Protein AF-A0A1Y2FWG3-F1 (afdb_monomer)

pLDDT: mean 71.72, std 23.58, range [21.89, 97.62]

InterPro domains:
  IPR009836 GRDP1/2 domain [PF07173] (369-444)
  IPR009836 GRDP1/2 domain [PTHR34365] (362-491)

Secondary structure (DSSP, 8-state):
-----PPPPPPP--------PPPPP----------------------HHHHHHHHHHHHHHHHHHHHHHHHHHT---SSSGGGGS-HHHHHHHHHHHHHHHHHHHHHHHTTSSS--GGG--HHHHHHHHHHHHH-HHHHHHHHHHH-GGGEEE-SSS-SHHHHEEEGGGGHHHHHHHTSS-SSHHHHHHHHHHHHH-S-SSHHHHHHH--EEEEE-TTT--EEEEESS-TTS-STTSS--EE-TTT--EE-HHHHHHHHHHHHHHSPPP---S--SSSPPPHHHHTTBPTTSS--TT-TTHHHHHTT-BHHHHHHHHT-TT--HHHHHHHTTTSHHHHHHHHHHHHHHTT--HHHHHHHHHTTSSSSSSSS-HHHHHHHHHHHHHHHHHTTTTSTTTTTS--HHHHHHHHHHHHHHHHHHT-S-TTS--PPPHHHHHHHHHHHTSHHHHHHHHHHHHSS---------HHHHHHHHHHHHHHHHHHHSS---GGG-PPPPTTTTS---------TT---HHHHHHHHHHH--SHHHHHHHHHHHHHHHHHTT-S-------PPPPPPPP-------

Radius of gyration: 28.75 Å; Cα contacts (8 Å, |Δi|>4): 655; chains: 1; bounding box: 85×88×75 Å

Solvent-accessible surface area (backbone atoms only — not comparable to full-atom values): 33950 Å² total; per-residue (Å²): 135,86,84,89,86,81,86,85,81,88,78,83,86,77,87,80,82,86,80,84,73,80,78,81,75,89,69,80,79,74,72,85,78,74,79,84,76,88,65,82,80,86,56,81,77,84,54,61,83,65,45,45,63,48,35,54,54,42,38,53,51,47,32,53,50,50,52,51,50,50,51,48,41,66,48,70,72,63,91,56,81,62,62,76,46,53,42,67,53,40,44,47,36,51,40,49,51,22,51,54,48,37,53,50,48,46,73,75,44,31,75,39,94,69,70,68,61,53,42,57,38,74,50,31,52,50,47,51,52,38,46,34,48,38,23,52,41,48,39,53,41,43,35,40,42,77,34,52,54,43,43,40,88,34,90,62,92,68,57,74,68,47,35,45,26,64,67,59,69,52,54,64,56,50,57,61,53,75,74,58,87,74,61,66,56,51,56,16,36,53,49,33,30,67,76,70,71,46,62,51,54,64,71,61,36,58,70,73,56,60,57,46,83,44,63,40,62,68,77,62,48,80,39,82,38,42,33,70,52,98,81,50,29,12,62,49,54,59,31,58,42,63,38,95,87,73,64,51,65,39,28,48,43,34,39,4,36,32,53,48,35,47,59,45,36,54,82,78,72,79,73,76,92,72,90,60,97,66,80,78,49,51,88,54,40,53,51,44,41,59,62,27,75,58,63,54,79,34,98,64,46,55,61,40,32,63,46,55,26,24,60,51,51,16,63,73,68,63,32,69,93,41,50,49,41,62,55,32,64,73,29,66,56,36,63,70,33,44,48,66,64,45,50,62,50,45,47,73,54,69,35,57,72,65,49,55,52,43,30,53,56,23,26,50,36,58,61,92,53,48,55,58,55,52,65,50,44,54,54,49,50,56,52,44,52,53,38,45,78,42,44,67,39,47,88,68,65,57,76,87,50,50,64,66,51,53,44,25,44,34,40,34,56,46,48,43,47,60,56,43,71,49,89,61,83,82,67,72,65,43,72,55,72,54,31,42,54,43,50,45,39,36,32,58,31,54,66,58,35,38,54,51,31,26,66,58,51,68,27,43,78,60,50,78,77,89,60,60,70,69,61,44,53,54,19,34,53,52,32,36,52,52,44,20,74,73,71,76,50,69,76,63,76,80,60,62,61,62,82,70,93,68,83,86,76,78,87,80,87,83,84,82,82,77,94,83,68,79,60,67,66,57,54,52,49,49,49,64,74,65,52,86,49,72,73,53,39,52,52,50,35,49,51,50,48,52,48,41,61,67,66,62,81,62,86,76,76,85,78,79,83,78,79,84,77,80,88,82,84,88,80,88,81,91,91,134

Mean predicted aligned error: 14.05 Å

Foldseek 3Di:
DDDDDDDDDDDDDDDDDDDDDDDDDPDDPPDPDDDPPPDAQPFPDPQLVVLLVLLVLLLQLLLVVLVVLVCQQPPPPDDDDSNVDHSVLSLLLLLVVLLVVLVLLCVQQLQDPQGLLLLAASSVLLLVLLLLLQWVQLSVLLCLQPRVSQWDAAPDDDDPCRGIPGSLQVSSVSSVVVPDDDDSNVVSQVVNCVRRVAHSPSSVRSVVDQWDWDQQLQPRDIDTFGQDDPVQQGPSGQPFDADPPPRPTDGFQLLLLSVQLCLLQVADPDQPPDPDPDDDHSVNSNQAFRLQQGDFDDDCSNNLSVLRTSVLLCVVLVSHVPGSNRVCVCQVSGLVSVCVSCVVSSVVSVHDSVSSVQRSCLRSGNRSGRHPSSVSSVLSNVLSVVCVVLVSSPPPLPVVPVLLLSLLSLVLLLLLQLLQPDPDNPQDADDDSSNSSSLSSQSSNSVRQQSNSCSSRVGRDIHNSDDDPVSNVVRPVVNQVSSCVVLVAGPDPLLSHRDDPDPVPDDDDDDDDPPDDDDLVVVLVVLSVPPPGNVSSSVSNVSSRVVSVVVPPDDDDDPDDDDDDDDDDDDDDDDD

Sequence (576 aa):
MSNKDAPPPYTQASSASPLTHPRPNRSSFSQPTCPPSSSPLRHPSLNLQSYVPSLKRYLLLLSHFRDLQAKVETWEGGKGRLGALSPAERWKLFLHLAVERLQLWISVFGGRDQLPWNTMPPDVVLVLSVWMTSSPGLFAEDLWRMHETLLEEGKGEGDWLTRRRPKFRDVWKLLDSFGEEGVLQVEGQQEWEKETRTSFDPLVAMEEVDALEQNCPRCEGRVTLELLNSRNTGFAQDLALPCPSCDLTLTHEVLGFGRLLRNLTSPSRTMPGRFGPAPLTASEAQYYLAGTLFVPQGTSEQQECGRVSAWHLKEHFGLDGSSVREVGDRWGWSLTGARKGLAKAVASAGAKKETLDRILSAYTTGAPFSVDLVAAAQRQSQLIEKLDKLGWLSGGNFEKDETLLYLAAARYVGFLRLLSYRKERSELISPSLDIEVVWLSRMLNLRSHHVETFAAVGYALDRTDDVDPVRLSETSTATTSAWEARFGFPLTDSSLHPPPKGLFGRLKSSKKPPSALQPVDERLRAALAEATSIERWTEIAVLGSSLAGATGAYKVGSTRWHHPSRPSSPGGEESD

Structure (mmCIF, N/CA/C/O backbone):
data_AF-A0A1Y2FWG3-F1
#
_entry.id   AF-A0A1Y2FWG3-F1
#
loop_
_atom_site.group_PDB
_atom_site.id
_atom_site.type_symbol
_atom_site.label_atom_id
_atom_site.label_alt_id
_atom_site.label_comp_id
_atom_site.label_asym_id
_atom_site.label_entity_id
_atom_site.label_seq_id
_atom_site.pdbx_PDB_ins_code
_atom_site.Cartn_x
_atom_site.Cartn_y
_atom_site.Cartn_z
_atom_site.occupancy
_atom_site.B_iso_or_equiv
_atom_site.auth_seq_id
_atom_site.auth_comp_id
_atom_site.auth_asym_id
_atom_site.auth_atom_id
_atom_site.pdbx_PDB_model_num
ATOM 1 N N . MET A 1 1 ? -10.227 -61.870 25.987 1.00 33.94 1 MET A N 1
ATOM 2 C CA . MET A 1 1 ? -9.987 -63.194 25.371 1.00 33.94 1 MET A CA 1
ATOM 3 C C . MET A 1 1 ? -9.883 -62.997 23.869 1.00 33.94 1 MET A C 1
ATOM 5 O O . MET A 1 1 ? -10.727 -62.308 23.322 1.00 33.94 1 MET A O 1
ATOM 9 N N . SER A 1 2 ? -8.863 -63.608 23.267 1.00 29.86 2 SER A N 1
ATOM 10 C CA . SER A 1 2 ? -8.536 -63.673 21.834 1.00 29.86 2 SER A CA 1
ATOM 11 C C . SER A 1 2 ? -8.075 -62.404 21.106 1.00 29.86 2 SER A C 1
ATOM 13 O O . SER A 1 2 ? -8.741 -61.380 21.049 1.00 29.86 2 SER A O 1
ATOM 15 N N . ASN A 1 3 ? -6.882 -62.580 20.543 1.00 26.58 3 ASN A N 1
ATOM 16 C CA . ASN A 1 3 ? -6.098 -61.761 19.629 1.00 26.58 3 ASN A CA 1
ATOM 17 C C . ASN A 1 3 ? -6.630 -61.880 18.178 1.00 26.58 3 ASN A C 1
ATOM 19 O O . ASN A 1 3 ? -7.361 -62.839 17.914 1.00 26.58 3 ASN A O 1
ATOM 23 N N . LYS A 1 4 ? -6.117 -61.017 17.272 1.00 27.42 4 LYS A N 1
ATOM 24 C CA . LYS A 1 4 ? -6.329 -60.876 15.799 1.00 27.42 4 LYS A CA 1
ATOM 25 C C . LYS A 1 4 ? -7.274 -59.705 15.435 1.00 27.42 4 LYS A C 1
ATOM 27 O O . LYS A 1 4 ? -8.302 -59.554 16.073 1.00 27.42 4 LYS A O 1
ATOM 32 N N . ASP A 1 5 ? -6.975 -58.770 14.525 1.00 31.38 5 ASP A N 1
ATOM 33 C CA . ASP A 1 5 ? -6.298 -58.867 13.225 1.00 31.38 5 ASP A CA 1
ATOM 34 C C . ASP A 1 5 ? -5.556 -57.573 12.812 1.00 31.38 5 ASP A C 1
ATOM 36 O O . ASP A 1 5 ? -5.973 -56.453 13.109 1.00 31.38 5 ASP A O 1
ATOM 40 N N . ALA A 1 6 ? -4.455 -57.765 12.081 1.00 32.78 6 ALA A N 1
ATOM 41 C CA . ALA A 1 6 ? -3.629 -56.753 11.423 1.00 32.78 6 ALA A CA 1
ATOM 42 C C . ALA A 1 6 ? -4.239 -56.279 10.079 1.00 32.78 6 ALA A C 1
ATOM 44 O O . ALA A 1 6 ? -5.027 -57.011 9.476 1.00 32.78 6 ALA A O 1
ATOM 45 N N . PRO A 1 7 ? -3.865 -55.088 9.564 1.00 31.47 7 PRO A N 1
ATOM 46 C CA . PRO A 1 7 ? -4.331 -54.598 8.265 1.00 31.47 7 PRO A CA 1
ATOM 47 C C . PRO A 1 7 ? -3.724 -55.385 7.080 1.00 31.47 7 PRO A C 1
ATOM 49 O O . PRO A 1 7 ? -2.622 -55.927 7.197 1.00 31.47 7 PRO A O 1
ATOM 52 N N . PRO A 1 8 ? -4.427 -55.459 5.931 1.00 30.52 8 PRO A N 1
ATOM 53 C CA . PRO A 1 8 ? -4.113 -56.394 4.852 1.00 30.52 8 PRO A CA 1
ATOM 54 C C . PRO A 1 8 ? -2.874 -55.994 4.023 1.00 30.52 8 PRO A C 1
ATOM 56 O O . PRO A 1 8 ? -2.543 -54.809 3.926 1.00 30.52 8 PRO A O 1
ATOM 59 N N . PRO A 1 9 ? -2.203 -56.970 3.377 1.00 27.12 9 PRO A N 1
ATOM 60 C CA . PRO A 1 9 ? -1.008 -56.742 2.572 1.00 27.12 9 PRO A CA 1
ATOM 61 C C . PRO A 1 9 ? -1.343 -56.224 1.166 1.00 27.12 9 PRO A C 1
ATOM 63 O O . PRO A 1 9 ? -2.259 -56.707 0.498 1.00 27.12 9 PRO A O 1
ATOM 66 N N . TYR A 1 10 ? -0.530 -55.279 0.687 1.00 24.41 10 TYR A N 1
ATOM 67 C CA . TYR A 1 10 ? -0.511 -54.837 -0.708 1.00 24.41 10 TYR A CA 1
ATOM 68 C C . TYR A 1 10 ? -0.186 -56.018 -1.632 1.00 24.41 10 TYR A C 1
ATOM 70 O O . TYR A 1 10 ? 0.901 -56.594 -1.569 1.00 24.41 10 TYR A O 1
ATOM 78 N N . THR A 1 11 ? -1.126 -56.373 -2.505 1.00 26.67 11 THR A N 1
ATOM 79 C CA . THR A 1 11 ? -0.922 -57.388 -3.539 1.00 26.67 11 THR A CA 1
ATOM 80 C C . THR A 1 11 ? -0.246 -56.750 -4.750 1.00 26.67 11 THR A C 1
ATOM 82 O O . THR A 1 11 ? -0.745 -55.781 -5.321 1.00 26.67 11 THR A O 1
ATOM 85 N N . GLN A 1 12 ? 0.905 -57.298 -5.138 1.00 27.27 12 GLN A N 1
ATOM 86 C CA . GLN A 1 12 ? 1.572 -57.009 -6.405 1.00 27.27 12 GLN A CA 1
ATOM 87 C C . GLN A 1 12 ? 0.673 -57.453 -7.567 1.00 27.27 12 GLN A C 1
ATOM 89 O O . GLN A 1 12 ? 0.356 -58.635 -7.690 1.00 27.27 12 GLN A O 1
ATOM 94 N N . ALA A 1 13 ? 0.288 -56.521 -8.440 1.00 25.31 13 ALA A N 1
ATOM 95 C CA . ALA A 1 13 ? -0.313 -56.864 -9.722 1.00 25.31 13 ALA A CA 1
ATOM 96 C C . ALA A 1 13 ? 0.799 -57.265 -10.702 1.00 25.31 13 ALA A C 1
ATOM 98 O O . ALA A 1 13 ? 1.590 -56.437 -11.155 1.00 25.31 13 ALA A O 1
ATOM 99 N N . SER A 1 14 ? 0.860 -58.563 -10.991 1.00 24.14 14 SER A N 1
ATOM 100 C CA . SER A 1 14 ? 1.679 -59.153 -12.043 1.00 24.14 14 SER A CA 1
ATOM 101 C C . SER A 1 14 ? 0.994 -59.007 -13.406 1.00 24.14 14 SER A C 1
ATOM 103 O O . SER A 1 14 ? -0.193 -59.279 -13.543 1.00 24.14 14 SER A O 1
ATOM 105 N N . SER A 1 15 ? 1.800 -58.582 -14.380 1.00 26.69 15 SER A N 1
ATOM 106 C CA . SER A 1 15 ? 1.771 -58.869 -15.823 1.00 26.69 15 SER A CA 1
ATOM 107 C C . SER A 1 15 ? 0.426 -59.081 -16.547 1.00 26.69 15 SER A C 1
ATOM 109 O O . SER A 1 15 ? -0.174 -60.151 -16.521 1.00 26.69 15 SER A O 1
ATOM 111 N N . ALA A 1 16 ? 0.074 -58.102 -17.387 1.00 26.34 16 ALA A N 1
ATOM 112 C CA . ALA A 1 16 ? -0.651 -58.339 -18.634 1.00 26.34 16 ALA A CA 1
ATOM 113 C C . ALA A 1 16 ? 0.061 -57.610 -19.791 1.00 26.34 16 ALA A C 1
ATOM 115 O O . ALA A 1 16 ? 0.470 -56.456 -19.665 1.00 26.34 16 ALA A O 1
ATOM 116 N N . SER A 1 17 ? 0.255 -58.345 -20.884 1.00 28.16 17 SER A N 1
ATOM 117 C CA . SER A 1 17 ? 1.001 -58.017 -22.106 1.00 28.16 17 SER A CA 1
ATOM 118 C C . SER A 1 17 ? 0.507 -56.765 -22.862 1.00 28.16 17 SER A C 1
ATOM 120 O O . SER A 1 17 ? -0.622 -56.319 -22.659 1.00 28.16 17 SER A O 1
ATOM 122 N N . PRO A 1 18 ? 1.335 -56.193 -23.764 1.00 24.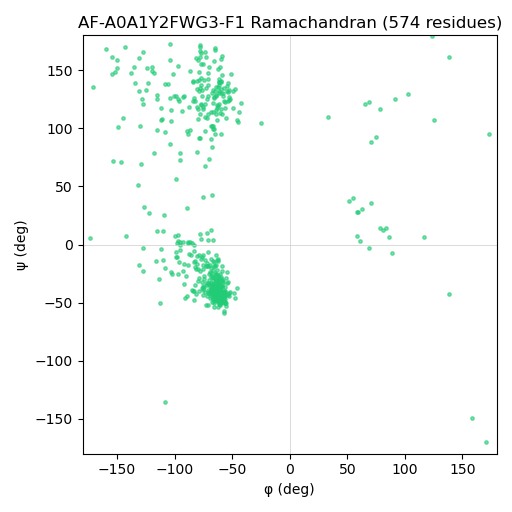75 18 PRO A N 1
ATOM 123 C CA . PRO A 1 18 ? 1.144 -54.850 -24.293 1.00 24.75 18 PRO A CA 1
ATOM 124 C C . PRO A 1 18 ? 0.040 -54.798 -25.350 1.00 24.75 18 PRO A C 1
ATOM 126 O O . PRO A 1 18 ? 0.150 -55.404 -26.418 1.00 24.75 18 PRO A O 1
ATOM 129 N N . LEU A 1 19 ? -0.996 -54.003 -25.078 1.00 25.52 19 LEU A N 1
ATOM 130 C CA . LEU A 1 19 ? -1.940 -53.563 -26.097 1.00 25.52 19 LEU A CA 1
ATOM 131 C C . LEU A 1 19 ? -1.237 -52.558 -27.014 1.00 25.52 19 LEU A C 1
ATOM 133 O O . LEU A 1 19 ? -0.841 -51.459 -26.626 1.00 25.52 19 LEU A O 1
ATOM 137 N N . THR A 1 20 ? -1.048 -52.994 -28.251 1.00 26.28 20 THR A N 1
ATOM 138 C CA . THR A 1 20 ? -0.541 -52.226 -29.380 1.00 26.28 20 THR A CA 1
ATOM 139 C C . THR A 1 20 ? -1.554 -51.142 -29.737 1.00 26.28 20 THR A C 1
ATOM 141 O O . THR A 1 20 ? -2.542 -51.393 -30.421 1.00 26.28 20 THR A O 1
ATOM 144 N N . HIS A 1 21 ? -1.310 -49.913 -29.284 1.00 28.36 21 HIS A N 1
ATOM 145 C CA . HIS A 1 21 ? -1.995 -48.746 -29.829 1.00 28.36 21 HIS A CA 1
ATOM 146 C C . HIS A 1 21 ? -1.370 -48.362 -31.182 1.00 28.36 21 HIS A C 1
ATOM 148 O O . HIS A 1 21 ? -0.141 -48.337 -31.309 1.00 28.36 21 HIS A O 1
ATOM 154 N N . PRO A 1 22 ? -2.185 -48.079 -32.213 1.00 24.94 22 PRO A N 1
ATOM 155 C CA . PRO A 1 22 ? -1.688 -47.740 -33.538 1.00 24.94 22 PRO A CA 1
ATOM 156 C C . PRO A 1 22 ? -0.909 -46.422 -33.497 1.00 24.94 22 PRO A C 1
ATOM 158 O O . PRO A 1 22 ? -1.371 -45.420 -32.951 1.00 24.94 22 PRO A O 1
ATOM 161 N N . ARG A 1 23 ? 0.286 -46.430 -34.102 1.00 24.72 23 ARG A N 1
ATOM 162 C CA . ARG A 1 23 ? 1.084 -45.225 -34.370 1.00 24.72 23 ARG A CA 1
ATOM 163 C C . ARG A 1 23 ? 0.208 -44.191 -35.092 1.00 24.72 23 ARG A C 1
ATOM 165 O O . ARG A 1 23 ? -0.297 -44.516 -36.170 1.00 24.72 23 ARG A O 1
ATOM 172 N N . PRO A 1 24 ? 0.074 -42.952 -34.585 1.00 26.69 24 PRO A N 1
ATOM 173 C CA . PRO A 1 24 ? -0.478 -41.883 -35.389 1.00 26.69 24 PRO A CA 1
ATOM 174 C C . PRO A 1 24 ? 0.466 -41.631 -36.562 1.00 26.69 24 PRO A C 1
ATOM 176 O O . PRO A 1 24 ? 1.686 -41.511 -36.413 1.00 26.69 24 PRO A O 1
ATOM 179 N N . ASN A 1 25 ? -0.137 -41.637 -37.741 1.00 24.97 25 ASN A N 1
ATOM 180 C CA . ASN A 1 25 ? 0.510 -41.467 -39.022 1.00 24.97 25 ASN A CA 1
ATOM 181 C C . ASN A 1 25 ? 1.320 -40.164 -39.028 1.00 24.97 25 ASN A C 1
ATOM 183 O O . ASN A 1 25 ? 0.856 -39.124 -38.561 1.00 24.97 25 ASN A O 1
ATOM 187 N N . ARG A 1 26 ? 2.539 -40.229 -39.565 1.00 29.69 26 ARG A N 1
ATOM 188 C CA . ARG A 1 26 ? 3.462 -39.103 -39.719 1.00 29.69 26 ARG A CA 1
ATOM 189 C C . ARG A 1 26 ? 2.948 -38.211 -40.857 1.00 29.69 26 ARG A C 1
ATOM 191 O O . ARG A 1 26 ? 3.544 -38.167 -41.926 1.00 29.69 26 ARG A O 1
ATOM 198 N N . SER A 1 27 ? 1.808 -37.549 -40.660 1.00 27.39 27 SER A N 1
ATOM 199 C CA . SER A 1 27 ? 1.349 -36.494 -41.557 1.00 27.39 27 SER A CA 1
ATOM 200 C C . SER A 1 27 ? 2.181 -35.252 -41.272 1.00 27.39 27 SER A C 1
ATOM 202 O O . SER A 1 27 ? 2.169 -34.728 -40.160 1.00 27.39 27 SER A O 1
ATOM 204 N N . SER A 1 28 ? 2.941 -34.838 -42.278 1.00 27.59 28 SER A N 1
ATOM 205 C CA . SER A 1 28 ? 3.606 -33.545 -42.412 1.00 27.59 28 SER A CA 1
ATOM 206 C C . SER A 1 28 ? 2.922 -32.428 -41.613 1.00 27.59 28 SER A C 1
ATOM 208 O O . SER A 1 28 ? 1.894 -31.901 -42.035 1.00 27.59 28 SER A O 1
ATOM 210 N N . PHE A 1 29 ? 3.517 -32.045 -40.480 1.00 23.92 29 PHE A N 1
ATOM 211 C CA . PHE A 1 29 ? 3.262 -30.749 -39.863 1.00 23.92 29 PHE A CA 1
ATOM 212 C C . PHE A 1 29 ? 3.780 -29.686 -40.832 1.00 23.92 29 PHE A C 1
ATOM 214 O O . PHE A 1 29 ? 4.968 -29.368 -40.858 1.00 23.92 29 PHE A O 1
ATOM 221 N N . SER A 1 30 ? 2.893 -29.160 -41.669 1.00 25.72 30 SER A N 1
ATOM 222 C CA . SER A 1 30 ? 3.092 -27.848 -42.262 1.00 25.72 30 SER A CA 1
ATOM 223 C C . SER A 1 30 ? 3.205 -26.855 -41.109 1.00 25.72 30 SER A C 1
ATOM 225 O O . SER A 1 30 ? 2.248 -26.655 -40.358 1.00 25.72 30 SER A O 1
ATOM 227 N N . GLN A 1 31 ? 4.402 -26.289 -40.941 1.00 27.50 31 GLN A N 1
ATOM 228 C CA . GLN A 1 31 ? 4.633 -25.143 -40.073 1.00 27.50 31 GLN A CA 1
ATOM 229 C C . GLN A 1 31 ? 3.557 -24.086 -40.364 1.00 27.50 31 GLN A C 1
ATOM 231 O O . GLN A 1 31 ? 3.321 -23.793 -41.540 1.00 27.50 31 GLN A O 1
ATOM 236 N N . PRO A 1 32 ? 2.910 -23.489 -39.350 1.00 25.08 32 PRO A N 1
ATOM 237 C CA . PRO A 1 32 ? 2.146 -22.281 -39.582 1.00 25.08 32 PRO A CA 1
ATOM 238 C C . PRO A 1 32 ? 3.140 -21.187 -39.976 1.00 25.08 32 PRO A C 1
ATOM 240 O O . PRO A 1 32 ? 3.830 -20.611 -39.137 1.00 25.08 32 PRO A O 1
ATOM 243 N N . THR A 1 33 ? 3.255 -20.930 -41.276 1.00 24.75 33 THR A N 1
ATOM 244 C CA . THR A 1 33 ? 3.918 -19.741 -41.799 1.00 24.75 33 THR A CA 1
ATOM 245 C C . THR A 1 33 ? 3.132 -18.528 -41.322 1.00 24.75 33 THR A C 1
ATOM 247 O O . THR A 1 33 ? 2.020 -18.275 -41.789 1.00 24.75 33 THR A O 1
ATOM 250 N N . CYS A 1 34 ? 3.702 -17.799 -40.364 1.00 27.89 34 CYS A N 1
ATOM 251 C CA . CYS A 1 34 ? 3.248 -16.466 -39.990 1.00 27.89 34 CYS A CA 1
ATOM 252 C C . CYS A 1 34 ? 3.201 -15.580 -41.246 1.00 27.89 34 CYS A C 1
ATOM 254 O O . CYS A 1 34 ? 4.199 -15.529 -41.972 1.00 27.89 34 CYS A O 1
ATOM 256 N N . PRO A 1 35 ? 2.111 -14.840 -41.509 1.00 24.69 35 PRO A N 1
ATOM 257 C CA . PRO A 1 35 ? 2.190 -13.741 -42.453 1.00 24.69 35 PRO A CA 1
ATOM 258 C C . PRO A 1 35 ? 3.150 -12.684 -41.877 1.00 24.69 35 PRO A C 1
ATOM 260 O O . PRO A 1 35 ? 3.068 -12.376 -40.683 1.00 24.69 35 PRO A O 1
ATOM 263 N N . PRO A 1 36 ? 4.066 -12.114 -42.677 1.00 29.83 36 PRO A N 1
ATOM 264 C CA . PRO A 1 36 ? 4.880 -10.996 -42.231 1.00 29.83 36 PRO A CA 1
ATOM 265 C C . PRO A 1 36 ? 3.955 -9.785 -42.064 1.00 29.83 36 PRO A C 1
ATOM 267 O O . PRO A 1 36 ? 3.543 -9.172 -43.046 1.00 29.83 36 PRO A O 1
ATOM 270 N N . SER A 1 37 ? 3.568 -9.448 -40.830 1.00 33.72 37 SER A N 1
ATOM 271 C CA . SER A 1 37 ? 2.798 -8.228 -40.586 1.00 33.72 37 SER A CA 1
ATOM 272 C C . SER A 1 37 ? 3.726 -7.021 -40.724 1.00 33.72 37 SER A C 1
ATOM 274 O O . SER A 1 37 ? 4.455 -6.657 -39.804 1.00 33.72 37 SER A O 1
ATOM 276 N N . SER A 1 38 ? 3.694 -6.402 -41.898 1.00 29.36 38 SER A N 1
ATOM 277 C CA . SER A 1 38 ? 4.437 -5.208 -42.303 1.00 29.36 38 SER A CA 1
ATOM 278 C C . SER A 1 38 ? 3.885 -3.908 -41.701 1.00 29.36 38 SER A C 1
ATOM 280 O O . SER A 1 38 ? 3.797 -2.887 -42.382 1.00 29.36 38 SER A O 1
ATOM 282 N N . SER A 1 39 ? 3.490 -3.910 -40.429 1.00 29.72 39 SER A N 1
ATOM 283 C CA . SER A 1 39 ? 3.140 -2.676 -39.724 1.00 29.72 39 SER A CA 1
ATOM 284 C C . SER A 1 39 ? 4.139 -2.453 -38.595 1.00 29.72 39 SER A C 1
ATOM 286 O O . SER A 1 39 ? 3.986 -3.057 -37.535 1.00 29.72 39 SER A O 1
ATOM 288 N N . PRO A 1 40 ? 5.168 -1.604 -38.795 1.00 34.84 40 PRO A N 1
ATOM 289 C CA . PRO A 1 40 ? 5.973 -1.143 -37.683 1.00 34.84 40 PRO A CA 1
ATOM 290 C C . PRO A 1 40 ? 5.032 -0.344 -36.792 1.00 34.84 40 PRO A C 1
ATOM 292 O O . PRO A 1 40 ? 4.504 0.697 -37.195 1.00 34.84 40 PRO A O 1
ATOM 295 N N . LEU A 1 41 ? 4.765 -0.861 -35.600 1.00 36.12 41 LEU A N 1
ATOM 296 C CA . LEU A 1 41 ? 4.093 -0.090 -34.577 1.00 36.12 41 LEU A CA 1
ATOM 297 C C . LEU A 1 41 ? 4.922 1.187 -34.373 1.00 36.12 41 LEU A C 1
ATOM 299 O O . LEU A 1 41 ? 6.044 1.137 -33.867 1.00 36.12 41 LEU A O 1
ATOM 303 N N . ARG A 1 42 ? 4.398 2.337 -34.818 1.00 35.44 42 ARG A N 1
ATOM 304 C CA . ARG A 1 42 ? 4.946 3.659 -34.484 1.00 35.44 42 ARG A CA 1
ATOM 305 C C . ARG A 1 42 ? 4.665 3.905 -33.006 1.00 35.44 42 ARG A C 1
ATOM 307 O O . ARG A 1 42 ? 3.750 4.640 -32.653 1.00 35.44 42 ARG A O 1
ATOM 314 N N . HIS A 1 43 ? 5.404 3.230 -32.139 1.00 47.06 43 HIS A N 1
ATOM 315 C CA . HIS A 1 43 ? 5.340 3.483 -30.713 1.00 47.06 43 HIS A CA 1
ATOM 316 C C . HIS A 1 43 ? 6.131 4.761 -30.412 1.00 47.06 43 HIS A C 1
ATOM 318 O O . HIS A 1 43 ? 7.228 4.927 -30.954 1.00 47.06 43 HIS A O 1
ATOM 324 N N . PRO A 1 44 ? 5.622 5.662 -29.553 1.00 43.06 44 PRO A N 1
ATOM 325 C CA . PRO A 1 44 ? 6.458 6.694 -28.962 1.00 43.06 44 PRO A CA 1
ATOM 326 C C . PRO A 1 44 ? 7.663 5.984 -28.343 1.00 43.06 44 PRO A C 1
ATOM 328 O O . PRO A 1 44 ? 7.503 5.023 -27.593 1.00 43.06 44 PRO A O 1
ATOM 331 N N . SER A 1 45 ? 8.856 6.393 -28.753 1.00 50.16 45 SER A N 1
ATOM 332 C CA . SER A 1 45 ? 10.138 5.780 -28.419 1.00 50.16 45 SER A CA 1
ATOM 333 C C . SER A 1 45 ? 10.237 5.441 -26.927 1.00 50.16 45 SER A C 1
ATOM 335 O O . SER A 1 45 ? 10.439 6.342 -26.112 1.00 50.16 45 SER A O 1
ATOM 337 N N . LEU A 1 46 ? 10.121 4.154 -26.576 1.00 62.25 46 LEU A N 1
ATOM 338 C CA . LEU A 1 46 ? 10.548 3.633 -25.275 1.00 62.25 46 LEU A CA 1
ATOM 339 C C . LEU A 1 46 ? 12.051 3.919 -25.171 1.00 62.25 46 LEU A C 1
ATOM 341 O O . LEU A 1 46 ? 12.874 3.206 -25.744 1.00 62.25 46 LEU A O 1
ATOM 345 N N . ASN A 1 47 ? 12.395 5.038 -24.540 1.00 67.06 47 ASN A N 1
ATOM 346 C CA . ASN A 1 47 ? 13.761 5.524 -24.468 1.00 67.06 47 ASN A CA 1
ATOM 347 C C . ASN A 1 47 ? 14.431 4.914 -23.237 1.00 67.06 47 ASN A C 1
ATOM 349 O O . ASN A 1 47 ? 14.275 5.424 -22.128 1.00 67.06 47 ASN A O 1
ATOM 353 N N . LEU A 1 48 ? 15.191 3.837 -23.427 1.00 67.50 48 LEU A N 1
ATOM 354 C CA . LEU A 1 48 ? 15.911 3.167 -22.338 1.00 67.50 48 LEU A CA 1
ATOM 355 C C . LEU A 1 48 ? 16.890 4.090 -21.608 1.00 67.50 48 LEU A C 1
ATOM 357 O O . LEU A 1 48 ? 17.064 3.950 -20.398 1.00 67.50 48 LEU A O 1
ATOM 361 N N . GLN A 1 49 ? 17.448 5.088 -22.301 1.00 70.44 49 GLN A N 1
ATOM 362 C CA . GLN A 1 49 ? 18.292 6.112 -21.684 1.00 70.44 49 GLN A CA 1
ATOM 363 C C . GLN A 1 49 ? 17.546 6.900 -20.598 1.00 70.44 49 GLN A C 1
ATOM 365 O O . GLN A 1 49 ? 18.161 7.375 -19.650 1.00 70.44 49 GLN A O 1
ATOM 370 N N . SER A 1 50 ? 16.219 7.022 -20.709 1.00 78.31 50 SER A N 1
ATOM 371 C CA . SER A 1 50 ? 15.395 7.689 -19.696 1.00 78.31 50 SER A CA 1
ATOM 372 C C . SER A 1 50 ? 15.080 6.808 -18.482 1.00 78.31 50 SER A C 1
ATOM 374 O O . SER A 1 50 ? 14.689 7.334 -17.443 1.00 78.31 50 SER A O 1
ATOM 376 N N . TYR A 1 51 ? 15.262 5.484 -18.576 1.00 84.88 51 TYR A N 1
ATOM 377 C CA . TYR A 1 51 ? 14.868 4.553 -17.511 1.00 84.88 51 TYR A CA 1
ATOM 378 C C . TYR A 1 51 ? 15.955 4.433 -16.451 1.00 84.88 51 TYR A C 1
ATOM 380 O O . TYR A 1 51 ? 15.646 4.387 -15.263 1.00 84.88 51 TYR A O 1
ATOM 388 N N . VAL A 1 52 ? 17.223 4.423 -16.868 1.00 86.69 52 VAL A N 1
ATOM 389 C CA . VAL A 1 52 ? 18.367 4.251 -15.962 1.00 86.69 52 VAL A CA 1
ATOM 390 C C . VAL A 1 52 ? 18.431 5.337 -14.878 1.00 86.69 52 VAL A C 1
ATOM 392 O O . VAL A 1 52 ? 18.572 4.968 -13.712 1.00 86.69 52 VAL A O 1
ATOM 395 N N . PRO A 1 53 ? 18.239 6.641 -15.170 1.00 85.69 53 PRO A N 1
ATOM 396 C CA . PRO A 1 53 ? 18.207 7.666 -14.127 1.00 85.69 53 PRO A CA 1
ATOM 397 C C . PRO A 1 53 ? 17.094 7.451 -13.091 1.00 85.69 53 PRO A C 1
ATOM 399 O O . PRO A 1 53 ? 17.345 7.548 -11.890 1.00 85.69 53 PRO A O 1
ATOM 402 N N . SER A 1 54 ? 15.872 7.123 -13.530 1.00 84.75 54 SER A N 1
ATOM 403 C CA . SER A 1 54 ? 14.758 6.823 -12.617 1.00 84.75 54 SER A CA 1
ATOM 404 C C . SER A 1 54 ? 15.017 5.561 -11.796 1.00 84.75 54 SER A C 1
ATOM 406 O O . SER A 1 54 ? 14.752 5.548 -10.596 1.00 84.75 54 SER A O 1
ATOM 408 N N . LEU A 1 55 ? 15.585 4.522 -12.413 1.00 89.12 55 LEU A N 1
ATOM 409 C CA . LEU A 1 55 ? 15.938 3.283 -11.730 1.00 89.12 55 LEU A CA 1
ATOM 410 C C . LEU A 1 55 ? 17.014 3.515 -10.665 1.00 89.12 55 LEU A C 1
ATOM 412 O O . LEU A 1 55 ? 16.855 3.046 -9.546 1.00 89.12 55 LEU A O 1
ATOM 416 N N . LYS A 1 56 ? 18.066 4.288 -10.963 1.00 88.12 56 LYS A N 1
ATOM 417 C CA . LYS A 1 56 ? 19.096 4.657 -9.978 1.00 88.12 56 LYS A CA 1
ATOM 418 C C . LYS A 1 56 ? 18.501 5.364 -8.763 1.00 88.12 56 LYS A C 1
ATOM 420 O O . LYS A 1 56 ? 18.787 4.979 -7.633 1.00 88.12 56 LYS A O 1
ATOM 425 N N . ARG A 1 57 ? 17.636 6.358 -8.993 1.00 85.50 57 ARG A N 1
ATOM 426 C CA . ARG A 1 57 ? 16.932 7.075 -7.916 1.00 85.50 57 ARG A CA 1
ATOM 427 C C . ARG A 1 57 ? 16.053 6.138 -7.094 1.00 85.50 57 ARG A C 1
ATOM 429 O O . ARG A 1 57 ? 16.007 6.255 -5.876 1.00 85.50 57 ARG A O 1
ATOM 436 N N . TYR A 1 58 ? 15.377 5.196 -7.748 1.00 89.19 58 TYR A N 1
ATOM 437 C CA . TYR A 1 58 ? 14.553 4.218 -7.050 1.00 89.19 58 TYR A CA 1
ATOM 438 C C . TYR A 1 58 ? 15.393 3.253 -6.209 1.00 89.19 58 TYR A C 1
ATOM 440 O O . TYR A 1 58 ? 15.050 3.002 -5.063 1.00 89.19 58 TYR A O 1
ATOM 448 N N . LEU A 1 59 ? 16.522 2.762 -6.723 1.00 90.56 59 LEU A N 1
ATOM 449 C CA . LEU A 1 59 ? 17.435 1.911 -5.954 1.00 90.56 59 LEU A CA 1
ATOM 450 C C . LEU A 1 59 ? 18.011 2.640 -4.733 1.00 90.56 59 LEU A C 1
ATOM 452 O O . LEU A 1 59 ? 18.112 2.033 -3.671 1.00 90.56 59 LEU A O 1
ATOM 456 N N . LEU A 1 60 ? 18.310 3.939 -4.855 1.00 87.31 60 LEU A N 1
ATOM 457 C CA . LEU A 1 60 ? 18.704 4.780 -3.721 1.00 87.31 60 LEU A CA 1
ATOM 458 C C . LEU A 1 60 ? 17.576 4.902 -2.681 1.00 87.31 60 LEU A C 1
ATOM 460 O O . LEU A 1 60 ? 17.809 4.770 -1.482 1.00 87.31 60 LEU A O 1
ATOM 464 N N . LEU A 1 61 ? 16.330 5.090 -3.123 1.00 87.75 61 LEU A N 1
ATOM 465 C CA . LEU A 1 61 ? 15.179 5.063 -2.218 1.00 87.75 61 LEU A CA 1
ATOM 466 C C . LEU A 1 61 ? 15.081 3.722 -1.476 1.00 87.75 61 LEU A C 1
ATOM 468 O O . LEU A 1 61 ? 14.921 3.691 -0.257 1.00 87.75 61 LEU A O 1
ATOM 472 N N . LEU A 1 62 ? 15.208 2.609 -2.201 1.00 91.81 62 LEU A N 1
ATOM 473 C CA . LEU A 1 62 ? 15.151 1.275 -1.611 1.00 91.81 62 LEU A CA 1
ATOM 474 C C . LEU A 1 62 ? 16.299 1.027 -0.623 1.00 91.81 62 LEU A C 1
ATOM 476 O O . LEU A 1 62 ? 16.069 0.361 0.386 1.00 91.81 62 LEU A O 1
ATOM 480 N N . SER A 1 63 ? 17.499 1.577 -0.853 1.00 90.25 63 SER A N 1
ATOM 481 C CA . SER A 1 63 ? 18.584 1.496 0.133 1.00 90.25 63 SER A CA 1
ATOM 482 C C . SER A 1 63 ? 18.248 2.265 1.411 1.00 90.25 63 SER A C 1
ATOM 484 O O . SER A 1 63 ? 18.435 1.728 2.498 1.00 90.25 63 SER A O 1
ATOM 486 N N . HIS A 1 64 ? 17.649 3.457 1.308 1.00 88.75 64 HIS A N 1
ATOM 487 C CA . HIS A 1 64 ? 17.187 4.190 2.493 1.00 88.75 64 HIS A CA 1
ATOM 488 C C . HIS A 1 64 ? 16.103 3.428 3.265 1.00 88.75 64 HIS A C 1
ATOM 490 O O . HIS A 1 64 ? 16.119 3.412 4.495 1.00 88.75 64 HIS A O 1
ATOM 496 N N . PHE A 1 65 ? 15.181 2.755 2.570 1.00 92.81 65 PHE A N 1
ATOM 497 C CA . PHE A 1 65 ? 14.191 1.896 3.224 1.00 92.81 65 PHE A CA 1
ATOM 498 C C . PHE A 1 65 ? 14.819 0.671 3.881 1.00 92.81 65 PHE A C 1
ATOM 500 O O . PHE A 1 65 ? 14.377 0.284 4.961 1.00 92.81 65 PHE A O 1
ATOM 507 N N . ARG A 1 66 ? 15.863 0.084 3.280 1.00 94.56 66 ARG A N 1
ATOM 508 C CA . ARG A 1 66 ? 16.606 -1.012 3.909 1.00 94.56 66 ARG A CA 1
ATOM 509 C C . ARG A 1 66 ? 17.283 -0.555 5.198 1.00 94.56 66 ARG A C 1
ATOM 511 O O . ARG A 1 66 ? 17.174 -1.248 6.207 1.00 94.56 66 ARG A O 1
ATOM 518 N N . ASP A 1 67 ? 17.920 0.612 5.178 1.00 91.81 67 ASP A N 1
ATOM 519 C CA . ASP A 1 67 ? 18.553 1.198 6.361 1.00 91.81 67 ASP A CA 1
ATOM 520 C C . ASP A 1 67 ? 17.522 1.516 7.450 1.00 91.81 67 ASP A C 1
ATOM 522 O O . ASP A 1 67 ? 17.758 1.246 8.628 1.00 91.81 67 ASP A O 1
ATOM 526 N N . LEU A 1 68 ? 16.362 2.060 7.069 1.00 93.31 68 LEU A N 1
ATOM 527 C CA . LEU A 1 68 ? 15.258 2.332 7.988 1.00 93.31 68 LEU A CA 1
ATOM 528 C C . LEU A 1 68 ? 14.721 1.043 8.620 1.00 93.31 68 LEU A C 1
ATOM 530 O O . LEU A 1 68 ? 14.589 0.980 9.840 1.00 93.31 68 LEU A O 1
ATOM 534 N N . GLN A 1 69 ? 14.472 0.005 7.815 1.00 95.69 69 GLN A N 1
ATOM 535 C CA . GLN A 1 69 ? 14.039 -1.304 8.307 1.00 95.69 69 GLN A CA 1
ATOM 536 C C . GLN A 1 69 ? 15.060 -1.877 9.295 1.00 95.69 69 GLN A C 1
ATOM 538 O O . GLN A 1 69 ? 14.680 -2.278 10.391 1.00 95.69 69 GLN A O 1
ATOM 543 N N . ALA A 1 70 ? 16.353 -1.848 8.954 1.00 94.38 70 ALA A N 1
ATOM 544 C CA . ALA A 1 70 ? 17.410 -2.320 9.842 1.00 94.38 70 ALA A CA 1
ATOM 545 C C . ALA A 1 70 ? 17.423 -1.548 11.172 1.00 94.38 70 ALA A C 1
ATOM 547 O O . ALA A 1 70 ? 17.471 -2.170 12.229 1.00 94.38 70 ALA A O 1
ATOM 548 N N . LYS A 1 71 ? 17.304 -0.212 11.136 1.00 93.06 71 LYS A N 1
ATOM 549 C CA . LYS A 1 71 ? 17.227 0.624 12.346 1.00 93.06 71 LYS A CA 1
ATOM 550 C C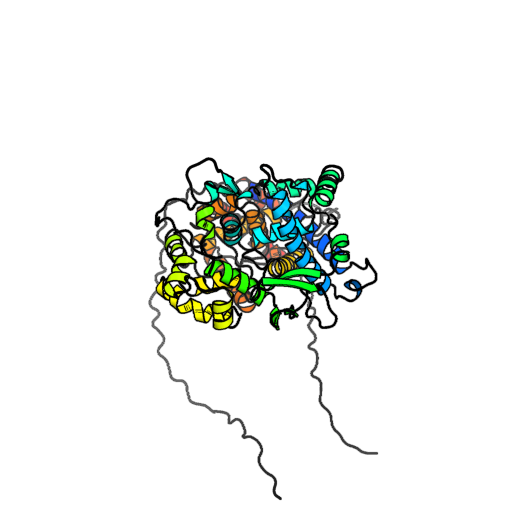 . LYS A 1 71 ? 16.047 0.245 13.239 1.00 93.06 71 LYS A C 1
ATOM 552 O O . LYS A 1 71 ? 16.237 0.155 14.446 1.00 93.06 71 LYS A O 1
ATOM 557 N N . VAL A 1 72 ? 14.865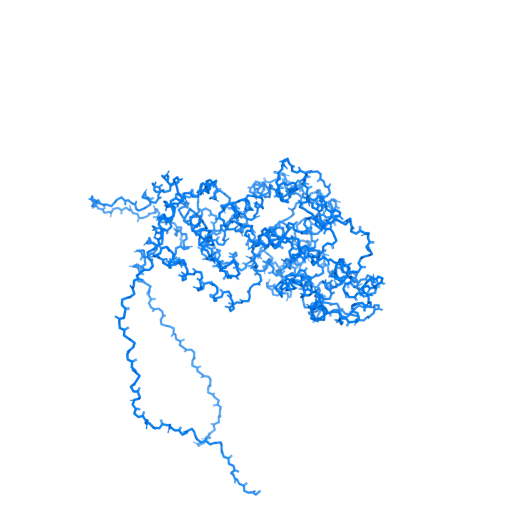 0.007 12.664 1.00 94.00 72 VAL A N 1
ATOM 558 C CA . VAL A 1 72 ? 13.661 -0.417 13.403 1.00 94.00 72 VAL A CA 1
ATOM 559 C C . VAL A 1 72 ? 13.842 -1.816 13.998 1.00 94.00 72 VAL A C 1
ATOM 561 O O . VAL A 1 72 ? 13.570 -2.039 15.176 1.00 94.00 72 VAL A O 1
ATOM 564 N N . GLU A 1 73 ? 14.337 -2.763 13.200 1.00 93.81 73 GLU A N 1
ATOM 565 C CA . GLU A 1 73 ? 14.567 -4.158 13.598 1.00 93.81 73 GLU A CA 1
ATOM 566 C C . GLU A 1 73 ? 15.600 -4.291 14.721 1.00 93.81 73 GLU A C 1
ATOM 568 O O . GLU A 1 73 ? 15.503 -5.198 15.550 1.00 93.81 73 GLU A O 1
ATOM 573 N N . THR A 1 74 ? 16.581 -3.390 14.769 1.00 91.44 74 THR A N 1
ATOM 574 C CA . THR A 1 74 ? 17.593 -3.327 15.828 1.00 91.44 74 THR A CA 1
ATOM 575 C C . THR A 1 74 ? 17.290 -2.260 16.875 1.00 91.44 74 THR A C 1
ATOM 577 O O . THR A 1 74 ? 18.144 -1.992 17.713 1.00 91.44 74 THR A O 1
ATOM 580 N N . TRP A 1 75 ? 16.118 -1.617 16.839 1.00 88.25 75 TRP A N 1
ATOM 581 C CA . TRP A 1 75 ? 15.806 -0.516 17.747 1.00 88.25 75 TRP A CA 1
ATOM 582 C C . TRP A 1 75 ? 15.687 -1.007 19.190 1.00 88.25 75 TRP A C 1
ATOM 584 O O . TRP A 1 75 ? 14.683 -1.604 19.576 1.00 88.25 75 TRP A O 1
ATOM 594 N N . GLU A 1 76 ? 16.730 -0.768 19.978 1.00 71.25 76 GLU A N 1
ATOM 595 C CA . GLU A 1 76 ? 16.771 -1.032 21.422 1.00 71.25 76 GLU A CA 1
ATOM 596 C C . GLU A 1 76 ? 16.427 0.221 22.255 1.00 71.25 76 GLU A C 1
ATOM 598 O O . GLU A 1 76 ? 16.481 0.182 23.487 1.00 71.25 76 GLU A O 1
ATOM 603 N N . GLY A 1 77 ? 16.094 1.338 21.593 1.00 62.75 77 GLY A N 1
ATOM 604 C CA . GLY A 1 77 ? 15.667 2.580 22.237 1.00 62.75 77 GLY A CA 1
ATOM 605 C C . GLY A 1 77 ? 14.379 2.387 23.041 1.00 62.75 77 GLY A C 1
ATOM 606 O O . GLY A 1 77 ? 13.496 1.627 22.647 1.00 62.75 77 GLY A O 1
ATOM 607 N N . GLY A 1 78 ? 14.334 3.020 24.218 1.00 56.28 78 GLY A N 1
ATOM 608 C CA . GLY A 1 78 ? 13.209 2.954 25.149 1.00 56.28 78 GLY A CA 1
ATOM 609 C C . GLY A 1 78 ? 13.053 1.588 25.831 1.00 56.28 78 GLY A C 1
ATOM 610 O O . GLY A 1 78 ? 12.285 0.736 25.387 1.00 56.28 78 GLY A O 1
ATOM 611 N N . LYS A 1 79 ? 13.726 1.369 26.974 1.00 57.84 79 LYS A N 1
ATOM 612 C CA . LYS A 1 79 ? 13.416 0.229 27.864 1.00 57.84 79 LYS A CA 1
ATOM 613 C C . LYS A 1 79 ? 11.898 0.183 28.111 1.00 57.84 79 LYS A C 1
ATOM 615 O O . LYS A 1 79 ? 11.354 1.124 28.680 1.00 57.84 79 LYS A O 1
ATOM 620 N N . GLY A 1 80 ? 11.223 -0.894 27.702 1.00 68.56 80 GLY A N 1
ATOM 621 C CA . GLY A 1 80 ? 9.762 -0.995 27.783 1.00 68.56 80 GLY A CA 1
ATOM 622 C C . GLY A 1 80 ? 9.161 -2.024 26.820 1.00 68.56 80 GLY A C 1
ATOM 623 O O . GLY A 1 80 ? 9.795 -3.029 26.500 1.00 68.56 80 GLY A O 1
ATOM 624 N N . ARG A 1 81 ? 7.931 -1.764 26.353 1.00 76.19 81 ARG A N 1
ATOM 625 C CA . ARG A 1 81 ? 7.121 -2.670 25.509 1.00 76.19 81 ARG A CA 1
ATOM 626 C C . ARG A 1 81 ? 7.770 -3.063 24.175 1.00 76.19 81 ARG A C 1
ATOM 628 O O . ARG A 1 81 ? 7.544 -4.171 23.704 1.00 76.19 81 ARG A O 1
ATOM 635 N N . LEU A 1 82 ? 8.578 -2.183 23.579 1.00 81.19 82 LEU A N 1
ATOM 636 C CA . LEU A 1 82 ? 9.187 -2.406 22.261 1.00 81.19 82 LEU A CA 1
ATOM 637 C C . LEU A 1 82 ? 10.359 -3.391 22.307 1.00 81.19 82 LEU A C 1
ATOM 639 O O . LEU A 1 82 ? 10.545 -4.163 21.372 1.00 81.19 82 LEU A O 1
ATOM 643 N N . GLY A 1 83 ? 11.112 -3.415 23.411 1.00 79.19 83 GLY A N 1
ATOM 644 C CA . GLY A 1 83 ? 12.247 -4.328 23.584 1.00 79.19 83 GLY A CA 1
ATOM 645 C C . GLY A 1 83 ? 11.847 -5.801 23.733 1.00 79.19 83 GLY A C 1
ATOM 646 O O . GLY A 1 83 ? 12.685 -6.678 23.557 1.00 79.19 83 GLY A O 1
ATOM 647 N N . ALA A 1 84 ? 10.577 -6.084 24.045 1.00 83.62 84 ALA A N 1
ATOM 648 C CA . ALA A 1 84 ? 10.048 -7.446 24.133 1.00 83.62 84 ALA A CA 1
ATOM 649 C C . ALA A 1 84 ? 9.662 -8.039 22.766 1.00 83.62 84 ALA A C 1
ATOM 651 O O . ALA A 1 84 ? 9.440 -9.244 22.665 1.00 83.62 84 ALA A O 1
ATOM 652 N N . LEU A 1 85 ? 9.565 -7.206 21.728 1.00 89.12 85 LEU A N 1
ATOM 653 C CA . LEU A 1 85 ? 9.148 -7.619 20.395 1.00 89.12 85 LEU A CA 1
ATOM 654 C C . LEU A 1 85 ? 10.323 -8.185 19.591 1.00 89.12 85 LEU A C 1
ATOM 656 O O . LEU A 1 85 ? 11.430 -7.634 19.571 1.00 89.12 85 LEU A O 1
ATOM 660 N N . SER A 1 86 ? 10.058 -9.243 18.829 1.00 91.69 86 SER A N 1
ATOM 661 C CA . SER A 1 86 ? 10.979 -9.702 17.792 1.00 91.69 86 SER A CA 1
ATOM 662 C C . SER A 1 86 ? 11.217 -8.605 16.736 1.00 91.69 86 SER A C 1
ATOM 664 O O . SER A 1 86 ? 10.404 -7.686 16.589 1.00 91.69 86 SER A O 1
ATOM 666 N N . PRO A 1 87 ? 12.316 -8.670 15.960 1.00 93.50 87 PRO A N 1
ATOM 667 C CA . PRO A 1 87 ? 12.567 -7.715 14.876 1.00 93.50 87 PRO A CA 1
ATOM 668 C C . PRO A 1 87 ? 11.392 -7.582 13.891 1.00 93.50 87 PRO A C 1
ATOM 670 O O . PRO A 1 87 ? 11.005 -6.473 13.531 1.00 93.50 87 PRO A O 1
ATOM 673 N N . ALA A 1 88 ? 10.764 -8.705 13.522 1.00 93.12 88 ALA A N 1
ATOM 674 C CA . ALA A 1 88 ? 9.625 -8.721 12.606 1.00 93.12 88 ALA A CA 1
ATOM 675 C C . ALA A 1 88 ? 8.370 -8.063 13.207 1.00 93.12 88 ALA A C 1
ATOM 677 O O . ALA A 1 88 ? 7.647 -7.356 12.505 1.00 93.12 88 ALA A O 1
ATOM 678 N N . GLU A 1 89 ? 8.116 -8.258 14.504 1.00 92.62 89 GLU A N 1
ATOM 679 C CA . GLU A 1 89 ? 7.002 -7.605 15.202 1.00 92.62 89 GLU A CA 1
ATOM 680 C C . GLU A 1 89 ? 7.223 -6.095 15.337 1.00 92.62 89 GLU A C 1
ATOM 682 O O . GLU A 1 89 ? 6.283 -5.330 15.119 1.00 92.62 89 GLU A O 1
ATOM 687 N N . ARG A 1 90 ? 8.458 -5.649 15.618 1.00 93.56 90 ARG A N 1
ATOM 688 C CA . ARG A 1 90 ? 8.811 -4.216 15.604 1.00 93.56 90 ARG A CA 1
ATOM 689 C C . ARG A 1 90 ? 8.575 -3.601 14.233 1.00 93.56 90 ARG A C 1
ATOM 691 O O . ARG A 1 90 ? 7.967 -2.539 14.140 1.00 93.56 90 ARG A O 1
ATOM 698 N N . TRP A 1 91 ? 8.988 -4.291 13.171 1.00 95.62 91 TRP A N 1
ATOM 699 C CA . TRP A 1 91 ? 8.745 -3.830 11.808 1.00 95.62 91 TRP A CA 1
ATOM 700 C C . TRP A 1 91 ? 7.250 -3.757 11.472 1.00 95.62 91 TRP A C 1
ATOM 702 O O . TRP A 1 91 ? 6.788 -2.754 10.935 1.00 95.62 91 TRP A O 1
ATOM 712 N N . LYS A 1 92 ? 6.457 -4.772 11.844 1.00 95.25 92 LYS A N 1
ATOM 713 C CA . LYS A 1 92 ? 4.997 -4.755 11.644 1.00 95.25 92 LYS A CA 1
ATOM 714 C C . LYS A 1 92 ? 4.336 -3.589 12.391 1.00 95.25 92 LYS A C 1
ATOM 716 O O . LYS A 1 92 ? 3.536 -2.871 11.795 1.00 95.25 92 LYS A O 1
ATOM 721 N N . LEU A 1 93 ? 4.690 -3.371 13.660 1.00 94.56 93 LEU A N 1
ATOM 722 C CA . LEU A 1 93 ? 4.218 -2.229 14.454 1.00 94.56 93 LEU A CA 1
ATOM 723 C C . LEU A 1 93 ? 4.542 -0.899 13.772 1.00 94.56 93 LEU A C 1
ATOM 725 O O . LEU A 1 93 ? 3.657 -0.060 13.606 1.00 94.56 93 LEU A O 1
ATOM 729 N N . PHE A 1 94 ? 5.795 -0.730 13.357 1.00 96.06 94 PHE A N 1
ATOM 730 C CA . PHE A 1 94 ? 6.258 0.462 12.662 1.00 96.06 94 PHE A CA 1
ATOM 731 C C . PHE A 1 94 ? 5.438 0.740 11.398 1.00 96.06 94 PHE A C 1
ATOM 733 O O . PHE A 1 94 ? 5.003 1.868 11.182 1.00 96.06 94 PHE A O 1
ATOM 740 N N . LEU A 1 95 ? 5.156 -0.288 10.592 1.00 97.31 95 LEU A N 1
ATOM 741 C CA . LEU A 1 95 ? 4.354 -0.145 9.376 1.00 97.31 95 LEU A CA 1
ATOM 742 C C . LEU A 1 95 ? 2.904 0.265 9.659 1.00 97.31 95 LEU A C 1
ATOM 744 O O . LEU A 1 95 ? 2.370 1.098 8.931 1.00 97.31 95 LEU A O 1
ATOM 748 N N . HIS A 1 96 ? 2.273 -0.262 10.715 1.00 96.12 96 HIS A N 1
ATOM 749 C CA . HIS A 1 96 ? 0.940 0.202 11.120 1.00 96.12 96 HIS A CA 1
ATOM 750 C C . HIS A 1 96 ? 0.947 1.704 11.433 1.00 96.12 96 HIS A C 1
ATOM 752 O O . HIS A 1 96 ? 0.085 2.433 10.947 1.00 96.12 96 HIS A O 1
ATOM 758 N N . LEU A 1 97 ? 1.945 2.182 12.181 1.00 95.88 97 LEU A N 1
ATOM 759 C CA . LEU A 1 97 ? 2.075 3.604 12.505 1.00 95.88 97 LEU A CA 1
ATOM 760 C C . LEU A 1 97 ? 2.399 4.466 11.283 1.00 95.88 97 LEU A C 1
ATOM 762 O O . LEU A 1 97 ? 1.850 5.556 11.151 1.00 95.88 97 LEU A O 1
ATOM 766 N N . ALA A 1 98 ? 3.231 3.975 10.364 1.00 97.50 98 ALA A N 1
ATOM 767 C CA . ALA A 1 98 ? 3.549 4.673 9.123 1.00 97.50 98 ALA A CA 1
ATOM 768 C C . ALA A 1 98 ? 2.292 4.922 8.267 1.00 97.50 98 ALA A C 1
ATOM 770 O O . ALA A 1 98 ? 2.124 6.003 7.702 1.00 97.50 98 ALA A O 1
ATOM 771 N N . VAL A 1 99 ? 1.370 3.951 8.210 1.00 97.25 99 VAL A N 1
ATOM 772 C CA . VAL A 1 99 ? 0.079 4.091 7.510 1.00 97.25 99 VAL A CA 1
ATOM 773 C C . VAL A 1 99 ? -0.804 5.157 8.168 1.00 97.25 99 VAL A C 1
ATOM 775 O O . VAL A 1 99 ? -1.347 6.012 7.464 1.00 97.25 99 VAL A O 1
ATOM 778 N N . GLU A 1 100 ? -0.900 5.168 9.500 1.00 95.62 100 GLU A N 1
ATOM 779 C CA . GLU A 1 100 ? -1.630 6.213 10.238 1.00 95.62 100 GLU A CA 1
ATOM 780 C C . GLU A 1 100 ? -1.005 7.601 10.013 1.00 95.62 100 GLU A C 1
ATOM 782 O O . GLU A 1 100 ? -1.709 8.587 9.782 1.00 95.62 100 GLU A O 1
ATOM 787 N N . ARG A 1 101 ? 0.330 7.687 9.994 1.00 96.19 101 ARG A N 1
ATOM 788 C CA . ARG A 1 101 ? 1.068 8.931 9.732 1.00 96.19 101 ARG A CA 1
ATOM 789 C C . ARG A 1 101 ? 0.902 9.424 8.295 1.00 96.19 101 ARG A C 1
ATOM 791 O O . ARG A 1 101 ? 0.811 10.633 8.085 1.00 96.19 101 ARG A O 1
ATOM 798 N N . LEU A 1 102 ? 0.787 8.530 7.309 1.00 96.12 102 LEU A N 1
ATOM 799 C CA . LEU A 1 102 ? 0.423 8.905 5.938 1.00 96.12 102 LEU A CA 1
ATOM 800 C C . LEU A 1 102 ? -0.991 9.489 5.881 1.00 96.12 102 LEU A C 1
ATOM 802 O O . LEU A 1 102 ? -1.201 10.527 5.252 1.00 96.12 102 LEU A O 1
ATOM 806 N N . GLN A 1 103 ? -1.954 8.859 6.554 1.00 95.00 103 GLN A N 1
ATOM 807 C CA . GLN A 1 103 ? -3.315 9.386 6.634 1.00 95.00 103 GLN A CA 1
ATOM 808 C C . GLN A 1 103 ? -3.343 10.769 7.305 1.00 95.00 103 GLN A C 1
ATOM 810 O O . GLN A 1 103 ? -4.011 11.681 6.805 1.00 95.00 103 GLN A O 1
ATOM 815 N N . LEU A 1 104 ? -2.575 10.953 8.382 1.00 95.06 104 LEU A N 1
ATOM 816 C CA . LEU A 1 104 ? -2.412 12.241 9.051 1.00 95.06 104 LEU A CA 1
ATOM 817 C C . LEU A 1 104 ? -1.824 13.291 8.101 1.00 95.06 104 LEU A C 1
ATOM 819 O O . LEU A 1 104 ? -2.407 14.368 7.959 1.00 95.06 104 LEU A O 1
ATOM 823 N N . TRP A 1 105 ? -0.745 12.960 7.383 1.00 95.06 105 TRP A N 1
ATOM 824 C CA . TRP A 1 105 ? -0.129 13.859 6.405 1.00 95.06 105 TRP A CA 1
ATOM 825 C C . TRP A 1 105 ? -1.137 14.311 5.343 1.00 95.06 105 TRP A C 1
ATOM 827 O O . TRP A 1 105 ? -1.268 15.505 5.078 1.00 95.06 105 TRP A O 1
ATOM 837 N N . ILE A 1 106 ? -1.905 13.375 4.776 1.00 93.81 106 ILE A N 1
ATOM 838 C CA . ILE A 1 106 ? -2.931 13.689 3.773 1.00 93.81 106 ILE A CA 1
ATOM 839 C C . ILE A 1 106 ? -3.997 14.621 4.360 1.00 93.81 106 ILE A C 1
ATOM 841 O O . ILE A 1 106 ? -4.393 15.582 3.700 1.00 93.81 106 ILE A O 1
ATOM 845 N N . SER A 1 107 ? -4.442 14.372 5.594 1.00 93.25 107 SER A N 1
ATOM 846 C CA . SER A 1 107 ? -5.480 15.181 6.242 1.00 93.25 107 SER A CA 1
ATOM 847 C C . SER A 1 107 ? -5.043 16.623 6.531 1.00 93.25 107 SER A C 1
ATOM 849 O O . SER A 1 107 ? -5.856 17.538 6.418 1.00 93.25 107 SER A O 1
ATOM 851 N N . VAL A 1 108 ? -3.764 16.834 6.855 1.00 94.88 108 VAL A N 1
ATOM 852 C CA . VAL A 1 108 ? -3.210 18.144 7.232 1.00 94.88 108 VAL A CA 1
ATOM 853 C C . VAL A 1 108 ? -2.711 18.918 6.010 1.00 94.88 108 VAL A C 1
ATOM 855 O O . VAL A 1 108 ? -2.974 20.112 5.865 1.00 94.88 108 VAL A O 1
ATOM 858 N N . PHE A 1 109 ? -1.996 18.248 5.107 1.00 92.44 109 PHE A N 1
ATOM 859 C CA . PHE A 1 109 ? -1.268 18.894 4.012 1.00 92.44 109 PHE A CA 1
ATOM 860 C C . PHE A 1 109 ? -1.896 18.671 2.636 1.00 92.44 109 PHE A C 1
ATOM 862 O O . PHE A 1 109 ? -1.657 19.461 1.721 1.00 92.44 109 PHE A O 1
ATOM 869 N N . GLY A 1 110 ? -2.728 17.639 2.472 1.00 89.44 110 GLY A N 1
ATOM 870 C CA . GLY A 1 110 ? -3.276 17.252 1.172 1.00 89.44 110 GLY A CA 1
ATOM 871 C C . GLY A 1 110 ? -4.200 18.294 0.538 1.00 89.44 110 GLY A C 1
ATOM 872 O O . GLY A 1 110 ? -4.423 18.245 -0.666 1.00 89.44 110 GLY A O 1
ATOM 873 N N . GLY A 1 111 ? -4.721 19.243 1.323 1.00 87.12 111 GLY A N 1
ATOM 874 C CA . GLY A 1 111 ? -5.538 20.368 0.854 1.00 87.12 111 GLY A CA 1
ATOM 875 C C . GLY A 1 111 ? -4.764 21.501 0.171 1.00 87.12 111 GLY A C 1
ATOM 876 O O . GLY A 1 111 ? -5.386 22.388 -0.406 1.00 87.12 111 GLY A O 1
ATOM 877 N N . ARG A 1 112 ? -3.428 21.510 0.243 1.00 88.31 112 ARG A N 1
ATOM 878 C CA . ARG A 1 112 ? -2.605 22.623 -0.250 1.00 88.31 112 ARG A CA 1
ATOM 879 C C . ARG A 1 112 ? -2.433 22.579 -1.771 1.00 88.31 112 ARG A C 1
ATOM 881 O O . ARG A 1 112 ? -2.382 21.506 -2.378 1.00 88.31 112 ARG A O 1
ATOM 888 N N . ASP A 1 113 ? -2.306 23.751 -2.392 1.00 84.00 113 ASP A N 1
ATOM 889 C CA . ASP A 1 113 ? -2.075 23.870 -3.840 1.00 84.00 113 ASP A CA 1
ATOM 890 C C . ASP A 1 113 ? -0.764 23.195 -4.249 1.00 84.00 113 ASP A C 1
ATOM 892 O O . ASP A 1 113 ? -0.749 22.338 -5.133 1.00 84.00 113 ASP A O 1
ATOM 896 N N . GLN A 1 114 ? 0.315 23.523 -3.537 1.00 85.31 114 GLN A N 1
ATOM 897 C CA . GLN A 1 114 ? 1.598 22.844 -3.634 1.00 85.31 114 GLN A CA 1
ATOM 898 C C . GLN A 1 114 ? 1.786 21.933 -2.423 1.00 85.31 114 GLN A C 1
ATOM 900 O O . GLN A 1 114 ? 1.689 22.375 -1.277 1.00 85.31 114 GLN A O 1
ATOM 905 N N . LEU A 1 115 ? 2.067 20.656 -2.685 1.00 85.81 115 LEU A N 1
ATOM 906 C CA . LEU A 1 115 ? 2.325 19.692 -1.624 1.00 85.81 115 LEU A CA 1
ATOM 907 C C . LEU A 1 115 ? 3.687 19.982 -0.966 1.00 85.81 115 LEU A C 1
ATOM 909 O O . LEU A 1 115 ? 4.689 20.093 -1.681 1.00 85.81 115 LEU A O 1
ATOM 913 N N . PRO A 1 116 ? 3.742 20.106 0.372 1.00 87.25 116 PRO A N 1
ATOM 914 C CA . PRO A 1 116 ? 4.977 20.373 1.098 1.00 87.25 116 PRO A CA 1
ATOM 915 C C . PRO A 1 116 ? 5.764 19.069 1.280 1.00 87.25 116 PRO A C 1
ATOM 917 O O . PRO A 1 116 ? 5.697 18.412 2.310 1.00 87.25 116 PRO A O 1
ATOM 920 N N . TRP A 1 117 ? 6.475 18.641 0.236 1.00 83.56 117 TRP A N 1
ATOM 921 C CA . TRP A 1 117 ? 7.184 17.351 0.214 1.00 83.56 117 TRP A CA 1
ATOM 922 C C . TRP A 1 117 ? 8.182 17.180 1.360 1.00 83.56 117 TRP A C 1
ATOM 924 O O . TRP A 1 117 ? 8.311 16.091 1.906 1.00 83.56 117 TRP A O 1
ATOM 934 N N . ASN A 1 118 ? 8.854 18.260 1.754 1.00 83.75 118 ASN A N 1
ATOM 935 C CA . ASN A 1 118 ? 9.838 18.261 2.831 1.00 83.75 118 ASN A CA 1
ATOM 936 C C . ASN A 1 118 ? 9.238 17.973 4.218 1.00 83.75 118 ASN A C 1
ATOM 938 O O . ASN A 1 118 ? 9.992 17.649 5.128 1.00 83.75 118 ASN A O 1
ATOM 942 N N . THR A 1 119 ? 7.913 18.058 4.390 1.00 89.25 119 THR A N 1
ATOM 943 C CA . THR A 1 119 ? 7.254 17.701 5.657 1.00 89.25 119 THR A CA 1
ATOM 944 C C . THR A 1 119 ? 6.987 16.208 5.787 1.00 89.25 119 THR A C 1
ATOM 946 O O . THR A 1 119 ? 6.517 15.787 6.838 1.00 89.25 119 THR A O 1
ATOM 949 N N . MET A 1 120 ? 7.250 15.397 4.753 1.00 89.56 120 MET A N 1
ATOM 950 C CA . MET A 1 120 ? 7.082 13.947 4.829 1.00 89.56 120 MET A CA 1
ATOM 951 C C . MET A 1 120 ? 8.278 13.290 5.532 1.00 89.56 120 MET A C 1
ATOM 953 O O . MET A 1 120 ? 9.392 13.319 5.002 1.00 89.56 120 MET A O 1
ATOM 957 N N . PRO A 1 121 ? 8.058 12.626 6.673 1.00 91.19 121 PRO A N 1
ATOM 958 C CA . PRO A 1 121 ? 9.077 11.814 7.315 1.00 91.19 121 PRO A CA 1
ATOM 959 C C . PRO A 1 121 ? 9.326 10.498 6.544 1.00 91.19 121 PRO A C 1
ATOM 961 O O . PRO A 1 121 ? 8.492 10.085 5.730 1.00 91.19 121 PRO A O 1
ATOM 964 N N . PRO A 1 122 ? 10.467 9.815 6.765 1.00 89.75 122 PRO A N 1
ATOM 965 C CA . PRO A 1 122 ? 10.889 8.674 5.941 1.00 89.75 122 PRO A CA 1
ATOM 966 C C . PRO A 1 122 ? 9.894 7.502 5.875 1.00 89.75 122 PRO A C 1
ATOM 968 O O . PRO A 1 122 ? 9.781 6.840 4.844 1.00 89.75 122 PRO A O 1
ATOM 971 N N . ASP A 1 123 ? 9.162 7.248 6.956 1.00 94.12 123 ASP A N 1
ATOM 972 C CA . ASP A 1 123 ? 8.136 6.208 7.056 1.00 94.12 123 ASP A CA 1
ATOM 973 C C . ASP A 1 123 ? 6.906 6.520 6.188 1.00 94.12 123 ASP A C 1
ATOM 975 O O . ASP A 1 123 ? 6.416 5.646 5.474 1.00 94.12 123 ASP A O 1
ATOM 979 N N . VAL A 1 124 ? 6.461 7.781 6.171 1.00 94.38 124 VAL A N 1
ATOM 980 C CA . VAL A 1 124 ? 5.365 8.261 5.315 1.00 94.38 124 VAL A CA 1
ATOM 981 C C . VAL A 1 124 ? 5.737 8.122 3.842 1.00 94.38 124 VAL A C 1
ATOM 983 O O . VAL A 1 124 ? 4.923 7.689 3.026 1.00 94.38 124 VAL A O 1
ATOM 986 N N . VAL A 1 125 ? 6.987 8.431 3.495 1.00 91.56 125 VAL A N 1
ATOM 987 C CA . VAL A 1 125 ? 7.509 8.257 2.133 1.00 91.56 125 VAL A CA 1
ATOM 988 C C . VAL A 1 125 ? 7.538 6.785 1.735 1.00 91.56 125 VAL A C 1
ATOM 990 O O . VAL A 1 125 ? 7.175 6.450 0.604 1.00 91.56 125 VAL A O 1
ATOM 993 N N . LEU A 1 126 ? 7.912 5.899 2.663 1.00 93.06 126 LEU A N 1
ATOM 994 C CA . LEU A 1 126 ? 7.869 4.455 2.459 1.00 93.06 126 LEU A CA 1
ATOM 995 C C . LEU A 1 126 ? 6.468 3.989 2.090 1.00 93.06 126 LEU A C 1
ATOM 997 O O . LEU A 1 126 ? 6.288 3.428 1.007 1.00 93.06 126 LEU A O 1
ATOM 1001 N N . VAL A 1 127 ? 5.468 4.264 2.926 1.00 95.62 127 VAL A N 1
ATOM 1002 C CA . VAL A 1 127 ? 4.107 3.772 2.669 1.00 95.62 127 VAL A CA 1
ATOM 1003 C C . VAL A 1 127 ? 3.439 4.465 1.481 1.00 95.62 127 VAL A C 1
ATOM 1005 O O . VAL A 1 127 ? 2.692 3.813 0.753 1.00 95.62 127 VAL A O 1
ATOM 1008 N N . LEU A 1 128 ? 3.756 5.735 1.201 1.00 93.56 128 LEU A N 1
ATOM 1009 C CA . LEU A 1 128 ? 3.311 6.415 -0.017 1.00 93.56 128 LEU A CA 1
ATOM 1010 C C . LEU A 1 128 ? 3.874 5.728 -1.265 1.00 93.56 128 LEU A C 1
ATOM 1012 O O . LEU A 1 128 ? 3.131 5.452 -2.207 1.00 93.56 128 LEU A O 1
ATOM 1016 N N . SER A 1 129 ? 5.176 5.428 -1.269 1.00 91.56 129 SER A N 1
ATOM 1017 C CA . SER A 1 129 ? 5.809 4.743 -2.397 1.00 91.56 129 SER A CA 1
ATOM 1018 C C . SER A 1 129 ? 5.193 3.360 -2.624 1.00 91.56 129 SER A C 1
ATOM 1020 O O . SER A 1 129 ? 4.903 3.009 -3.763 1.00 91.56 129 SER A O 1
ATOM 1022 N N . VAL A 1 130 ? 4.907 2.622 -1.545 1.00 94.06 130 VAL A N 1
ATOM 1023 C CA . VAL A 1 130 ? 4.229 1.321 -1.584 1.00 94.06 130 VAL A CA 1
ATOM 1024 C C . VAL A 1 130 ? 2.816 1.465 -2.135 1.00 94.06 130 VAL A C 1
ATOM 1026 O O . VAL A 1 130 ? 2.433 0.702 -3.016 1.00 94.06 130 VAL A O 1
ATOM 1029 N N . TRP A 1 131 ? 2.041 2.450 -1.685 1.00 93.38 131 TRP A N 1
ATOM 1030 C CA . TRP A 1 131 ? 0.685 2.676 -2.187 1.00 93.38 131 TRP A CA 1
ATOM 1031 C C . TRP A 1 131 ? 0.675 2.922 -3.702 1.00 93.38 131 TRP A C 1
ATOM 1033 O O . TRP A 1 131 ? -0.108 2.302 -4.419 1.00 93.38 131 TRP A O 1
ATOM 1043 N N . MET A 1 132 ? 1.611 3.736 -4.201 1.00 90.81 132 MET A N 1
ATOM 1044 C CA . MET A 1 132 ? 1.760 4.027 -5.631 1.00 90.81 132 MET A CA 1
ATOM 1045 C C . MET A 1 132 ? 2.176 2.806 -6.464 1.00 90.81 132 MET A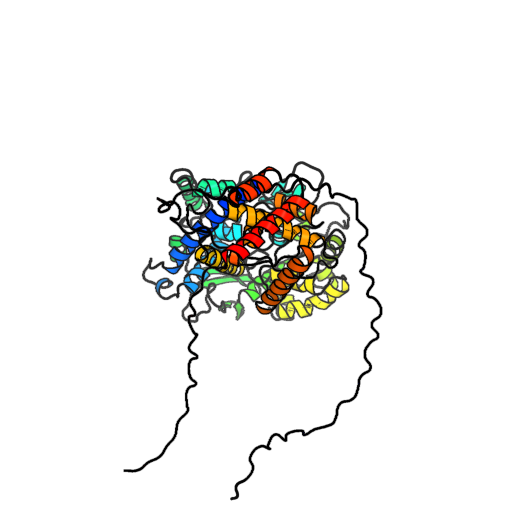 C 1
ATOM 1047 O O . MET A 1 132 ? 1.767 2.685 -7.619 1.00 90.81 132 MET A O 1
ATOM 1051 N N . THR A 1 133 ? 3.015 1.922 -5.916 1.00 90.19 133 THR A N 1
ATOM 1052 C CA . THR A 1 133 ? 3.598 0.793 -6.658 1.00 90.19 133 THR A CA 1
ATOM 1053 C C . THR A 1 133 ? 2.868 -0.536 -6.445 1.00 90.19 133 THR A C 1
ATOM 1055 O O . THR A 1 133 ? 3.131 -1.499 -7.163 1.00 90.19 133 THR A O 1
ATOM 1058 N N . SER A 1 134 ? 1.951 -0.632 -5.480 1.00 89.69 134 SER A N 1
ATOM 1059 C CA . SER A 1 134 ? 1.188 -1.862 -5.212 1.00 89.69 134 SER A CA 1
ATOM 1060 C C . SER A 1 134 ? 0.145 -2.134 -6.281 1.00 89.69 134 SER A C 1
ATOM 1062 O O . SER A 1 134 ? 0.167 -3.206 -6.875 1.00 89.69 134 SER A O 1
ATOM 1064 N N . SER A 1 135 ? -0.692 -1.138 -6.572 1.00 87.75 135 SER A N 1
ATOM 1065 C CA . SER A 1 135 ? -1.614 -1.135 -7.706 1.00 87.75 135 SER A CA 1
ATOM 1066 C C . SER A 1 135 ? -1.808 0.309 -8.178 1.00 87.75 135 SER A C 1
ATOM 1068 O O . SER A 1 135 ? -2.555 1.069 -7.555 1.00 87.75 135 SER A O 1
ATOM 1070 N N . PRO A 1 136 ? -1.133 0.719 -9.268 1.00 84.44 136 PRO A N 1
ATOM 1071 C CA . PRO A 1 136 ? -1.373 1.993 -9.940 1.00 84.44 136 PRO A CA 1
ATOM 1072 C C . PRO A 1 136 ? -2.855 2.312 -10.173 1.00 84.44 136 PRO A C 1
ATOM 1074 O O . PRO A 1 136 ? -3.254 3.471 -10.051 1.00 84.44 136 PRO A O 1
ATOM 1077 N N . GLY A 1 137 ? -3.667 1.298 -10.493 1.00 83.50 137 GLY A N 1
ATOM 1078 C CA . GLY A 1 137 ? -5.109 1.447 -10.692 1.00 83.50 137 GLY A CA 1
ATOM 1079 C C . GLY A 1 137 ? -5.838 1.827 -9.405 1.00 83.50 137 GLY A C 1
ATOM 1080 O O . GLY A 1 137 ? -6.531 2.845 -9.373 1.00 83.50 137 GLY A O 1
ATOM 1081 N N . LEU A 1 138 ? -5.643 1.056 -8.330 1.00 87.19 138 LEU A N 1
ATOM 1082 C CA . LEU A 1 138 ? -6.278 1.314 -7.033 1.00 87.19 138 LEU A CA 1
ATOM 1083 C C . LEU A 1 138 ? -5.786 2.610 -6.386 1.00 87.19 138 LEU A C 1
ATOM 1085 O O . LEU A 1 138 ? -6.593 3.354 -5.838 1.00 87.19 138 LEU A O 1
ATOM 1089 N N . PHE A 1 139 ? -4.493 2.925 -6.504 1.00 89.62 139 PHE A N 1
ATOM 1090 C CA . PHE A 1 139 ? -3.943 4.202 -6.048 1.00 89.62 139 PHE A CA 1
ATOM 1091 C C . PHE A 1 139 ? -4.692 5.374 -6.681 1.00 89.62 139 PHE A C 1
ATOM 1093 O O . PHE A 1 139 ? -5.165 6.278 -5.996 1.00 89.62 139 PHE A O 1
ATOM 1100 N N . ALA A 1 140 ? -4.845 5.350 -8.002 1.00 84.44 140 ALA A N 1
ATOM 1101 C CA . ALA A 1 140 ? -5.525 6.426 -8.695 1.00 84.44 140 ALA A CA 1
ATOM 1102 C C . ALA A 1 140 ? -7.026 6.471 -8.379 1.00 84.44 140 ALA A C 1
ATOM 1104 O O . ALA A 1 140 ? -7.594 7.553 -8.243 1.00 84.44 140 ALA A O 1
ATOM 1105 N N . GLU A 1 141 ? -7.656 5.306 -8.232 1.00 84.75 141 GLU A N 1
ATOM 1106 C CA . GLU A 1 141 ? -9.048 5.177 -7.806 1.00 84.75 141 GLU A CA 1
ATOM 1107 C C . GLU A 1 141 ? -9.270 5.812 -6.429 1.00 84.75 141 GLU A C 1
ATOM 1109 O O . GLU A 1 141 ? -10.202 6.600 -6.262 1.00 84.75 141 GLU A O 1
ATOM 1114 N N . ASP A 1 142 ? -8.386 5.554 -5.469 1.00 89.19 142 ASP A N 1
ATOM 1115 C CA . ASP A 1 142 ? -8.455 6.148 -4.137 1.00 89.19 142 ASP A CA 1
ATOM 1116 C C . ASP A 1 142 ? -8.334 7.674 -4.172 1.00 89.19 142 ASP A C 1
ATOM 1118 O O . ASP A 1 142 ? -9.102 8.368 -3.500 1.00 89.19 142 ASP A O 1
ATOM 1122 N N . LEU A 1 143 ? -7.418 8.218 -4.984 1.00 86.75 143 LEU A N 1
ATOM 1123 C CA . LEU A 1 143 ? -7.290 9.670 -5.142 1.00 86.75 143 LEU A CA 1
ATOM 1124 C C . LEU A 1 143 ? -8.589 10.295 -5.657 1.00 86.75 143 LEU A C 1
ATOM 1126 O O . LEU A 1 143 ? -9.019 11.333 -5.166 1.00 86.75 143 LEU A O 1
ATOM 1130 N N . TRP A 1 144 ? -9.239 9.645 -6.618 1.00 80.88 144 TRP A N 1
ATOM 1131 C CA . TRP A 1 144 ? -10.496 10.120 -7.188 1.00 80.88 144 TRP A CA 1
ATOM 1132 C C . TRP A 1 144 ? -11.678 10.004 -6.230 1.00 80.88 144 TRP A C 1
ATOM 1134 O O . TRP A 1 144 ? -12.530 10.890 -6.203 1.00 80.88 144 TRP A O 1
ATOM 1144 N N . ARG A 1 145 ? -11.741 8.919 -5.456 1.00 82.75 145 ARG A N 1
ATOM 1145 C CA . ARG A 1 145 ? -12.851 8.644 -4.537 1.00 82.75 145 ARG A CA 1
ATOM 1146 C C . ARG A 1 145 ? -12.766 9.433 -3.238 1.00 82.75 145 ARG A C 1
ATOM 1148 O O . ARG A 1 145 ? -13.802 9.813 -2.703 1.00 82.75 145 ARG A O 1
ATOM 1155 N N . MET A 1 146 ? -11.561 9.579 -2.686 1.00 83.06 146 MET A N 1
ATOM 1156 C CA . MET A 1 146 ? -11.364 9.975 -1.285 1.00 83.06 146 MET A CA 1
ATOM 1157 C C . MET A 1 146 ? -10.439 11.174 -1.109 1.00 83.06 146 MET A C 1
ATOM 1159 O O . MET A 1 146 ? -10.527 11.853 -0.088 1.00 83.06 146 MET A O 1
ATOM 1163 N N . HIS A 1 147 ? -9.566 11.458 -2.075 1.00 84.75 147 HIS A N 1
ATOM 1164 C CA . HIS A 1 147 ? -8.529 12.476 -1.921 1.00 84.75 147 HIS A CA 1
ATOM 1165 C C . HIS A 1 147 ? -8.467 13.425 -3.120 1.00 84.75 147 HIS A C 1
ATOM 1167 O O . HIS A 1 147 ? -7.395 13.671 -3.673 1.00 84.75 147 HIS A O 1
ATOM 1173 N N . GLU A 1 148 ? -9.615 13.993 -3.509 1.00 80.50 148 GLU A N 1
ATOM 1174 C CA . GLU A 1 148 ? -9.707 14.935 -4.636 1.00 80.50 148 GLU A CA 1
ATOM 1175 C C . GLU A 1 148 ? -8.723 16.105 -4.502 1.00 80.50 148 GLU A C 1
ATOM 1177 O O . GLU A 1 148 ? -8.192 16.586 -5.498 1.00 80.50 148 GLU A O 1
ATOM 1182 N N . THR A 1 149 ? -8.422 16.536 -3.278 1.00 83.75 149 THR A N 1
ATOM 1183 C CA . THR A 1 149 ? -7.465 17.615 -3.008 1.00 83.75 149 THR A CA 1
ATOM 1184 C C . THR A 1 149 ? -6.032 17.289 -3.445 1.00 83.75 149 THR A C 1
ATOM 1186 O O . THR A 1 149 ? -5.247 18.199 -3.714 1.00 83.75 149 THR A O 1
ATOM 1189 N N . LEU A 1 150 ? -5.696 16.003 -3.580 1.00 88.12 150 LEU A N 1
ATOM 1190 C CA . LEU A 1 150 ? -4.422 15.516 -4.112 1.00 88.12 150 LEU A CA 1
ATOM 1191 C C . LEU A 1 150 ? -4.414 15.432 -5.648 1.00 88.12 150 LEU A C 1
ATOM 1193 O O . LEU A 1 150 ? -3.409 15.016 -6.234 1.00 88.12 150 LEU A O 1
ATOM 1197 N N . LEU A 1 151 ? -5.507 15.824 -6.307 1.00 84.94 151 LEU A N 1
ATOM 1198 C CA . LEU A 1 151 ? -5.610 15.950 -7.754 1.00 84.94 151 LEU A CA 1
ATOM 1199 C C . LEU A 1 151 ? -5.494 17.421 -8.178 1.00 84.94 151 LEU A C 1
ATOM 1201 O O . LEU A 1 151 ? -5.931 18.338 -7.487 1.00 84.94 151 LEU A O 1
ATOM 1205 N N . GLU A 1 152 ? -4.905 17.645 -9.346 1.00 82.44 152 GLU A N 1
ATOM 1206 C CA . GLU A 1 152 ? -4.879 18.934 -10.039 1.00 82.44 152 GLU A CA 1
ATOM 1207 C C . GLU A 1 152 ? -5.558 18.817 -11.411 1.00 82.44 152 GLU A C 1
ATOM 1209 O O . GLU A 1 152 ? -5.528 17.761 -12.054 1.00 82.44 152 GLU A O 1
ATOM 1214 N N . GLU A 1 153 ? -6.164 19.912 -11.876 1.00 78.44 153 GLU A N 1
ATOM 1215 C CA . GLU A 1 153 ? -6.753 19.989 -13.214 1.00 78.44 153 GLU A CA 1
ATOM 1216 C C . GLU A 1 153 ? -5.647 19.914 -14.283 1.00 78.44 153 GLU A C 1
ATOM 1218 O O . GLU A 1 153 ? -4.697 20.701 -14.328 1.00 78.44 153 GLU A O 1
ATOM 1223 N N . GLY A 1 154 ? -5.756 18.926 -15.162 1.00 68.25 154 GLY A N 1
ATOM 1224 C CA . GLY A 1 154 ? -4.834 18.682 -16.255 1.00 68.25 154 GLY A CA 1
ATOM 1225 C C . GLY A 1 154 ? -5.168 19.532 -17.479 1.00 68.25 154 GLY A C 1
ATOM 1226 O O . GLY A 1 154 ? -6.317 19.663 -17.884 1.00 68.25 154 GLY A O 1
ATOM 1227 N N . LYS A 1 155 ? -4.139 20.065 -18.147 1.00 59.62 155 LYS A N 1
ATOM 1228 C CA . LYS A 1 155 ? -4.296 20.707 -19.462 1.00 59.62 155 LYS A CA 1
ATOM 1229 C C . LYS A 1 155 ? -4.411 19.628 -20.552 1.00 59.62 155 LYS A C 1
ATOM 1231 O O . LYS A 1 155 ? -3.418 18.933 -20.801 1.00 59.62 155 LYS A O 1
ATOM 1236 N N . GLY A 1 156 ? -5.583 19.490 -21.179 1.00 53.34 156 GLY A N 1
ATOM 1237 C CA . GLY A 1 156 ? -5.791 18.716 -22.416 1.00 53.34 156 GLY A CA 1
ATOM 1238 C C . GLY A 1 156 ? -7.069 17.865 -22.474 1.00 53.34 156 GLY A C 1
ATOM 1239 O O . GLY A 1 156 ? -7.660 17.531 -21.451 1.00 53.34 156 GLY A O 1
ATOM 1240 N N . GLU A 1 157 ? -7.462 17.484 -23.692 1.00 47.22 157 GLU A N 1
ATOM 1241 C CA . GLU A 1 157 ? -8.420 16.401 -23.947 1.00 47.22 157 GLU A CA 1
ATOM 1242 C C . GLU A 1 157 ? -7.700 15.047 -23.821 1.00 47.22 157 GLU A C 1
ATOM 1244 O O . GLU A 1 157 ? -6.612 14.865 -24.368 1.00 47.22 157 GLU A O 1
ATOM 1249 N N . GLY A 1 158 ? -8.277 14.094 -23.088 1.00 52.53 158 GLY A N 1
ATOM 1250 C CA . GLY A 1 158 ? -7.708 12.751 -22.949 1.00 52.53 158 GLY A CA 1
ATOM 1251 C C . GLY A 1 158 ? -8.408 11.894 -21.892 1.00 52.53 158 GLY A C 1
ATOM 1252 O O . GLY A 1 158 ? -9.482 12.258 -21.404 1.00 52.53 158 GLY A O 1
ATOM 1253 N N . ASP A 1 159 ? -7.807 10.745 -21.575 1.00 61.47 159 ASP A N 1
ATOM 1254 C CA . ASP A 1 159 ? -8.289 9.773 -20.583 1.00 61.47 159 ASP A CA 1
ATOM 1255 C C . ASP A 1 159 ? -8.290 10.332 -19.141 1.00 61.47 159 ASP A C 1
ATOM 1257 O O . ASP A 1 159 ? -7.719 11.398 -18.881 1.00 61.47 159 ASP A O 1
ATOM 1261 N N . TRP A 1 160 ? -8.910 9.617 -18.197 1.00 63.34 160 TRP A N 1
ATOM 1262 C CA . TRP A 1 160 ? -9.117 10.012 -16.799 1.00 63.34 160 TRP A CA 1
ATOM 1263 C C . TRP A 1 160 ? -7.836 10.557 -16.139 1.00 63.34 160 TRP A C 1
ATOM 1265 O O . TRP A 1 160 ? -7.847 11.660 -15.594 1.00 63.34 160 TRP A O 1
ATOM 1275 N N . LEU A 1 161 ? -6.695 9.885 -16.316 1.00 65.38 161 LEU A N 1
ATOM 1276 C CA . LEU A 1 161 ? -5.413 10.291 -15.725 1.00 65.38 161 LEU A CA 1
ATOM 1277 C C . LEU A 1 161 ? -4.807 11.559 -16.357 1.00 65.38 161 LEU A C 1
ATOM 1279 O O . LEU A 1 161 ? -3.922 12.202 -15.792 1.00 65.38 161 LEU A O 1
ATOM 1283 N N . THR A 1 162 ? -5.245 11.937 -17.559 1.00 63.62 162 THR A N 1
ATOM 1284 C CA . THR A 1 162 ? -4.733 13.127 -18.257 1.00 63.62 162 THR A CA 1
ATOM 1285 C C . THR A 1 162 ? -5.519 14.395 -17.938 1.00 63.62 162 THR A C 1
ATOM 1287 O O . THR A 1 162 ? -4.907 15.472 -17.977 1.00 63.62 162 THR A O 1
ATOM 1290 N N . ARG A 1 163 ? -6.809 14.253 -17.580 1.00 66.62 163 ARG A N 1
ATOM 1291 C CA . ARG A 1 163 ? -7.721 15.345 -17.193 1.00 66.62 163 ARG A CA 1
ATOM 1292 C C . ARG A 1 163 ? -7.584 15.750 -15.735 1.00 66.62 163 ARG A C 1
ATOM 1294 O O . ARG A 1 163 ? -7.604 16.937 -15.460 1.00 66.62 163 ARG A O 1
ATOM 1301 N N . ARG A 1 164 ? -7.407 14.797 -14.818 1.00 72.25 164 ARG A N 1
ATOM 1302 C CA . ARG A 1 164 ? -7.072 15.085 -13.418 1.00 72.25 164 ARG A CA 1
ATOM 1303 C C . ARG A 1 164 ? -5.849 14.292 -13.024 1.00 72.25 164 ARG A C 1
ATOM 1305 O O . ARG A 1 164 ? -5.820 13.069 -13.149 1.00 72.25 164 ARG A O 1
ATOM 1312 N N . ARG A 1 165 ? -4.812 15.011 -12.616 1.00 76.00 165 ARG A N 1
ATOM 1313 C CA . ARG A 1 165 ? -3.477 14.450 -12.419 1.00 76.00 165 ARG A CA 1
ATOM 1314 C C . ARG A 1 165 ? -3.178 14.388 -10.931 1.00 76.00 165 ARG A C 1
ATOM 1316 O O . ARG A 1 165 ? -3.468 15.356 -10.237 1.00 76.00 165 ARG A O 1
ATOM 1323 N N . PRO A 1 166 ? -2.578 13.301 -10.431 1.00 82.81 166 PRO A N 1
ATOM 1324 C CA . PRO A 1 166 ? -2.035 13.298 -9.083 1.00 82.81 166 PRO A CA 1
ATOM 1325 C C . PRO A 1 166 ? -0.972 14.388 -8.937 1.00 82.81 166 PRO A C 1
ATOM 1327 O O . PRO A 1 166 ? -0.050 14.468 -9.756 1.00 82.81 166 PRO A O 1
ATOM 1330 N N . LYS A 1 167 ? -1.043 15.161 -7.851 1.00 84.06 167 LYS A N 1
ATOM 1331 C CA . LYS A 1 167 ? 0.001 16.123 -7.464 1.00 84.06 167 LYS A CA 1
ATOM 1332 C C . LYS A 1 167 ? 1.348 15.436 -7.156 1.00 84.06 167 LYS A C 1
ATOM 1334 O O . LYS A 1 167 ? 2.385 16.085 -7.174 1.00 84.06 167 LYS A O 1
ATOM 1339 N N . PHE A 1 168 ? 1.368 14.107 -6.990 1.00 78.31 168 PHE A N 1
ATOM 1340 C CA . PHE A 1 168 ? 2.548 13.247 -6.761 1.00 78.31 168 PHE A CA 1
ATOM 1341 C C . PHE A 1 168 ? 3.525 13.090 -7.939 1.00 78.31 168 PHE A C 1
ATOM 1343 O O . PHE A 1 168 ? 4.407 12.234 -7.906 1.00 78.31 168 PHE A O 1
ATOM 1350 N N . ARG A 1 169 ? 3.419 13.911 -8.989 1.00 66.81 169 ARG A N 1
ATOM 1351 C CA . ARG A 1 169 ? 4.267 13.798 -10.191 1.00 66.81 169 ARG A CA 1
ATOM 1352 C C . ARG A 1 169 ? 5.763 13.957 -9.906 1.00 66.81 169 ARG A C 1
ATOM 1354 O O . ARG A 1 169 ? 6.596 13.444 -10.651 1.00 66.81 169 ARG A O 1
ATOM 1361 N N . ASP A 1 170 ? 6.071 14.664 -8.829 1.00 64.94 170 ASP A N 1
ATOM 1362 C CA . ASP A 1 170 ? 7.413 15.053 -8.434 1.00 64.94 170 ASP A CA 1
ATOM 1363 C C . ASP A 1 170 ? 7.896 14.298 -7.186 1.00 64.94 170 ASP A C 1
ATOM 1365 O O . ASP A 1 170 ? 8.797 14.776 -6.503 1.00 64.94 170 ASP A O 1
ATOM 1369 N N . VAL A 1 171 ? 7.372 13.095 -6.900 1.00 68.06 171 VAL A N 1
ATOM 1370 C CA . VAL A 1 171 ? 7.897 12.248 -5.805 1.00 68.06 171 VAL A CA 1
ATOM 1371 C C . VAL A 1 171 ? 9.408 11.992 -5.955 1.00 68.06 171 VAL A C 1
ATOM 1373 O O . VAL A 1 171 ? 10.123 11.788 -4.987 1.00 68.06 171 VAL A O 1
ATOM 1376 N N . TRP A 1 172 ? 9.939 12.094 -7.176 1.00 65.62 172 TRP A N 1
ATOM 1377 C CA . TRP A 1 172 ? 11.377 12.047 -7.444 1.00 65.62 172 TRP A CA 1
ATOM 1378 C C . TRP A 1 172 ? 12.156 13.259 -6.928 1.00 65.62 172 TRP A C 1
ATOM 1380 O O . TRP A 1 172 ? 13.332 13.111 -6.626 1.00 65.62 172 TRP A O 1
ATOM 1390 N N . LYS A 1 173 ? 11.537 14.441 -6.821 1.00 63.75 173 LYS A N 1
ATOM 1391 C CA . LYS A 1 173 ? 12.179 15.626 -6.225 1.00 63.75 173 LYS A CA 1
ATOM 1392 C C . LYS A 1 173 ? 12.385 15.444 -4.725 1.00 63.75 173 LYS A C 1
ATOM 1394 O O . LYS A 1 173 ? 13.374 15.913 -4.182 1.00 63.75 173 LYS A O 1
ATOM 1399 N N . LEU A 1 174 ? 11.471 14.726 -4.075 1.00 62.69 174 LEU A N 1
ATOM 1400 C CA . LEU A 1 174 ? 11.638 14.303 -2.690 1.00 62.69 174 LEU A CA 1
ATOM 1401 C C . LEU A 1 174 ? 12.857 13.369 -2.564 1.00 62.69 174 LEU A C 1
ATOM 1403 O O . LEU A 1 174 ? 13.665 13.548 -1.660 1.00 62.69 174 LEU A O 1
ATOM 1407 N N . LEU A 1 175 ? 13.067 12.457 -3.520 1.00 60.78 175 LEU A N 1
ATOM 1408 C CA . LEU A 1 175 ? 14.273 11.613 -3.578 1.00 60.78 175 LEU A CA 1
ATOM 1409 C C . LEU A 1 175 ? 15.564 12.399 -3.782 1.00 60.78 175 LEU A C 1
ATOM 1411 O O . LEU A 1 175 ? 16.566 12.069 -3.155 1.00 60.78 175 LEU A O 1
ATOM 1415 N N . ASP A 1 176 ? 15.524 13.463 -4.581 1.00 59.09 176 ASP A N 1
ATOM 1416 C CA . ASP A 1 176 ? 16.664 14.370 -4.726 1.00 59.09 176 ASP A CA 1
ATOM 1417 C C . ASP A 1 176 ? 16.983 15.082 -3.385 1.00 59.09 176 ASP A C 1
ATOM 1419 O O . ASP A 1 176 ? 18.147 15.327 -3.084 1.00 59.09 176 ASP A O 1
ATOM 1423 N N . SER A 1 177 ? 15.979 15.321 -2.525 1.00 55.28 177 SER A N 1
ATOM 1424 C CA . SER A 1 177 ? 16.159 15.934 -1.194 1.00 55.28 177 SER A CA 1
ATOM 1425 C C . SER A 1 177 ? 16.585 14.975 -0.073 1.00 55.28 177 SER A C 1
ATOM 1427 O O . SER A 1 177 ? 17.047 15.434 0.967 1.00 55.28 177 SER A O 1
ATOM 1429 N N . PHE A 1 178 ? 16.478 13.654 -0.263 1.00 55.88 178 PHE A N 1
ATOM 1430 C CA . PHE A 1 178 ? 17.014 12.677 0.700 1.00 55.88 178 PHE A CA 1
ATOM 1431 C C . PHE A 1 178 ? 18.551 12.613 0.686 1.00 55.88 178 PHE A C 1
ATOM 1433 O O . PHE A 1 178 ? 19.140 12.112 1.642 1.00 55.88 178 PHE A O 1
ATOM 1440 N N . GLY A 1 179 ? 19.193 13.114 -0.379 1.00 49.97 179 GLY A N 1
ATOM 1441 C CA . GLY A 1 179 ? 20.649 13.096 -0.552 1.00 49.97 179 GLY A CA 1
ATOM 1442 C C . GLY A 1 179 ? 21.390 14.373 -0.134 1.00 49.97 179 GLY A C 1
ATOM 1443 O O . GLY A 1 179 ? 22.607 14.321 0.023 1.00 49.97 179 GLY A O 1
ATOM 1444 N N . GLU A 1 180 ? 20.700 15.504 0.055 1.00 49.59 180 GLU A N 1
ATOM 1445 C CA . GLU A 1 180 ? 21.313 16.784 0.447 1.00 49.59 180 GLU A CA 1
ATOM 1446 C C . GLU A 1 180 ? 20.960 17.119 1.907 1.00 49.59 180 GLU A C 1
ATOM 1448 O O . GLU A 1 180 ? 19.886 17.633 2.218 1.00 49.59 180 GLU A O 1
ATOM 1453 N N . GLU A 1 181 ? 21.871 16.791 2.826 1.00 46.22 181 GLU A N 1
ATOM 1454 C CA . GLU A 1 181 ? 21.733 17.083 4.256 1.00 46.22 181 GLU A CA 1
ATOM 1455 C C . GLU A 1 181 ? 21.594 18.596 4.528 1.00 46.22 181 GLU A C 1
ATOM 1457 O O . GLU A 1 181 ? 22.433 19.401 4.122 1.00 46.22 181 GLU A O 1
ATOM 1462 N N . GLY A 1 182 ? 20.585 18.977 5.322 1.00 51.19 182 GLY A N 1
ATOM 1463 C CA . GLY A 1 182 ? 20.803 19.988 6.364 1.00 51.19 182 GLY A CA 1
ATOM 1464 C C . GLY A 1 182 ? 19.726 21.052 6.573 1.00 51.19 182 GLY A C 1
ATOM 1465 O O . GLY A 1 182 ? 19.420 21.349 7.722 1.00 51.19 182 GLY A O 1
ATOM 1466 N N . VAL A 1 183 ? 19.138 21.643 5.525 1.00 51.22 183 VAL A N 1
ATOM 1467 C CA . VAL A 1 183 ? 18.272 22.840 5.702 1.00 51.22 183 VAL A CA 1
ATOM 1468 C C . VAL A 1 183 ? 16.801 22.570 5.385 1.00 51.22 183 VAL A C 1
ATOM 1470 O O . VAL A 1 183 ? 15.939 22.827 6.222 1.00 51.22 183 VAL A O 1
ATOM 1473 N N . LEU A 1 184 ? 16.497 21.978 4.225 1.00 53.31 184 LEU A N 1
ATOM 1474 C CA . LEU A 1 184 ? 15.110 21.703 3.815 1.00 53.31 184 LEU A CA 1
ATOM 1475 C C . LEU A 1 184 ? 14.408 20.677 4.720 1.00 53.31 184 LEU A C 1
ATOM 1477 O O . LEU A 1 184 ? 13.192 20.757 4.903 1.00 53.31 184 LEU A O 1
ATOM 1481 N N . GLN A 1 185 ? 15.171 19.753 5.316 1.00 68.00 185 GLN A N 1
ATOM 1482 C CA . GLN A 1 185 ? 14.653 18.794 6.295 1.00 68.00 185 GLN A CA 1
ATOM 1483 C C . GLN A 1 185 ? 14.266 19.457 7.624 1.00 68.00 185 GLN A C 1
ATOM 1485 O O . GLN A 1 185 ? 13.279 19.048 8.222 1.00 68.00 185 GLN A O 1
ATOM 1490 N N . VAL A 1 186 ? 14.981 20.499 8.070 1.00 78.81 186 VAL A N 1
ATOM 1491 C CA . VAL A 1 186 ? 14.708 21.147 9.367 1.00 78.81 186 VAL A CA 1
ATOM 1492 C C . VAL A 1 186 ? 13.414 21.956 9.318 1.00 78.81 186 VAL A C 1
ATOM 1494 O O . VAL A 1 186 ? 12.595 21.855 10.228 1.00 78.81 186 VAL A O 1
ATOM 1497 N N . GLU A 1 187 ? 13.189 22.723 8.249 1.00 84.06 187 GLU A N 1
ATOM 1498 C CA . GLU A 1 187 ? 11.937 23.474 8.073 1.00 84.06 187 GLU A CA 1
ATOM 1499 C C . GLU A 1 187 ? 10.732 22.534 7.950 1.00 84.06 187 GLU A C 1
ATOM 1501 O O . GLU A 1 187 ? 9.706 22.740 8.599 1.00 84.06 187 GLU A O 1
ATOM 1506 N N . GLY A 1 188 ? 10.877 21.466 7.158 1.00 87.31 188 GLY A N 1
ATOM 1507 C CA . GLY A 1 188 ? 9.831 20.463 6.979 1.00 87.31 188 GLY A CA 1
ATOM 1508 C C . GLY A 1 188 ? 9.502 19.710 8.270 1.00 87.31 188 GLY A C 1
ATOM 1509 O O . GLY A 1 188 ? 8.329 19.487 8.568 1.00 87.31 188 GLY A O 1
ATOM 1510 N N . GLN A 1 189 ? 10.521 19.394 9.073 1.00 90.81 189 GLN A N 1
ATOM 1511 C CA . GLN A 1 189 ? 10.364 18.814 10.404 1.00 90.81 189 GLN A CA 1
ATOM 1512 C C . GLN A 1 189 ? 9.599 19.746 11.349 1.00 90.81 189 GLN A C 1
ATOM 1514 O O . GLN A 1 189 ? 8.618 19.325 11.960 1.00 90.81 189 GLN A O 1
ATOM 1519 N N . GLN A 1 190 ? 10.013 21.011 11.454 1.00 92.06 190 GLN A N 1
ATOM 1520 C CA . GLN A 1 190 ? 9.354 21.983 12.331 1.00 92.06 190 GLN A CA 1
ATOM 1521 C C . GLN A 1 190 ? 7.890 22.187 11.942 1.00 92.06 190 GLN A C 1
ATOM 1523 O O . GLN A 1 190 ? 7.017 22.282 12.805 1.00 92.06 190 GLN A O 1
ATOM 1528 N N . GLU A 1 191 ? 7.607 22.246 10.641 1.00 93.62 191 GLU A N 1
ATOM 1529 C CA . GLU A 1 191 ? 6.242 22.362 10.150 1.00 93.62 191 GLU A CA 1
ATOM 1530 C C . GLU A 1 191 ? 5.416 21.103 10.448 1.00 93.62 191 GLU A C 1
ATOM 1532 O O . GLU A 1 191 ? 4.288 21.226 10.927 1.00 93.62 191 GLU A O 1
ATOM 1537 N N . TRP A 1 192 ? 5.963 19.902 10.235 1.00 95.00 192 TRP A N 1
ATOM 1538 C CA . TRP A 1 192 ? 5.300 18.657 10.630 1.00 95.00 192 TRP A CA 1
ATOM 1539 C C . TRP A 1 192 ? 4.947 18.659 12.117 1.00 95.00 192 TRP A C 1
ATOM 1541 O O . TRP A 1 192 ? 3.788 18.445 12.468 1.00 95.00 192 TRP A O 1
ATOM 1551 N N . GLU A 1 193 ? 5.916 18.921 12.992 1.00 95.94 193 GLU A N 1
ATOM 1552 C CA . GLU A 1 193 ? 5.721 18.872 14.445 1.00 95.94 193 GLU A CA 1
ATOM 1553 C C . GLU A 1 193 ? 4.700 19.919 14.901 1.00 95.94 193 GLU A C 1
ATOM 1555 O O . GLU A 1 193 ? 3.832 19.635 15.727 1.00 95.94 193 GLU A O 1
ATOM 1560 N N . LYS A 1 194 ? 4.733 21.115 14.302 1.00 96.56 194 LYS A N 1
ATOM 1561 C CA . LYS A 1 194 ? 3.778 22.190 14.583 1.00 96.56 194 LYS A CA 1
ATOM 1562 C C . LYS A 1 194 ? 2.350 21.837 14.160 1.00 96.56 194 LYS A C 1
ATOM 1564 O O . LYS A 1 194 ? 1.418 22.039 14.940 1.00 96.56 194 LYS A O 1
ATOM 1569 N N . GLU A 1 195 ? 2.164 21.373 12.926 1.00 96.75 195 GLU A N 1
ATOM 1570 C CA . GLU A 1 195 ? 0.832 21.177 12.341 1.00 96.75 195 GLU A CA 1
ATOM 1571 C C . GLU A 1 195 ? 0.206 19.839 12.768 1.00 96.75 195 GLU A C 1
ATOM 1573 O O . GLU A 1 195 ? -1.002 19.765 12.994 1.00 96.75 195 GLU A O 1
ATOM 1578 N N . THR A 1 196 ? 1.015 18.786 12.935 1.00 95.44 196 THR A N 1
ATOM 1579 C CA . THR A 1 196 ? 0.537 17.443 13.319 1.00 95.44 196 THR A CA 1
ATOM 1580 C C . THR A 1 196 ? 0.559 17.194 14.823 1.00 95.44 196 THR A C 1
ATOM 1582 O O . THR A 1 196 ? -0.185 16.339 15.299 1.00 95.44 196 THR A O 1
ATOM 1585 N N . ARG A 1 197 ? 1.386 17.934 15.581 1.00 95.12 197 ARG A N 1
ATOM 1586 C CA . ARG A 1 197 ? 1.655 17.703 17.014 1.00 95.12 197 ARG A CA 1
ATOM 1587 C C . ARG A 1 197 ? 2.211 16.309 17.319 1.00 95.12 197 ARG A C 1
ATOM 1589 O O . ARG A 1 197 ? 1.998 15.791 18.412 1.00 95.12 197 ARG A O 1
ATOM 1596 N N . THR A 1 198 ? 2.903 15.706 16.357 1.00 93.88 198 THR A N 1
ATOM 1597 C CA . THR A 1 198 ? 3.581 14.413 16.507 1.00 93.88 198 THR A CA 1
ATOM 1598 C C . THR A 1 198 ? 5.053 14.550 16.154 1.00 93.88 198 THR A C 1
ATOM 1600 O O . THR A 1 198 ? 5.414 15.396 15.333 1.00 93.88 198 THR A O 1
ATOM 1603 N N . SER A 1 199 ? 5.900 13.707 16.741 1.00 94.56 199 SER A N 1
ATOM 1604 C CA . SER A 1 199 ? 7.333 13.702 16.451 1.00 94.56 199 SER A CA 1
ATOM 1605 C C . SER A 1 199 ? 7.613 13.391 14.979 1.00 94.56 199 SER A C 1
ATOM 1607 O O . SER A 1 199 ? 7.068 12.434 14.415 1.00 94.56 199 SER A O 1
ATOM 1609 N N . PHE A 1 200 ? 8.479 14.189 14.344 1.00 93.62 200 PHE A N 1
ATOM 1610 C CA . PHE A 1 200 ? 8.882 13.946 12.958 1.00 93.62 200 PHE A CA 1
ATOM 1611 C C . PHE A 1 200 ? 9.667 12.642 12.827 1.00 93.62 200 PHE A C 1
ATOM 1613 O O . PHE A 1 200 ? 9.377 11.857 11.928 1.00 93.62 200 PHE A O 1
ATOM 1620 N N . ASP A 1 201 ? 10.587 12.363 13.755 1.00 91.44 201 ASP A N 1
ATOM 1621 C CA . ASP A 1 201 ? 11.317 11.093 13.784 1.00 91.44 201 ASP A CA 1
ATOM 1622 C C . ASP A 1 201 ? 10.339 9.917 13.998 1.00 91.44 201 ASP A C 1
ATOM 1624 O O . ASP A 1 201 ? 9.640 9.865 15.020 1.00 91.44 201 ASP A O 1
ATOM 1628 N N . PRO A 1 202 ? 10.259 8.967 13.048 1.00 92.50 202 PRO A N 1
ATOM 1629 C CA . PRO A 1 202 ? 9.320 7.862 13.149 1.00 92.50 202 PRO A CA 1
ATOM 1630 C C . PRO A 1 202 ? 9.664 6.868 14.267 1.00 92.50 202 PRO A C 1
ATOM 1632 O O . PRO A 1 202 ? 8.762 6.201 14.769 1.00 92.50 202 PRO A O 1
ATOM 1635 N N . LEU A 1 203 ? 10.928 6.782 14.698 1.00 90.75 203 LEU A N 1
ATOM 1636 C CA . LEU A 1 203 ? 11.341 5.928 15.817 1.00 90.75 203 LEU A CA 1
ATOM 1637 C C . LEU A 1 203 ? 10.885 6.520 17.151 1.00 90.75 203 LEU A C 1
ATOM 1639 O O . LEU A 1 203 ? 10.357 5.794 17.988 1.00 90.75 203 LEU A O 1
ATOM 1643 N N . VAL A 1 204 ? 10.999 7.842 17.312 1.00 90.75 204 VAL A N 1
ATOM 1644 C CA . VAL A 1 204 ? 10.486 8.546 18.499 1.00 90.75 204 VAL A CA 1
ATOM 1645 C C . VAL A 1 204 ? 8.965 8.428 18.572 1.00 90.75 204 VAL A C 1
ATOM 1647 O O . VAL A 1 204 ? 8.419 8.028 19.595 1.00 90.75 204 VAL A O 1
ATOM 1650 N N . ALA A 1 205 ? 8.257 8.675 17.469 1.00 90.62 205 ALA A N 1
ATOM 1651 C CA . ALA A 1 205 ? 6.801 8.549 17.474 1.00 90.62 205 ALA A CA 1
ATOM 1652 C C . ALA A 1 205 ? 6.312 7.117 17.741 1.00 90.62 205 ALA A C 1
ATOM 1654 O O . ALA A 1 205 ? 5.250 6.927 18.328 1.00 90.62 205 ALA A O 1
ATOM 1655 N N . MET A 1 206 ? 7.075 6.100 17.327 1.00 90.00 206 MET A N 1
ATOM 1656 C CA . MET A 1 206 ? 6.767 4.705 17.648 1.00 90.00 206 MET A CA 1
ATOM 1657 C C . MET A 1 206 ? 6.778 4.435 19.162 1.00 90.00 206 MET A C 1
ATOM 1659 O O . MET A 1 206 ? 6.006 3.595 19.636 1.00 90.00 206 MET A O 1
ATOM 1663 N N . GLU A 1 207 ? 7.607 5.155 19.921 1.00 88.69 207 GLU A N 1
ATOM 1664 C CA . GLU A 1 207 ? 7.644 5.098 21.386 1.00 88.69 207 GLU A CA 1
ATOM 1665 C C . GLU A 1 207 ? 6.482 5.865 22.031 1.00 88.69 207 GLU A C 1
ATOM 1667 O O . GLU A 1 207 ? 5.916 5.393 23.015 1.00 88.69 207 GLU A O 1
ATOM 1672 N N . GLU A 1 208 ? 6.094 7.007 21.461 1.00 89.69 208 GLU A N 1
ATOM 1673 C CA . GLU A 1 208 ? 5.073 7.905 22.023 1.00 89.69 208 GLU A CA 1
ATOM 1674 C C . GLU A 1 208 ? 3.634 7.394 21.866 1.00 89.69 208 GLU A C 1
ATOM 1676 O O . GLU A 1 208 ? 2.766 7.722 22.678 1.00 89.69 208 GLU A O 1
ATOM 1681 N N . VAL A 1 209 ? 3.350 6.617 20.817 1.00 89.62 209 VAL A N 1
ATOM 1682 C CA . VAL A 1 209 ? 1.992 6.132 20.539 1.00 89.62 209 VAL A CA 1
ATOM 1683 C C . VAL A 1 209 ? 1.794 4.753 21.160 1.00 89.62 209 VAL A C 1
ATOM 1685 O O . VAL A 1 209 ? 2.408 3.785 20.719 1.00 89.62 209 VAL A O 1
ATOM 1688 N N . ASP A 1 210 ? 0.896 4.652 22.143 1.00 90.25 210 ASP A N 1
ATOM 1689 C CA . ASP A 1 210 ? 0.539 3.388 22.813 1.00 90.25 210 ASP A CA 1
ATOM 1690 C C . ASP A 1 210 ? -0.811 2.811 22.352 1.00 90.25 210 ASP A C 1
ATOM 1692 O O . ASP A 1 210 ? -1.048 1.603 22.446 1.00 90.25 210 ASP A O 1
ATOM 1696 N N . ALA A 1 211 ? -1.703 3.658 21.836 1.00 93.12 211 ALA A N 1
ATOM 1697 C CA . ALA A 1 211 ? -3.040 3.279 21.394 1.00 93.12 211 ALA A CA 1
ATOM 1698 C C . ALA A 1 211 ? -3.530 4.174 20.249 1.00 93.12 211 ALA A C 1
ATOM 1700 O O . ALA A 1 211 ? -3.055 5.296 20.072 1.00 93.12 211 ALA A O 1
ATOM 1701 N N . LEU A 1 212 ? -4.507 3.674 19.493 1.00 92.12 212 LEU A N 1
ATOM 1702 C CA . LEU A 1 212 ? -5.194 4.403 18.430 1.00 92.12 212 LEU A CA 1
ATOM 1703 C C . LEU A 1 212 ? -6.678 4.547 18.749 1.00 92.12 212 LEU A C 1
ATOM 1705 O O . LEU A 1 212 ? -7.298 3.653 19.318 1.00 92.12 212 LEU A O 1
ATOM 1709 N N . GLU A 1 213 ? -7.264 5.656 18.319 1.00 92.69 213 GLU A N 1
ATOM 1710 C CA . GLU A 1 213 ? -8.697 5.902 18.449 1.00 92.69 213 GLU A CA 1
ATOM 1711 C C . GLU A 1 213 ? -9.412 5.521 17.155 1.00 92.69 213 GLU A C 1
ATOM 1713 O O . GLU A 1 213 ? -9.098 6.035 16.083 1.00 92.69 213 GLU A O 1
ATOM 1718 N N . GLN A 1 214 ? -10.397 4.631 17.252 1.00 92.56 214 GLN A N 1
ATOM 1719 C CA . GLN A 1 214 ? -11.205 4.191 16.117 1.00 92.56 214 GLN A CA 1
ATOM 1720 C C . GLN A 1 214 ? -12.687 4.166 16.489 1.00 92.56 214 GLN A C 1
ATOM 1722 O O . GLN A 1 214 ? -13.057 3.970 17.643 1.00 92.56 214 GLN A O 1
ATOM 1727 N N . ASN A 1 215 ? -13.567 4.330 15.504 1.00 94.38 215 ASN A N 1
ATOM 1728 C CA . ASN A 1 215 ? -15.006 4.192 15.731 1.00 94.38 215 ASN A CA 1
ATOM 1729 C C . ASN A 1 215 ? -15.446 2.753 15.453 1.00 94.38 215 ASN A C 1
ATOM 1731 O O . ASN A 1 215 ? -15.221 2.232 14.355 1.00 94.38 215 ASN A O 1
ATOM 1735 N N . CYS A 1 216 ? -16.138 2.130 16.411 1.00 96.75 216 CYS A N 1
ATOM 1736 C CA . CYS A 1 216 ? -16.749 0.821 16.206 1.00 96.75 216 CYS A CA 1
ATOM 1737 C C . CYS A 1 216 ? -17.736 0.889 15.029 1.00 96.75 216 CYS A C 1
ATOM 1739 O O . CYS A 1 216 ? -18.637 1.730 15.036 1.00 96.75 216 CYS A O 1
ATOM 1741 N N . PRO A 1 217 ? -17.641 0.003 14.025 1.00 95.81 217 PRO A N 1
ATOM 1742 C CA . PRO A 1 217 ? -18.508 0.091 12.857 1.00 95.81 217 PRO A CA 1
ATOM 1743 C C . PRO A 1 217 ? -19.968 -0.298 13.148 1.00 95.81 217 PRO A C 1
ATOM 1745 O O . PRO A 1 217 ? -20.840 0.032 12.351 1.00 95.81 217 PRO A O 1
ATOM 1748 N N . ARG A 1 218 ? -20.251 -0.961 14.281 1.00 96.25 218 ARG A N 1
ATOM 1749 C CA . ARG A 1 218 ? -21.601 -1.410 14.669 1.00 96.25 218 ARG A CA 1
ATOM 1750 C C . ARG A 1 218 ? -22.387 -0.404 15.499 1.00 96.25 218 ARG A C 1
ATOM 1752 O O . ARG A 1 218 ? -23.577 -0.232 15.253 1.00 96.25 218 ARG A O 1
ATOM 1759 N N . CYS A 1 219 ? -21.757 0.194 16.509 1.00 95.50 219 CYS A N 1
ATOM 1760 C CA . CYS A 1 219 ? -22.419 1.129 17.425 1.00 95.50 219 CYS A CA 1
ATOM 1761 C C . CYS A 1 219 ? -21.940 2.576 17.289 1.00 95.50 219 CYS A C 1
ATOM 1763 O O . CYS A 1 219 ? -22.450 3.428 18.005 1.00 95.50 219 CYS A O 1
ATOM 1765 N N . GLU A 1 220 ? -20.940 2.836 16.439 1.00 94.44 220 GLU A N 1
ATOM 1766 C CA . GLU A 1 220 ? -20.294 4.146 16.246 1.00 94.44 220 GLU A CA 1
ATOM 1767 C C . GLU A 1 220 ? -19.616 4.726 17.498 1.00 94.44 220 GLU A C 1
ATOM 1769 O O . GLU A 1 220 ? -19.034 5.808 17.449 1.00 94.44 220 GLU A O 1
ATOM 1774 N N . GLY A 1 221 ? -19.616 3.979 18.605 1.00 94.81 221 GLY A N 1
ATOM 1775 C CA . GLY A 1 221 ? -18.880 4.319 19.812 1.00 94.81 221 GLY A CA 1
ATOM 1776 C C . GLY A 1 221 ? -17.382 4.386 19.533 1.00 94.81 221 GLY A C 1
ATOM 1777 O O . GLY A 1 221 ? -16.830 3.529 18.835 1.00 94.81 221 GLY A O 1
ATOM 1778 N N . ARG A 1 222 ? -16.732 5.408 20.091 1.00 96.06 222 ARG A N 1
ATOM 1779 C CA . ARG A 1 222 ? -15.277 5.549 20.066 1.00 96.06 222 ARG A CA 1
ATOM 1780 C C . ARG A 1 222 ? -14.644 4.432 20.898 1.00 96.06 222 ARG A C 1
ATOM 1782 O O . ARG A 1 222 ? -15.091 4.160 22.011 1.00 96.06 222 ARG A O 1
ATOM 1789 N N . VAL A 1 223 ? -13.628 3.786 20.342 1.00 95.44 223 VAL A N 1
ATOM 1790 C CA . VAL A 1 223 ? -12.884 2.693 20.961 1.00 95.44 223 VAL A CA 1
ATOM 1791 C C . VAL A 1 223 ? -11.399 3.011 20.893 1.00 95.44 223 VAL A C 1
ATOM 1793 O O . VAL A 1 223 ? -10.848 3.213 19.810 1.00 95.44 223 VAL A O 1
ATOM 1796 N N . THR A 1 224 ? -10.762 2.993 22.056 1.00 96.12 224 THR A N 1
ATOM 1797 C CA . THR A 1 224 ? -9.309 3.027 22.190 1.00 96.12 224 THR A CA 1
ATOM 1798 C C . THR A 1 224 ? -8.762 1.623 21.942 1.00 96.12 224 THR A C 1
ATOM 1800 O O . THR A 1 224 ? -9.084 0.681 22.668 1.00 96.12 224 THR A O 1
ATOM 1803 N N . LEU A 1 225 ? -7.959 1.468 20.894 1.00 94.44 225 LEU A N 1
ATOM 1804 C CA . LEU A 1 225 ? -7.303 0.222 20.519 1.00 94.44 225 LEU A CA 1
ATOM 1805 C C . LEU A 1 225 ? -5.840 0.293 20.943 1.00 94.44 225 LEU A C 1
ATOM 1807 O O . LEU A 1 225 ? -5.042 0.984 20.312 1.00 94.44 225 LEU A O 1
ATOM 1811 N N . GLU A 1 226 ? -5.484 -0.431 22.002 1.00 94.38 226 GLU A N 1
ATOM 1812 C CA . GLU A 1 226 ? -4.084 -0.618 22.391 1.00 94.38 226 GLU A CA 1
ATOM 1813 C C . GLU A 1 226 ? -3.292 -1.165 21.199 1.00 94.38 226 GLU A C 1
ATOM 1815 O O . GLU A 1 226 ? -3.720 -2.122 20.544 1.00 94.38 226 GLU A O 1
ATOM 1820 N N . LEU A 1 227 ? -2.130 -0.579 20.905 1.00 92.06 227 LEU A N 1
ATOM 1821 C CA . LEU A 1 227 ? -1.288 -1.067 19.814 1.00 92.06 227 LEU A CA 1
ATOM 1822 C C . LEU A 1 227 ? -0.757 -2.467 20.105 1.00 92.06 227 LEU A C 1
ATOM 1824 O O . LEU A 1 227 ? -0.749 -3.321 19.219 1.00 92.06 227 LEU A O 1
ATOM 1828 N N . LEU A 1 228 ? -0.325 -2.680 21.349 1.00 92.25 228 LEU A N 1
ATOM 1829 C CA . LEU A 1 228 ? 0.261 -3.912 21.855 1.00 92.25 228 LEU A CA 1
ATOM 1830 C C . LEU A 1 228 ? -0.368 -4.242 23.204 1.00 92.25 228 LEU A C 1
ATOM 1832 O O . LEU A 1 228 ? -0.515 -3.358 24.046 1.00 92.25 228 LEU A O 1
ATOM 1836 N N . ASN A 1 229 ? -0.663 -5.515 23.441 1.00 91.38 229 ASN A N 1
ATOM 1837 C CA . ASN A 1 229 ? -1.093 -5.986 24.751 1.00 91.38 229 ASN A CA 1
ATOM 1838 C C . ASN A 1 229 ? -0.523 -7.374 25.069 1.00 91.38 229 ASN A C 1
ATOM 1840 O O . ASN A 1 229 ? 0.038 -8.059 24.215 1.00 91.38 229 ASN A O 1
ATOM 1844 N N . SER A 1 230 ? -0.690 -7.809 26.319 1.00 89.88 230 SER A N 1
ATOM 1845 C CA . SER A 1 230 ? -0.171 -9.096 26.805 1.00 89.88 230 SER A CA 1
ATOM 1846 C C . SER A 1 230 ? -0.861 -10.326 26.205 1.00 89.88 230 SER A C 1
ATOM 1848 O O . SER A 1 230 ? -0.368 -11.439 26.372 1.00 89.88 230 SER A O 1
ATOM 1850 N N . ARG A 1 231 ? -2.000 -10.148 25.525 1.00 91.19 231 ARG A N 1
ATOM 1851 C CA . ARG A 1 231 ? -2.759 -11.228 24.877 1.00 91.19 231 ARG A CA 1
ATOM 1852 C C . ARG A 1 231 ? -2.427 -11.378 23.394 1.00 91.19 231 ARG A C 1
ATOM 1854 O O . ARG A 1 231 ? -2.995 -12.254 22.753 1.00 91.19 231 ARG A O 1
ATOM 1861 N N . ASN A 1 232 ? -1.536 -10.544 22.860 1.00 91.44 232 ASN A N 1
ATOM 1862 C CA . ASN A 1 232 ? -1.223 -10.452 21.437 1.00 91.44 232 ASN A CA 1
ATOM 1863 C C . ASN A 1 232 ? -2.416 -10.088 20.537 1.00 91.44 232 ASN A C 1
ATOM 1865 O O . ASN A 1 232 ? -2.431 -10.426 19.356 1.00 91.44 232 ASN A O 1
ATOM 1869 N N . THR A 1 233 ? -3.402 -9.367 21.079 1.00 94.75 233 THR A N 1
ATOM 1870 C CA . THR A 1 233 ? -4.611 -8.953 20.346 1.00 94.75 233 THR A CA 1
ATOM 1871 C C . THR A 1 233 ? -4.681 -7.452 20.067 1.00 94.75 233 THR A C 1
ATOM 1873 O O . THR A 1 233 ? -5.744 -6.953 19.695 1.00 94.75 233 THR A O 1
ATOM 1876 N N . GLY A 1 234 ? -3.585 -6.718 20.276 1.00 94.31 234 GLY A N 1
ATOM 1877 C CA . GLY A 1 234 ? -3.503 -5.286 19.988 1.00 94.31 234 GLY A CA 1
ATOM 1878 C C . GLY A 1 234 ? -3.626 -4.961 18.495 1.00 94.31 234 GLY A C 1
ATOM 1879 O O . GLY A 1 234 ? -3.531 -5.839 17.635 1.00 94.31 234 GLY A O 1
ATOM 1880 N N . PHE A 1 235 ? -3.818 -3.682 18.170 1.00 94.00 235 PHE A N 1
ATOM 1881 C CA . PHE A 1 235 ? -4.016 -3.208 16.795 1.00 94.00 235 PHE A CA 1
ATOM 1882 C C . PHE A 1 235 ? -2.880 -3.601 15.846 1.00 94.00 235 PHE A C 1
ATOM 1884 O O . PHE A 1 235 ? -3.138 -4.008 14.716 1.00 94.00 235 PHE A O 1
ATOM 1891 N N . ALA A 1 236 ? -1.633 -3.528 16.309 1.00 91.94 236 ALA A N 1
ATOM 1892 C CA . ALA A 1 236 ? -0.464 -3.899 15.516 1.00 91.94 236 ALA A CA 1
ATOM 1893 C C . ALA A 1 236 ? -0.113 -5.400 15.588 1.00 91.94 236 ALA A C 1
ATOM 1895 O O . ALA A 1 236 ? 0.882 -5.839 15.007 1.00 91.94 236 ALA A O 1
ATOM 1896 N N . GLN A 1 237 ? -0.915 -6.192 16.304 1.00 92.00 237 GLN A N 1
ATOM 1897 C CA . GLN A 1 237 ? -0.743 -7.632 16.491 1.00 92.00 237 GLN A CA 1
ATOM 1898 C C . GLN A 1 237 ? -1.825 -8.379 15.692 1.00 92.00 237 GLN A C 1
ATOM 1900 O O . GLN A 1 237 ? -2.076 -8.035 14.531 1.00 92.00 237 GLN A O 1
ATOM 1905 N N . ASP A 1 238 ? -2.453 -9.395 16.282 1.00 92.38 238 ASP A N 1
ATOM 1906 C CA . ASP A 1 238 ? -3.606 -10.086 15.709 1.00 92.38 238 ASP A CA 1
ATOM 1907 C C . ASP A 1 238 ? -4.880 -9.474 16.292 1.00 92.38 238 ASP A C 1
ATOM 1909 O O . ASP A 1 238 ? -5.520 -10.045 17.177 1.00 92.38 238 ASP A O 1
ATOM 1913 N N . LEU A 1 239 ? -5.192 -8.253 15.834 1.00 95.75 239 LEU A N 1
ATOM 1914 C CA . LEU A 1 239 ? -6.268 -7.418 16.372 1.00 95.75 239 LEU A CA 1
ATOM 1915 C C . LEU A 1 239 ? -7.550 -8.228 16.610 1.00 95.75 239 LEU A C 1
ATOM 1917 O O . LEU A 1 239 ? -8.189 -8.696 15.666 1.00 95.75 239 LEU A O 1
ATOM 1921 N N . ALA A 1 240 ? -7.919 -8.350 17.883 1.00 96.62 240 ALA A N 1
ATOM 1922 C CA . ALA A 1 240 ? -9.105 -9.061 18.345 1.00 96.62 240 ALA A CA 1
ATOM 1923 C C . ALA A 1 240 ? -9.561 -8.472 19.689 1.00 96.62 240 ALA A C 1
ATOM 1925 O O . ALA A 1 240 ? -9.379 -9.067 20.756 1.00 96.62 240 ALA A O 1
ATOM 1926 N N . LEU A 1 241 ? -10.123 -7.261 19.645 1.00 95.94 241 LEU A N 1
ATOM 1927 C CA . LEU A 1 241 ? -10.558 -6.517 20.833 1.00 95.94 241 LEU A CA 1
ATOM 1928 C C . LEU A 1 241 ? -12.077 -6.315 20.831 1.00 95.94 241 LEU A C 1
ATOM 1930 O O . LEU A 1 241 ? -12.615 -5.832 19.838 1.00 95.94 241 LEU A O 1
ATOM 1934 N N . PRO A 1 242 ? -12.807 -6.657 21.908 1.00 96.31 242 PRO A N 1
ATOM 1935 C CA . PRO A 1 242 ? -14.242 -6.406 21.971 1.00 96.31 242 PRO A CA 1
ATOM 1936 C C . PRO A 1 242 ? -14.527 -4.907 22.109 1.00 96.31 242 PRO A C 1
ATOM 1938 O O . PRO A 1 242 ? -13.891 -4.206 22.896 1.00 96.31 242 PRO A O 1
ATOM 1941 N N . CYS A 1 243 ? -15.517 -4.410 21.371 1.00 96.69 243 CYS A N 1
ATOM 1942 C CA . CYS A 1 243 ? -16.035 -3.065 21.585 1.00 96.69 243 CYS A CA 1
ATOM 1943 C C . CYS A 1 243 ? -16.709 -2.975 22.969 1.00 96.69 243 CYS A C 1
ATOM 1945 O O . CYS A 1 243 ? -17.646 -3.735 23.216 1.00 96.69 243 CYS A O 1
ATOM 1947 N N . PRO A 1 244 ? -16.344 -2.006 23.830 1.00 95.94 244 PRO A N 1
ATOM 1948 C CA . PRO A 1 244 ? -16.884 -1.900 25.189 1.00 95.94 244 PRO A CA 1
ATOM 1949 C C . PRO A 1 244 ? -18.381 -1.557 25.247 1.00 95.94 244 PRO A C 1
ATOM 1951 O O . PRO A 1 244 ? -18.992 -1.658 26.305 1.00 95.94 244 PRO A O 1
ATOM 1954 N N . SER A 1 245 ? -18.977 -1.111 24.136 1.00 96.06 245 SER A N 1
ATOM 1955 C CA . SER A 1 245 ? -20.382 -0.690 24.088 1.00 96.06 245 SER A CA 1
ATOM 1956 C C . SER A 1 245 ? -21.327 -1.714 23.459 1.00 96.06 245 SER A C 1
ATOM 1958 O O . SER A 1 245 ? -22.526 -1.653 23.712 1.00 96.06 245 SER A O 1
ATOM 1960 N N . CYS A 1 246 ? -20.840 -2.599 22.582 1.00 96.31 246 CYS A N 1
ATOM 1961 C CA . CYS A 1 246 ? -21.708 -3.520 21.832 1.00 96.31 246 CYS A CA 1
ATOM 1962 C C . CYS A 1 246 ? -21.138 -4.930 21.633 1.00 96.31 246 CYS A C 1
ATOM 1964 O O . CYS A 1 246 ? -21.705 -5.702 20.853 1.00 96.31 246 CYS A O 1
ATOM 1966 N N . ASP A 1 247 ? -20.007 -5.230 22.277 1.00 96.38 247 ASP A N 1
ATOM 1967 C CA . ASP A 1 247 ? -19.314 -6.523 22.297 1.00 96.38 247 ASP A CA 1
ATOM 1968 C C . ASP A 1 247 ? -18.882 -7.079 20.932 1.00 96.38 247 ASP A C 1
ATOM 1970 O O . ASP A 1 247 ? -18.382 -8.200 20.844 1.00 96.38 247 ASP A O 1
ATOM 1974 N N . LEU A 1 248 ? -19.013 -6.303 19.849 1.00 97.25 248 LEU A N 1
ATOM 1975 C CA . LEU A 1 248 ? -18.466 -6.693 18.554 1.00 97.25 248 LEU A CA 1
ATOM 1976 C C . LEU A 1 248 ? -16.944 -6.826 18.675 1.00 97.25 248 LEU A C 1
ATOM 1978 O O . LEU A 1 248 ? -16.265 -5.850 18.998 1.00 97.25 248 LEU A O 1
ATOM 1982 N N . THR A 1 249 ? -16.413 -8.013 18.386 1.00 97.50 249 THR A N 1
ATOM 1983 C CA . THR A 1 249 ? -14.970 -8.233 18.281 1.00 97.50 249 THR A CA 1
ATOM 1984 C C . THR A 1 249 ? -14.427 -7.473 17.078 1.00 97.50 249 THR A C 1
ATOM 1986 O O . THR A 1 249 ? -14.763 -7.770 15.934 1.00 97.50 249 THR A O 1
ATOM 1989 N N . LEU A 1 250 ? -13.598 -6.473 17.343 1.00 97.62 250 LEU A N 1
ATOM 1990 C CA . LEU A 1 250 ? -12.924 -5.672 16.340 1.00 97.62 250 LEU A CA 1
ATOM 1991 C C . LEU A 1 250 ? -11.684 -6.419 15.862 1.00 97.62 250 LEU A C 1
ATOM 1993 O O . LEU A 1 250 ? -10.812 -6.762 16.659 1.00 97.62 250 LEU A O 1
ATOM 1997 N N . THR A 1 251 ? -11.636 -6.636 14.554 1.00 97.38 251 THR A N 1
ATOM 1998 C CA . THR A 1 251 ? -10.495 -7.141 13.786 1.00 97.38 251 THR A CA 1
ATOM 1999 C C . THR A 1 251 ? -10.227 -6.180 12.628 1.00 97.38 251 THR A C 1
ATOM 2001 O O . THR A 1 251 ? -11.088 -5.358 12.296 1.00 97.38 251 THR A O 1
ATOM 2004 N N . HIS A 1 252 ? -9.065 -6.283 11.974 1.00 95.94 252 HIS A N 1
ATOM 2005 C CA . HIS A 1 252 ? -8.782 -5.483 10.770 1.00 95.94 252 HIS A CA 1
ATOM 2006 C C . HIS A 1 252 ? -9.846 -5.696 9.683 1.00 95.94 252 HIS A C 1
ATOM 2008 O O . HIS A 1 252 ? -10.345 -4.718 9.123 1.00 95.94 252 HIS A O 1
ATOM 2014 N N . GLU A 1 253 ? -10.281 -6.949 9.490 1.00 96.44 253 GLU A N 1
ATOM 2015 C CA . GLU A 1 253 ? -11.366 -7.310 8.570 1.00 96.44 253 GLU A CA 1
ATOM 2016 C C . GLU A 1 253 ? -12.689 -6.644 8.962 1.00 96.44 253 GLU A C 1
ATOM 2018 O O . GLU A 1 253 ? -13.362 -6.078 8.109 1.00 96.44 253 GLU A O 1
ATOM 2023 N N . VAL A 1 254 ? -13.069 -6.667 10.243 1.00 97.56 254 VAL A N 1
ATOM 2024 C CA . VAL A 1 254 ? -14.323 -6.056 10.717 1.00 97.56 254 VAL A CA 1
ATOM 2025 C C . VAL A 1 254 ? -14.315 -4.541 10.501 1.00 97.56 254 VAL A C 1
ATOM 2027 O O . VAL A 1 254 ? -15.328 -3.970 10.087 1.00 97.56 254 VAL A O 1
ATOM 2030 N N . LEU A 1 255 ? -13.180 -3.877 10.744 1.00 96.81 255 LEU A N 1
ATOM 2031 C CA . LEU A 1 255 ? -13.030 -2.442 10.490 1.00 96.81 255 LEU A CA 1
ATOM 2032 C C . LEU A 1 255 ? -13.148 -2.127 8.989 1.00 96.81 255 LEU A C 1
ATOM 2034 O O . LEU A 1 255 ? -13.870 -1.199 8.609 1.00 96.81 255 LEU A O 1
ATOM 2038 N N . GLY A 1 256 ? -12.502 -2.924 8.133 1.00 96.00 256 GLY A N 1
ATOM 2039 C CA . GLY A 1 256 ? -12.585 -2.779 6.679 1.00 96.00 256 GLY A CA 1
ATOM 2040 C C . GLY A 1 256 ? -13.967 -3.096 6.113 1.00 96.00 256 GLY A C 1
ATOM 2041 O O . GLY A 1 256 ? -14.503 -2.340 5.300 1.00 96.00 256 GLY A O 1
ATOM 2042 N N . PHE A 1 257 ? -14.625 -4.124 6.637 1.00 96.88 257 PHE A N 1
ATOM 2043 C CA . PHE A 1 257 ? -16.010 -4.441 6.327 1.00 96.88 257 PHE A CA 1
ATOM 2044 C C . PHE A 1 257 ? -16.959 -3.305 6.737 1.00 96.88 257 PHE A C 1
ATOM 2046 O O . PHE A 1 257 ? -17.863 -2.945 5.983 1.00 96.88 257 PHE A O 1
ATOM 2053 N N . GLY A 1 258 ? -16.714 -2.654 7.877 1.00 95.38 258 GLY A N 1
ATOM 2054 C CA . GLY A 1 258 ? -17.421 -1.434 8.264 1.00 95.38 258 GLY A CA 1
ATOM 2055 C C . GLY A 1 258 ? -17.299 -0.316 7.222 1.00 95.38 258 GLY A C 1
ATOM 2056 O O . GLY A 1 258 ? -18.288 0.345 6.903 1.00 95.38 258 GLY A O 1
ATOM 2057 N N . ARG A 1 259 ? -16.109 -0.127 6.637 1.00 93.12 259 ARG A N 1
ATOM 2058 C CA . ARG A 1 259 ? -15.879 0.823 5.533 1.00 93.12 259 ARG A CA 1
ATOM 2059 C C . ARG A 1 259 ? -16.652 0.428 4.266 1.00 93.12 259 ARG A C 1
ATOM 2061 O O . ARG A 1 259 ? -17.297 1.299 3.677 1.00 93.12 259 ARG A O 1
ATOM 2068 N N . LEU A 1 260 ? -16.670 -0.859 3.899 1.00 93.31 260 LEU A N 1
ATOM 2069 C CA . LEU A 1 260 ? -17.491 -1.373 2.792 1.00 93.31 260 LEU A CA 1
ATOM 2070 C C . LEU A 1 260 ? -18.967 -1.033 3.005 1.00 93.31 260 LEU A C 1
ATOM 2072 O O . LEU A 1 260 ? -19.605 -0.469 2.117 1.00 93.31 260 LEU A O 1
ATOM 2076 N N . LEU A 1 261 ? -19.500 -1.335 4.191 1.00 92.25 261 LEU A N 1
ATOM 2077 C CA . LEU A 1 261 ? -20.896 -1.067 4.512 1.00 92.25 261 LEU A CA 1
ATOM 2078 C C . LEU A 1 261 ? -21.222 0.419 4.463 1.00 92.25 261 LEU A C 1
ATOM 2080 O O . LEU A 1 261 ? -22.214 0.780 3.848 1.00 92.25 261 LEU A O 1
ATOM 2084 N N . ARG A 1 262 ? -20.369 1.296 5.005 1.00 89.00 262 ARG A N 1
ATOM 2085 C CA . ARG A 1 262 ? -20.574 2.747 4.885 1.00 89.00 262 ARG A CA 1
ATOM 2086 C C . ARG A 1 262 ? -20.674 3.173 3.423 1.00 89.00 262 ARG A C 1
ATOM 2088 O O . ARG A 1 262 ? -21.566 3.943 3.086 1.00 89.00 262 ARG A O 1
ATOM 2095 N N . ASN A 1 263 ? -19.829 2.662 2.526 1.00 86.56 263 ASN A N 1
ATOM 2096 C CA . ASN A 1 263 ? -19.958 2.967 1.095 1.00 86.56 263 ASN A CA 1
ATOM 2097 C C . ASN A 1 263 ? -21.262 2.382 0.502 1.00 86.56 263 ASN A C 1
ATOM 2099 O O . ASN A 1 263 ? -21.977 3.067 -0.235 1.00 86.56 263 ASN A O 1
ATOM 2103 N N . LEU A 1 264 ? -21.622 1.157 0.897 1.00 86.00 264 LEU A N 1
ATOM 2104 C CA . LEU A 1 264 ? -22.841 0.450 0.492 1.00 86.00 264 LEU A CA 1
ATOM 2105 C C . LEU A 1 264 ? -24.142 0.957 1.119 1.00 86.00 264 LEU A C 1
ATOM 2107 O O . LEU A 1 264 ? -25.190 0.575 0.621 1.00 86.00 264 LEU A O 1
ATOM 2111 N N . THR A 1 265 ? -24.132 1.790 2.156 1.00 81.62 265 THR A N 1
ATOM 2112 C CA . THR A 1 265 ? -25.362 2.288 2.806 1.00 81.62 265 THR A CA 1
ATOM 2113 C C . THR A 1 265 ? -25.413 3.808 2.915 1.00 81.62 265 THR A C 1
ATOM 2115 O O . THR A 1 265 ? -26.419 4.347 3.363 1.00 81.62 265 THR A O 1
ATOM 2118 N N . SER A 1 266 ? -24.362 4.525 2.491 1.00 75.56 266 SER A N 1
ATOM 2119 C CA . SER A 1 266 ? -24.352 5.997 2.508 1.00 75.56 266 SER A CA 1
ATOM 2120 C C . SER A 1 266 ? -25.592 6.549 1.781 1.00 75.56 266 SER A C 1
ATOM 2122 O O . SER A 1 266 ? -25.822 6.145 0.636 1.00 75.56 266 SER A O 1
ATOM 2124 N N . PRO A 1 267 ? -26.396 7.438 2.395 1.00 60.00 267 PRO A N 1
ATOM 2125 C CA . PRO A 1 267 ? -27.636 7.924 1.801 1.00 60.00 267 PRO A CA 1
ATOM 2126 C C . PRO A 1 267 ? -27.352 8.559 0.440 1.00 60.00 267 PRO A C 1
ATOM 2128 O O . PRO A 1 267 ? -26.509 9.448 0.304 1.00 60.00 267 PRO A O 1
ATOM 2131 N N . SER A 1 268 ? -28.022 8.045 -0.590 1.00 53.53 268 SER A N 1
ATOM 2132 C CA . SER A 1 268 ? -27.845 8.503 -1.960 1.00 53.53 268 SER A CA 1
ATOM 2133 C C . SER A 1 268 ? -28.261 9.968 -2.087 1.00 53.53 268 SER A C 1
ATOM 2135 O O . SER A 1 268 ? -29.434 10.305 -1.969 1.00 53.53 268 SER A O 1
ATOM 2137 N N . ARG A 1 269 ? -27.318 10.844 -2.448 1.00 47.97 269 ARG A N 1
ATOM 2138 C CA . ARG A 1 269 ? -27.658 11.891 -3.417 1.00 47.97 269 ARG A CA 1
ATOM 2139 C C . ARG A 1 269 ? -27.899 11.154 -4.733 1.00 47.97 269 ARG A C 1
ATOM 2141 O O . ARG A 1 269 ? -27.117 10.271 -5.082 1.00 47.97 269 ARG A O 1
ATOM 2148 N N . THR A 1 270 ? -29.011 11.437 -5.405 1.00 48.03 270 THR A N 1
ATOM 2149 C CA . THR A 1 270 ? -29.343 10.871 -6.720 1.00 48.03 270 THR A CA 1
ATOM 2150 C C . THR A 1 270 ? -28.104 10.860 -7.608 1.00 48.03 270 THR A C 1
ATOM 2152 O O . THR A 1 270 ? -27.526 11.925 -7.840 1.00 48.03 270 THR A O 1
ATOM 2155 N N . MET A 1 271 ? -27.697 9.680 -8.091 1.00 49.56 271 MET A N 1
ATOM 2156 C CA . MET A 1 271 ? -26.709 9.601 -9.164 1.00 49.56 271 MET A CA 1
ATOM 2157 C C . MET A 1 271 ? -27.240 10.476 -10.304 1.00 49.56 271 MET A C 1
ATOM 2159 O O . MET A 1 271 ? -28.378 10.252 -10.733 1.00 49.56 271 MET A O 1
ATOM 2163 N N . PRO A 1 272 ? -26.496 11.486 -10.788 1.00 46.56 272 PRO A N 1
ATOM 2164 C CA . PRO A 1 272 ? -26.872 12.119 -12.039 1.00 46.56 272 PRO A CA 1
ATOM 2165 C C . PRO A 1 272 ? -26.936 10.984 -13.061 1.00 46.56 272 PRO A C 1
ATOM 2167 O O . PRO A 1 272 ? -25.987 10.215 -13.174 1.00 46.56 272 PRO A O 1
ATOM 2170 N N . GLY A 1 273 ? -28.088 10.805 -13.715 1.00 43.56 273 GLY A N 1
ATOM 2171 C CA . GLY A 1 273 ? -28.405 9.668 -14.592 1.00 43.56 273 GLY A CA 1
ATOM 2172 C C . GLY A 1 273 ? -27.579 9.616 -15.882 1.00 43.56 273 GLY A C 1
ATOM 2173 O O . GLY A 1 273 ? -28.115 9.401 -16.964 1.00 43.56 273 GLY A O 1
ATOM 2174 N N . ARG A 1 274 ? -26.275 9.871 -15.795 1.00 49.56 274 ARG A N 1
ATOM 2175 C CA . ARG A 1 274 ? -25.335 9.971 -16.896 1.00 49.56 274 ARG A CA 1
ATOM 2176 C C . ARG A 1 274 ? -24.496 8.697 -16.943 1.00 49.56 274 ARG A C 1
ATOM 2178 O O . ARG A 1 274 ? -23.389 8.637 -16.426 1.00 49.56 274 ARG A O 1
ATOM 2185 N N . PHE A 1 275 ? -25.019 7.695 -17.637 1.00 44.50 275 PHE A N 1
ATOM 2186 C CA . PHE A 1 275 ? -24.205 6.625 -18.207 1.00 44.50 275 PHE A CA 1
ATOM 2187 C C . PHE A 1 275 ? -23.756 7.088 -19.597 1.00 44.50 275 PHE A C 1
ATOM 2189 O O . PHE A 1 275 ? -24.509 7.006 -20.564 1.00 44.50 275 PHE A O 1
ATOM 2196 N N . GLY A 1 276 ? -22.561 7.667 -19.698 1.00 40.53 276 GLY A N 1
ATOM 2197 C CA . GLY A 1 276 ? -22.010 8.142 -20.968 1.00 40.53 276 GLY A CA 1
ATOM 2198 C C . GLY A 1 276 ? -20.489 8.304 -20.906 1.00 40.53 276 GLY A C 1
ATOM 2199 O O . GLY A 1 276 ? -19.931 8.295 -19.816 1.00 40.53 276 GLY A O 1
ATOM 2200 N N . PRO A 1 277 ? -19.803 8.495 -22.048 1.00 38.97 277 PRO A N 1
ATOM 2201 C CA . PRO A 1 277 ? -18.336 8.570 -22.140 1.00 38.97 277 PRO A CA 1
ATOM 2202 C C . PRO A 1 277 ? -17.732 9.863 -21.555 1.00 38.97 277 PRO A C 1
ATOM 2204 O O . PRO A 1 277 ? -16.559 10.164 -21.776 1.00 38.97 277 PRO A O 1
ATOM 2207 N N . ALA A 1 278 ? -18.534 10.672 -20.859 1.00 45.34 278 ALA A N 1
ATOM 2208 C CA . ALA A 1 278 ? -18.039 11.856 -20.176 1.00 45.34 278 ALA A CA 1
ATOM 2209 C C . ALA A 1 278 ? -17.282 11.426 -18.907 1.00 45.34 278 ALA A C 1
ATOM 2211 O O . ALA A 1 278 ? -17.728 10.496 -18.238 1.00 45.34 278 ALA A O 1
ATOM 2212 N N . PRO A 1 279 ? -16.162 12.079 -18.557 1.00 53.84 279 PRO A N 1
ATOM 2213 C CA . PRO A 1 279 ? -15.446 11.751 -17.333 1.00 53.84 279 PRO A CA 1
ATOM 2214 C C . PRO A 1 279 ? -16.329 11.997 -16.121 1.00 53.84 279 PRO A C 1
ATOM 2216 O O . PRO A 1 279 ? -17.046 12.999 -16.079 1.00 53.84 279 PRO A O 1
ATOM 2219 N N . LEU A 1 280 ? -16.204 11.111 -15.139 1.00 57.84 280 LEU A N 1
ATOM 2220 C CA . LEU A 1 280 ? -16.772 11.310 -13.815 1.00 57.84 280 LEU A CA 1
ATOM 2221 C C . LEU A 1 280 ? -16.193 12.590 -13.192 1.00 57.84 280 LEU A C 1
ATOM 2223 O O . LEU A 1 280 ? -15.022 12.918 -13.390 1.00 57.84 280 LEU A O 1
ATOM 2227 N N . THR A 1 281 ? -16.986 13.311 -12.413 1.00 63.03 281 THR A N 1
ATOM 2228 C CA . THR A 1 281 ? -16.449 14.265 -11.436 1.00 63.03 281 THR A CA 1
ATOM 2229 C C . THR A 1 281 ? -15.953 13.500 -10.202 1.00 63.03 281 THR A C 1
ATOM 2231 O O . THR A 1 281 ? -16.368 12.368 -9.951 1.00 63.03 281 THR A O 1
ATOM 2234 N N . ALA A 1 282 ? -15.103 14.099 -9.363 1.00 61.38 282 ALA A N 1
ATOM 2235 C CA . ALA A 1 282 ? -14.764 13.478 -8.072 1.00 61.38 282 ALA A CA 1
ATOM 2236 C C . ALA A 1 282 ? -15.996 13.311 -7.163 1.00 61.38 282 ALA A C 1
ATOM 2238 O O . ALA A 1 282 ? -16.147 12.299 -6.480 1.00 61.38 282 ALA A O 1
ATOM 2239 N N . SER A 1 283 ? -16.941 14.255 -7.234 1.00 65.06 283 SER A N 1
ATOM 2240 C CA . SER A 1 283 ? -18.227 14.144 -6.543 1.00 65.06 283 SER A CA 1
ATOM 2241 C C . SER A 1 283 ? -19.110 13.005 -7.067 1.00 65.06 283 SER A C 1
ATOM 2243 O O . SER A 1 283 ? -20.024 12.596 -6.356 1.00 65.06 283 SER A O 1
ATOM 2245 N N . GLU A 1 284 ? -18.851 12.479 -8.266 1.00 66.69 284 GLU A N 1
ATOM 2246 C CA . GLU A 1 284 ? -19.480 11.270 -8.809 1.00 66.69 284 GLU A CA 1
ATOM 2247 C C . GLU A 1 284 ? -18.664 10.004 -8.484 1.00 66.69 284 GLU A C 1
ATOM 2249 O O . GLU A 1 284 ? -19.236 8.947 -8.216 1.00 66.69 284 GLU A O 1
ATOM 2254 N N . ALA A 1 285 ? -17.331 10.100 -8.444 1.00 67.62 285 ALA A N 1
ATOM 2255 C CA . ALA A 1 285 ? -16.434 8.983 -8.142 1.00 67.62 285 ALA A CA 1
ATOM 2256 C C . ALA A 1 285 ? -16.644 8.405 -6.729 1.00 67.62 285 ALA A C 1
ATOM 2258 O O . ALA A 1 285 ? -16.565 7.190 -6.543 1.00 67.62 285 ALA A O 1
ATOM 2259 N N . GLN A 1 286 ? -16.999 9.240 -5.747 1.00 70.00 286 GLN A N 1
ATOM 2260 C CA . GLN A 1 286 ? -17.311 8.806 -4.375 1.00 70.00 286 GLN A CA 1
ATOM 2261 C C . GLN A 1 286 ? -18.474 7.792 -4.272 1.00 70.00 286 GLN A C 1
ATOM 2263 O O . GLN A 1 286 ? -18.600 7.115 -3.253 1.00 70.00 286 GLN A O 1
ATOM 2268 N N . TYR A 1 287 ? -19.329 7.665 -5.298 1.00 71.19 287 TYR A N 1
ATOM 2269 C CA . TYR A 1 287 ? -20.461 6.720 -5.297 1.00 71.19 287 TYR A CA 1
ATOM 2270 C C . TYR A 1 287 ? -20.098 5.306 -5.753 1.00 71.19 287 TYR A C 1
ATOM 2272 O O . TYR A 1 287 ? -20.922 4.387 -5.676 1.00 71.19 287 TYR A O 1
ATOM 2280 N N . TYR A 1 288 ? -18.890 5.114 -6.266 1.00 78.56 288 TYR A N 1
ATOM 2281 C CA . TYR A 1 288 ? -18.429 3.799 -6.681 1.00 78.56 288 TYR A CA 1
ATOM 2282 C C . TYR A 1 288 ? -18.020 2.978 -5.456 1.00 78.56 288 TYR A C 1
ATOM 2284 O O . TYR A 1 288 ? -17.951 3.501 -4.339 1.00 78.56 288 TYR A O 1
ATOM 2292 N N . LEU A 1 289 ? -17.731 1.690 -5.625 1.00 85.50 289 LEU A N 1
ATOM 2293 C CA . LEU A 1 289 ? -17.002 0.917 -4.610 1.00 85.50 289 LEU A CA 1
ATOM 2294 C C . LEU A 1 289 ? -15.525 0.866 -4.963 1.00 85.50 289 LEU A C 1
ATOM 2296 O O . LEU A 1 289 ? -15.175 1.014 -6.129 1.00 85.50 289 LEU A O 1
ATOM 2300 N N . ALA A 1 290 ? -14.671 0.714 -3.959 1.00 87.19 290 ALA A N 1
ATOM 2301 C CA . ALA A 1 290 ? -13.256 0.532 -4.211 1.00 87.19 290 ALA A CA 1
ATOM 2302 C C . ALA A 1 290 ? -13.036 -0.722 -5.068 1.00 87.19 290 ALA A C 1
ATOM 2304 O O . ALA A 1 290 ? -13.731 -1.727 -4.899 1.00 87.19 290 ALA A O 1
ATOM 2305 N N . GLY A 1 291 ? -12.104 -0.640 -6.013 1.00 82.69 291 GLY A N 1
ATOM 2306 C CA . GLY A 1 291 ? -11.880 -1.685 -6.998 1.00 82.69 291 GLY A CA 1
ATOM 2307 C C . GLY A 1 291 ? -13.008 -1.781 -8.022 1.00 82.69 291 GLY A C 1
ATOM 2308 O O . GLY A 1 291 ? -13.342 -2.890 -8.438 1.00 82.69 291 GLY A O 1
ATOM 2309 N N . THR A 1 292 ? -13.620 -0.662 -8.431 1.00 78.75 292 THR A N 1
ATOM 2310 C CA . THR A 1 292 ? -14.622 -0.645 -9.521 1.00 78.75 292 THR A CA 1
ATOM 2311 C C . THR A 1 292 ? -14.388 0.424 -10.585 1.00 78.75 292 THR A C 1
ATOM 2313 O O . THR A 1 292 ? -14.898 0.270 -11.691 1.00 78.75 292 THR A O 1
ATOM 2316 N N . LEU A 1 293 ? -13.586 1.461 -10.330 1.00 70.69 293 LEU A N 1
ATOM 2317 C CA . LEU A 1 293 ? -13.396 2.554 -11.292 1.00 70.69 293 LEU A CA 1
ATOM 2318 C C . LEU A 1 293 ? -12.357 2.231 -12.366 1.00 70.69 293 LEU A C 1
ATOM 2320 O O . LEU A 1 293 ? -12.623 2.425 -13.553 1.00 70.69 293 LEU A O 1
ATOM 2324 N N . PHE A 1 294 ? -11.189 1.716 -11.978 1.00 68.25 294 PHE A N 1
ATOM 2325 C CA . PHE A 1 294 ? -10.100 1.470 -12.926 1.00 68.25 294 PHE A CA 1
ATOM 2326 C C . PHE A 1 294 ? -9.857 -0.025 -13.092 1.00 68.25 294 PHE A C 1
ATOM 2328 O O . PHE A 1 294 ? -9.367 -0.700 -12.192 1.00 68.25 294 PHE A O 1
ATOM 2335 N N . VAL A 1 295 ? -10.262 -0.568 -14.245 1.00 60.59 295 VAL A N 1
ATOM 2336 C CA . VAL A 1 295 ? -10.002 -1.965 -14.616 1.00 60.59 295 VAL A CA 1
ATOM 2337 C C . VAL A 1 295 ? -8.798 -2.003 -15.550 1.00 60.59 295 VAL A C 1
ATOM 2339 O O . VAL A 1 295 ? -8.824 -1.318 -16.576 1.00 60.59 295 VAL A O 1
ATOM 2342 N N . PRO A 1 296 ? -7.776 -2.820 -15.262 1.00 51.97 296 PRO A N 1
ATOM 2343 C CA . PRO A 1 296 ? -6.552 -2.841 -16.055 1.00 51.97 296 PRO A CA 1
ATOM 2344 C C . PRO A 1 296 ? -6.720 -3.305 -17.515 1.00 51.97 296 PRO A C 1
ATOM 2346 O O . PRO A 1 296 ? -5.763 -3.199 -18.266 1.00 51.97 296 PRO A O 1
ATOM 2349 N N . GLN A 1 297 ? -7.876 -3.828 -17.966 1.00 53.25 297 GLN A N 1
ATOM 2350 C CA . GLN A 1 297 ? -7.966 -4.606 -19.221 1.00 53.25 297 GLN A CA 1
ATOM 2351 C C . GLN A 1 297 ? -9.016 -4.165 -20.273 1.00 53.25 297 GLN A C 1
ATOM 2353 O O . GLN A 1 297 ? -9.417 -4.956 -21.128 1.00 53.25 297 GLN A O 1
ATOM 2358 N N . GLY A 1 298 ? -9.314 -2.861 -20.376 1.00 46.06 298 GLY A N 1
ATOM 2359 C CA . GLY A 1 298 ? -9.622 -2.234 -21.679 1.00 46.06 298 GLY A CA 1
ATOM 2360 C C . GLY A 1 298 ? -10.962 -1.502 -21.851 1.00 46.06 298 GLY A C 1
ATOM 2361 O O . GLY A 1 298 ? -11.813 -1.440 -20.967 1.00 46.06 298 GLY A O 1
ATOM 2362 N N . THR A 1 299 ? -11.139 -0.950 -23.059 1.00 46.81 299 THR A N 1
ATOM 2363 C CA . THR A 1 299 ? -12.195 -0.020 -23.524 1.00 46.81 299 THR A CA 1
ATOM 2364 C C . THR A 1 299 ? -13.626 -0.593 -23.588 1.00 46.81 299 THR A C 1
ATOM 2366 O O . THR A 1 299 ? -14.552 0.106 -23.991 1.00 46.81 299 THR A O 1
ATOM 2369 N N . SER A 1 300 ? -13.824 -1.839 -23.143 1.00 43.59 300 SER A N 1
ATOM 2370 C CA . SER A 1 300 ? -15.125 -2.501 -22.930 1.00 43.59 300 SER A CA 1
ATOM 2371 C C . SER A 1 300 ? -15.387 -2.794 -21.444 1.00 43.59 300 SER A C 1
ATOM 2373 O O . SER A 1 300 ? -16.528 -2.762 -20.999 1.00 43.59 300 SER A O 1
ATOM 2375 N N . GLU A 1 301 ? -14.348 -3.027 -20.638 1.00 42.56 301 GLU A N 1
ATOM 2376 C CA . GLU A 1 301 ? -14.476 -3.374 -19.213 1.00 42.56 301 GLU A CA 1
ATOM 2377 C C . GLU A 1 301 ? -14.663 -2.147 -18.308 1.00 42.56 301 GLU A C 1
ATOM 2379 O O . GLU A 1 301 ? -15.253 -2.264 -17.233 1.00 42.56 301 GLU A O 1
ATOM 2384 N N . GLN A 1 302 ? -14.300 -0.946 -18.782 1.00 48.72 302 GLN A N 1
ATOM 2385 C CA . GLN A 1 302 ? -14.789 0.311 -18.194 1.00 48.72 302 GLN A CA 1
ATOM 2386 C C . GLN A 1 302 ? -16.333 0.363 -18.169 1.00 48.72 302 GLN A C 1
ATOM 2388 O O . GLN A 1 302 ? -16.905 0.961 -17.259 1.00 48.72 302 GLN A O 1
ATOM 2393 N N . GLN A 1 303 ? -17.023 -0.309 -19.107 1.00 47.59 303 GLN A N 1
ATOM 2394 C CA . GLN A 1 303 ? -18.488 -0.422 -19.092 1.00 47.59 303 GLN A CA 1
ATOM 2395 C C . GLN A 1 303 ? -18.998 -1.495 -18.119 1.00 47.59 303 GLN A C 1
ATOM 2397 O O . GLN A 1 303 ? -20.083 -1.326 -17.572 1.00 47.59 303 GLN A O 1
ATOM 2402 N N . GLU A 1 304 ? -18.253 -2.582 -17.883 1.00 47.88 304 GLU A N 1
ATOM 2403 C CA . GLU A 1 304 ? -18.658 -3.662 -16.964 1.00 47.88 304 GLU A CA 1
ATOM 2404 C C . GLU A 1 304 ? -18.505 -3.254 -15.494 1.00 47.88 304 GLU A C 1
ATOM 2406 O O . GLU A 1 304 ? -19.420 -3.468 -14.701 1.00 47.88 304 GLU A O 1
ATOM 2411 N N . CYS A 1 305 ? -17.402 -2.600 -15.117 1.00 49.97 305 CYS A N 1
ATOM 2412 C CA . CYS A 1 305 ? -17.220 -2.159 -13.729 1.00 49.97 305 CYS A CA 1
ATOM 2413 C C . CYS A 1 305 ? -17.978 -0.865 -13.401 1.00 49.97 305 CYS A C 1
ATOM 2415 O O . CYS A 1 305 ? -18.386 -0.677 -12.256 1.00 49.97 305 CYS A O 1
ATOM 2417 N N . GLY A 1 306 ? -18.330 -0.071 -14.422 1.00 53.84 306 GLY A N 1
ATOM 2418 C CA . GLY A 1 306 ? -19.329 0.993 -14.306 1.00 53.84 306 GLY A CA 1
ATOM 2419 C C . GLY A 1 306 ? -20.721 0.504 -13.863 1.00 53.84 306 GLY A C 1
ATOM 2420 O O . GLY A 1 306 ? -21.489 1.284 -13.299 1.00 53.84 306 GLY A O 1
ATOM 2421 N N . ARG A 1 307 ? -21.051 -0.786 -14.064 1.00 56.41 307 ARG A N 1
ATOM 2422 C CA . ARG A 1 307 ? -22.331 -1.386 -13.626 1.00 56.41 307 ARG A CA 1
ATOM 2423 C C . ARG A 1 307 ? -22.346 -1.783 -12.151 1.00 56.41 307 ARG A C 1
ATOM 2425 O O . ARG A 1 307 ? -23.422 -1.896 -11.575 1.00 56.41 307 ARG A O 1
ATOM 2432 N N . VAL A 1 308 ? -21.188 -1.983 -11.518 1.00 67.50 308 VAL A N 1
ATOM 2433 C CA . VAL A 1 308 ? -21.097 -2.408 -10.108 1.00 67.50 308 VAL A CA 1
ATOM 2434 C C . VAL A 1 308 ? -20.833 -1.197 -9.211 1.00 67.50 308 VAL A C 1
ATOM 2436 O O . VAL A 1 308 ? -19.852 -1.137 -8.477 1.00 67.50 308 VAL A O 1
ATOM 2439 N N . SER A 1 309 ? -21.707 -0.192 -9.276 1.00 72.62 309 SER A N 1
ATOM 2440 C CA . SER A 1 309 ? -21.644 0.940 -8.342 1.00 72.62 309 SER A CA 1
ATOM 2441 C C . SER A 1 309 ? -22.309 0.589 -7.008 1.00 72.62 309 SER A C 1
ATOM 2443 O O . SER A 1 309 ? -23.154 -0.311 -6.937 1.00 72.62 309 SER A O 1
ATOM 2445 N N . ALA A 1 310 ? -21.986 1.333 -5.942 1.00 74.00 310 ALA A N 1
ATOM 2446 C CA . ALA A 1 310 ? -22.655 1.146 -4.655 1.00 74.00 310 ALA A CA 1
ATOM 2447 C C . ALA A 1 310 ? -24.176 1.339 -4.783 1.00 74.00 310 ALA A C 1
ATOM 2449 O O . ALA A 1 310 ? -24.940 0.670 -4.097 1.00 74.00 310 ALA A O 1
ATOM 2450 N N . TRP A 1 311 ? -24.619 2.212 -5.694 1.00 72.00 311 TRP A N 1
ATOM 2451 C CA . TRP A 1 311 ? -26.034 2.440 -5.988 1.00 72.00 311 TRP A CA 1
ATOM 2452 C C . TRP A 1 311 ? -26.729 1.214 -6.605 1.00 72.00 311 TRP A C 1
ATOM 2454 O O . TRP A 1 311 ? -27.752 0.790 -6.079 1.00 72.00 311 TRP A O 1
ATOM 2464 N N . HIS A 1 312 ? -26.156 0.583 -7.638 1.00 74.38 312 HIS A N 1
ATOM 2465 C CA . HIS A 1 312 ? -26.763 -0.620 -8.236 1.00 74.38 312 HIS A CA 1
ATOM 2466 C C . HIS A 1 312 ? -26.843 -1.775 -7.234 1.00 74.38 312 HIS A C 1
ATOM 2468 O O . HIS A 1 312 ? -27.826 -2.512 -7.197 1.00 74.38 312 HIS A O 1
ATOM 2474 N N . LEU A 1 313 ? -25.814 -1.929 -6.395 1.00 77.19 313 LEU A N 1
ATOM 2475 C CA . LEU A 1 313 ? -25.814 -2.943 -5.344 1.00 77.19 313 LEU A CA 1
ATOM 2476 C C . LEU A 1 313 ? -26.864 -2.633 -4.268 1.00 77.19 313 LEU A C 1
ATOM 2478 O O . LEU A 1 313 ? -27.569 -3.546 -3.841 1.00 77.19 313 LEU A O 1
ATOM 2482 N N . LYS A 1 314 ? -27.021 -1.362 -3.870 1.00 78.06 314 LYS A N 1
ATOM 2483 C CA . LYS A 1 314 ? -28.092 -0.931 -2.957 1.00 78.06 314 LYS A CA 1
ATOM 2484 C C . LYS A 1 314 ? -29.467 -1.283 -3.499 1.00 78.06 314 LYS A C 1
ATOM 2486 O O . LYS A 1 314 ? -30.247 -1.896 -2.778 1.00 78.06 314 LYS A O 1
ATOM 2491 N N . GLU A 1 315 ? -29.744 -0.923 -4.748 1.00 78.31 315 GLU A N 1
ATOM 2492 C CA . GLU A 1 315 ? -31.032 -1.184 -5.391 1.00 78.31 315 GLU A CA 1
ATOM 2493 C C . GLU A 1 315 ? -31.300 -2.691 -5.490 1.00 78.31 315 GLU A C 1
ATOM 2495 O O . GLU A 1 315 ? -32.340 -3.166 -5.036 1.00 78.31 315 GLU A O 1
ATOM 2500 N N . HIS A 1 316 ? -30.327 -3.466 -5.983 1.00 79.19 316 HIS A N 1
ATOM 2501 C CA . HIS A 1 316 ? -30.478 -4.911 -6.162 1.00 79.19 316 HIS A CA 1
ATOM 2502 C C . HIS A 1 316 ? -30.781 -5.654 -4.853 1.00 79.19 316 HIS A C 1
ATOM 2504 O O . HIS A 1 316 ? -31.520 -6.639 -4.851 1.00 79.19 316 HIS A O 1
ATOM 2510 N N . PHE A 1 317 ? -30.201 -5.206 -3.737 1.00 78.62 317 PHE A N 1
ATOM 2511 C CA . PHE A 1 317 ? -30.383 -5.829 -2.425 1.00 78.62 317 PHE A CA 1
ATOM 2512 C C . PHE A 1 317 ? -31.428 -5.144 -1.544 1.00 78.62 317 PHE A C 1
ATOM 2514 O O . PHE A 1 317 ? -31.617 -5.578 -0.404 1.00 78.62 317 PHE A O 1
ATOM 2521 N N . GLY A 1 318 ? -32.086 -4.088 -2.031 1.00 78.12 318 GLY A N 1
ATOM 2522 C CA . GLY A 1 318 ? -32.990 -3.278 -1.217 1.00 78.12 318 GLY A CA 1
ATOM 2523 C C . GLY A 1 318 ? -32.309 -2.738 0.043 1.00 78.12 318 GLY A C 1
ATOM 2524 O O . GLY A 1 318 ? -32.898 -2.773 1.118 1.00 78.12 318 GLY A O 1
ATOM 2525 N N . LEU A 1 319 ? -31.046 -2.308 -0.068 1.00 81.56 319 LEU A N 1
ATOM 2526 C CA . LEU A 1 319 ? -30.292 -1.714 1.046 1.00 81.56 319 LEU A CA 1
ATOM 2527 C C . LEU A 1 319 ? -30.599 -0.226 1.223 1.00 81.56 319 LEU A C 1
ATOM 2529 O O . LEU A 1 319 ? -30.022 0.413 2.101 1.00 81.56 319 LEU A O 1
ATOM 2533 N N . ASP A 1 320 ? -31.470 0.340 0.389 1.00 74.56 320 ASP A N 1
ATOM 2534 C CA . ASP A 1 320 ? -31.904 1.718 0.560 1.00 74.56 320 ASP A CA 1
ATOM 2535 C C . ASP A 1 320 ? -32.611 1.884 1.913 1.00 74.56 320 ASP A C 1
ATOM 2537 O O . ASP A 1 320 ? -33.433 1.060 2.314 1.00 74.56 320 ASP A O 1
ATOM 2541 N N . GLY A 1 321 ? -32.204 2.905 2.664 1.00 75.75 321 GLY A N 1
ATOM 2542 C CA . GLY A 1 321 ? -32.632 3.116 4.048 1.00 75.75 321 GLY A CA 1
ATOM 2543 C C . GLY A 1 321 ? -32.115 2.098 5.078 1.00 75.75 321 GLY A C 1
ATOM 2544 O O . GLY A 1 321 ? -32.380 2.287 6.263 1.00 75.75 321 GLY A O 1
ATOM 2545 N N . SER A 1 322 ? -31.364 1.059 4.682 1.00 86.12 322 SER A N 1
ATOM 2546 C CA . SER A 1 322 ? -30.748 0.128 5.638 1.00 86.12 322 SER A CA 1
ATOM 2547 C C . SER A 1 322 ? -29.572 0.790 6.352 1.00 86.12 322 SER A C 1
ATOM 2549 O O . SER A 1 322 ? -28.704 1.405 5.729 1.00 86.12 322 SER A O 1
ATOM 2551 N N . SER A 1 323 ? -29.497 0.618 7.668 1.00 90.00 323 SER A N 1
ATOM 2552 C CA . SER A 1 323 ? -28.346 1.073 8.449 1.00 90.00 323 SER A CA 1
ATOM 2553 C C . SER A 1 323 ? -27.145 0.134 8.284 1.00 90.00 323 SER A C 1
ATOM 2555 O O . SER A 1 323 ? -27.292 -1.067 8.041 1.00 90.00 323 SER A O 1
ATOM 2557 N N . VAL A 1 324 ? -25.932 0.662 8.499 1.00 92.19 324 VAL A N 1
ATOM 2558 C CA . VAL A 1 324 ? -24.691 -0.139 8.554 1.00 92.19 324 VAL A CA 1
ATOM 2559 C C . VAL A 1 324 ? -24.844 -1.309 9.532 1.00 92.19 324 VAL A C 1
ATOM 2561 O O . VAL A 1 324 ? -24.442 -2.431 9.232 1.00 92.19 324 VAL A O 1
ATOM 2564 N N . ARG A 1 325 ? -25.488 -1.070 10.679 1.00 94.25 325 ARG A N 1
ATOM 2565 C CA . ARG A 1 325 ? -25.723 -2.087 11.704 1.00 94.25 325 ARG A CA 1
ATOM 2566 C C . ARG A 1 325 ? -26.590 -3.241 11.207 1.00 94.25 325 ARG A C 1
ATOM 2568 O O . ARG A 1 325 ? -26.234 -4.392 11.431 1.00 94.25 325 ARG A O 1
ATOM 2575 N N . GLU A 1 326 ? -27.704 -2.951 10.540 1.00 93.38 326 GLU A N 1
ATOM 2576 C CA . GLU A 1 326 ? -28.632 -3.979 10.051 1.00 93.38 326 GLU A CA 1
ATOM 2577 C C . GLU A 1 326 ? -27.983 -4.884 9.005 1.00 93.38 326 GLU A C 1
ATOM 2579 O O . GLU A 1 326 ? -28.120 -6.107 9.064 1.00 93.38 326 GLU A O 1
ATOM 2584 N N . VAL A 1 327 ? -27.255 -4.293 8.053 1.00 93.44 327 VAL A N 1
ATOM 2585 C CA . VAL A 1 327 ? -26.556 -5.063 7.017 1.00 93.44 327 VAL A CA 1
ATOM 2586 C C . VAL A 1 327 ? -25.389 -5.838 7.626 1.00 93.44 327 VAL A C 1
ATOM 2588 O O . VAL A 1 327 ? -25.188 -7.006 7.293 1.00 93.44 327 VAL A O 1
ATOM 2591 N N . GLY A 1 328 ? -24.657 -5.226 8.560 1.00 95.25 328 GLY A N 1
ATOM 2592 C CA . GLY A 1 328 ? -23.548 -5.871 9.253 1.00 95.25 328 GLY A CA 1
ATOM 2593 C C . GLY A 1 328 ? -23.981 -7.071 10.084 1.00 95.25 328 GLY A C 1
ATOM 2594 O O . GLY A 1 328 ? -23.393 -8.141 9.941 1.00 95.25 328 GLY A O 1
ATOM 2595 N N . ASP A 1 329 ? -25.057 -6.940 10.863 1.00 95.56 329 ASP A N 1
ATOM 2596 C CA . ASP A 1 329 ? -25.630 -8.045 11.637 1.00 95.56 329 ASP A CA 1
ATOM 2597 C C . ASP A 1 329 ? -26.152 -9.158 10.701 1.00 95.56 329 ASP A C 1
ATOM 2599 O O . ASP A 1 329 ? -25.916 -10.340 10.955 1.00 95.56 329 ASP A O 1
ATOM 2603 N N . ARG A 1 330 ? -26.769 -8.804 9.561 1.00 94.12 330 ARG A N 1
ATOM 2604 C CA . ARG A 1 330 ? -27.234 -9.766 8.540 1.00 94.12 330 ARG A CA 1
ATOM 2605 C C . ARG A 1 330 ? -26.090 -10.554 7.896 1.00 94.12 330 ARG A C 1
ATOM 2607 O O . ARG A 1 330 ? -26.259 -11.731 7.585 1.00 94.12 330 ARG A O 1
ATOM 2614 N N . TRP A 1 331 ? -24.953 -9.911 7.640 1.00 95.12 331 TRP A N 1
ATOM 2615 C CA . TRP A 1 331 ? -23.785 -10.527 6.993 1.00 95.12 331 TRP A CA 1
ATOM 2616 C C . TRP A 1 331 ? -22.724 -11.003 7.997 1.00 95.12 331 TRP A C 1
ATOM 2618 O O . TRP A 1 331 ? -21.638 -11.427 7.602 1.00 95.12 331 TRP A O 1
ATOM 2628 N N . GLY A 1 332 ? -23.044 -10.970 9.293 1.00 96.19 332 GLY A N 1
ATOM 2629 C CA . GLY A 1 332 ? -22.191 -11.477 10.364 1.00 96.19 332 GLY A CA 1
ATOM 2630 C C . GLY A 1 332 ? -20.859 -10.742 10.497 1.00 96.19 332 GLY A C 1
ATOM 2631 O O . GLY A 1 332 ? -19.873 -11.373 10.855 1.00 96.19 332 GLY A O 1
ATOM 2632 N N . TRP A 1 333 ? -20.809 -9.448 10.164 1.00 96.50 333 TRP A N 1
ATOM 2633 C CA . TRP A 1 333 ? -19.602 -8.617 10.266 1.00 96.50 333 TRP A CA 1
ATOM 2634 C C . TRP A 1 333 ? -18.352 -9.209 9.590 1.00 96.50 333 TRP A C 1
ATOM 2636 O O . TRP A 1 333 ? -17.248 -9.071 10.105 1.00 96.50 333 TRP A O 1
ATOM 2646 N N . SER A 1 334 ? -18.515 -9.865 8.435 1.00 96.50 334 SER A N 1
ATOM 2647 C CA . SER A 1 334 ? -17.416 -10.542 7.728 1.00 96.50 334 SER A CA 1
ATOM 2648 C C . SER A 1 334 ? -17.445 -10.313 6.217 1.00 96.50 334 SER A C 1
ATOM 2650 O O . SER A 1 334 ? -18.513 -10.262 5.595 1.00 96.50 334 SER A O 1
ATOM 2652 N N . LEU A 1 335 ? -16.268 -10.279 5.588 1.00 95.31 335 LEU A N 1
ATOM 2653 C CA . LEU A 1 335 ? -16.124 -10.251 4.129 1.00 95.31 335 LEU A CA 1
ATOM 2654 C C . LEU A 1 335 ? -16.607 -11.555 3.489 1.00 95.31 335 LEU A C 1
ATOM 2656 O O . LEU A 1 335 ? -17.101 -11.549 2.362 1.00 95.31 335 LEU A O 1
ATOM 2660 N N . THR A 1 336 ? -16.542 -12.677 4.211 1.00 95.81 336 THR A N 1
ATOM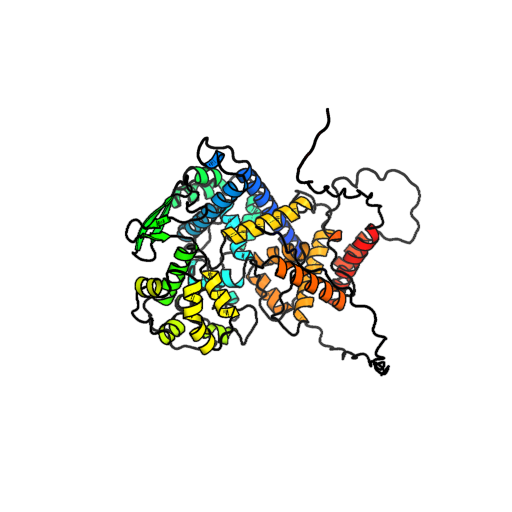 2661 C CA . THR A 1 336 ? -17.139 -13.944 3.755 1.00 95.81 336 THR A CA 1
ATOM 2662 C C . THR A 1 336 ? -18.664 -13.839 3.655 1.00 95.81 336 THR A C 1
ATOM 2664 O O . THR A 1 336 ? -19.258 -14.300 2.675 1.00 95.81 336 THR A O 1
ATOM 2667 N N . GLY A 1 337 ? -19.312 -13.211 4.639 1.00 94.88 337 GLY A N 1
ATOM 2668 C CA . GLY A 1 337 ? -20.736 -12.892 4.585 1.00 94.88 337 GLY A CA 1
ATOM 2669 C C . GLY A 1 337 ? -21.055 -11.910 3.460 1.00 94.88 337 GLY A C 1
ATOM 2670 O O . GLY A 1 337 ? -21.966 -12.165 2.671 1.00 94.88 337 GLY A O 1
ATOM 2671 N N . ALA A 1 338 ? -20.242 -10.861 3.310 1.00 93.50 338 ALA A N 1
ATOM 2672 C CA . ALA A 1 338 ? -20.356 -9.887 2.225 1.00 93.50 338 ALA A CA 1
ATOM 2673 C C . ALA A 1 338 ? -20.269 -10.544 0.843 1.00 93.50 338 ALA A C 1
ATOM 2675 O O . ALA A 1 338 ? -21.092 -10.271 -0.022 1.00 93.50 338 ALA A O 1
ATOM 2676 N N . ARG A 1 339 ? -19.328 -11.471 0.639 1.00 94.12 339 ARG A N 1
ATOM 2677 C CA . ARG A 1 339 ? -19.182 -12.242 -0.602 1.00 94.12 339 ARG A CA 1
ATOM 2678 C C . ARG A 1 339 ? -20.457 -12.995 -0.953 1.00 94.12 339 ARG A C 1
ATOM 2680 O O . ARG A 1 339 ? -20.914 -12.918 -2.089 1.00 94.12 339 ARG A O 1
ATOM 2687 N N . LYS A 1 340 ? -21.026 -13.723 0.013 1.00 91.38 340 LYS A N 1
ATOM 2688 C CA . LYS A 1 340 ? -22.284 -14.462 -0.179 1.00 91.38 340 LYS A CA 1
ATOM 2689 C C . LYS A 1 340 ? -23.437 -13.511 -0.483 1.00 91.38 340 LYS A C 1
ATOM 2691 O O . LYS A 1 340 ? -24.230 -13.803 -1.372 1.00 91.38 340 LYS A O 1
ATOM 2696 N N . GLY A 1 341 ? -23.489 -12.383 0.229 1.00 87.38 341 GLY A N 1
ATOM 2697 C CA . GLY A 1 341 ? -24.448 -11.313 -0.003 1.00 87.38 341 GLY A CA 1
ATOM 2698 C C . GLY A 1 341 ? -24.354 -10.793 -1.432 1.00 87.38 341 GLY A C 1
ATOM 2699 O O . GLY A 1 341 ? -25.314 -10.916 -2.175 1.00 87.38 341 GLY A O 1
ATOM 2700 N N . LEU A 1 342 ? -23.183 -10.305 -1.841 1.00 88.25 342 LEU A N 1
ATOM 2701 C CA . LEU A 1 342 ? -22.953 -9.559 -3.080 1.00 88.25 342 LEU A CA 1
ATOM 2702 C C . LEU A 1 342 ? -22.875 -10.417 -4.352 1.00 88.25 342 LEU A C 1
ATOM 2704 O O . LEU A 1 342 ? -23.133 -9.894 -5.437 1.00 88.25 342 LEU A O 1
ATOM 2708 N N . ALA A 1 343 ? -22.556 -11.712 -4.255 1.00 87.62 343 ALA A N 1
ATOM 2709 C CA . ALA A 1 343 ? -22.295 -12.568 -5.419 1.00 87.62 343 ALA A CA 1
ATOM 2710 C C . ALA A 1 343 ? -23.406 -12.538 -6.478 1.00 87.62 343 ALA A C 1
ATOM 2712 O O . ALA A 1 343 ? -23.119 -12.418 -7.669 1.00 87.62 343 ALA A O 1
ATOM 2713 N N . LYS A 1 344 ? -24.676 -12.603 -6.055 1.00 81.50 344 LYS A N 1
ATOM 2714 C CA . LYS A 1 344 ? -25.815 -12.595 -6.985 1.00 81.50 344 LYS A CA 1
ATOM 2715 C C . LYS A 1 344 ? -25.968 -11.252 -7.703 1.00 81.50 344 LYS A C 1
ATOM 2717 O O . LYS A 1 344 ? -26.249 -11.244 -8.900 1.00 81.50 344 LYS A O 1
ATOM 2722 N N . ALA A 1 345 ? -25.744 -10.134 -7.011 1.00 80.31 345 ALA A N 1
ATOM 2723 C CA . ALA A 1 345 ? -25.852 -8.817 -7.631 1.00 80.31 345 ALA A CA 1
ATOM 2724 C C . ALA A 1 345 ? -24.728 -8.576 -8.630 1.00 80.31 345 ALA A C 1
ATOM 2726 O O . ALA A 1 345 ? -25.014 -8.178 -9.753 1.00 80.31 345 ALA A O 1
ATOM 2727 N N . VAL A 1 346 ? -23.482 -8.891 -8.260 1.00 81.44 346 VAL A N 1
ATOM 2728 C CA . VAL A 1 346 ? -22.332 -8.765 -9.170 1.00 81.44 346 VAL A CA 1
ATOM 2729 C C . VAL A 1 346 ? -22.559 -9.608 -10.429 1.00 81.44 346 VAL A C 1
ATOM 2731 O O . VAL A 1 346 ? -22.423 -9.095 -11.538 1.00 81.44 346 VAL A O 1
ATOM 2734 N N . ALA A 1 347 ? -23.020 -10.854 -10.274 1.00 80.50 347 ALA A N 1
ATOM 2735 C CA . ALA A 1 347 ? -23.356 -11.711 -11.409 1.00 80.50 347 ALA A CA 1
ATOM 2736 C C . ALA A 1 347 ? -24.512 -11.150 -12.261 1.00 80.50 347 ALA A C 1
ATOM 2738 O 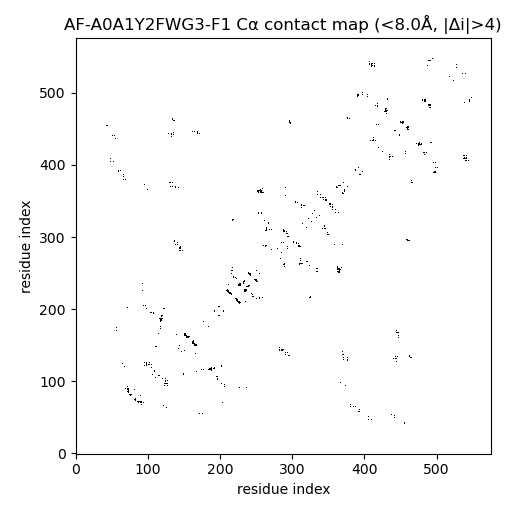O . ALA A 1 347 ? -24.437 -11.171 -13.486 1.00 80.50 347 ALA A O 1
ATOM 2739 N N . SER A 1 348 ? -25.572 -10.617 -11.641 1.00 77.81 348 SER A N 1
ATOM 2740 C CA . SER A 1 348 ? -26.712 -10.035 -12.375 1.00 77.81 348 SER A CA 1
ATOM 2741 C C . SER A 1 348 ? -26.386 -8.715 -13.080 1.00 77.81 348 SER A C 1
ATOM 2743 O O . SER A 1 348 ? -26.981 -8.420 -14.113 1.00 77.81 348 SER A O 1
ATOM 2745 N N . ALA A 1 349 ? -25.394 -7.966 -12.590 1.00 73.62 349 ALA A N 1
ATOM 2746 C CA . ALA A 1 349 ? -24.815 -6.817 -13.286 1.00 73.62 349 ALA A CA 1
ATOM 2747 C C . ALA A 1 349 ? -23.961 -7.226 -14.508 1.00 73.62 349 ALA A C 1
ATOM 2749 O O . ALA A 1 349 ? -23.517 -6.369 -15.277 1.00 73.62 349 ALA A O 1
ATOM 2750 N N . GLY A 1 350 ? -23.743 -8.532 -14.709 1.00 72.12 350 GLY A N 1
ATOM 2751 C CA . GLY A 1 350 ? -22.907 -9.085 -15.771 1.00 72.12 350 GLY A CA 1
ATOM 2752 C C . GLY A 1 350 ? -21.410 -9.003 -15.478 1.00 72.12 350 GLY A C 1
ATOM 2753 O O . GLY A 1 350 ? -20.616 -9.177 -16.395 1.00 72.12 350 GLY A O 1
ATOM 2754 N N . ALA A 1 351 ? -21.018 -8.727 -14.231 1.00 74.38 351 ALA A N 1
ATOM 2755 C CA . ALA A 1 351 ? -19.620 -8.669 -13.829 1.00 74.38 351 ALA A CA 1
ATOM 2756 C C . ALA A 1 351 ? -19.088 -10.058 -13.442 1.00 74.38 351 ALA A C 1
ATOM 2758 O O . ALA A 1 351 ? -19.821 -10.926 -12.953 1.00 74.38 351 ALA A O 1
ATOM 2759 N N . LYS A 1 352 ? -17.788 -10.266 -13.666 1.00 74.81 352 LYS A N 1
ATOM 2760 C CA . LYS A 1 352 ? -17.112 -11.541 -13.404 1.00 74.81 352 LYS A CA 1
ATOM 2761 C C . LYS A 1 352 ? -16.850 -11.730 -11.904 1.00 74.81 352 LYS A C 1
ATOM 2763 O O . LYS A 1 352 ? -16.900 -10.784 -11.114 1.00 74.81 352 LYS A O 1
ATOM 2768 N N . LYS A 1 353 ? -16.535 -12.960 -11.491 1.00 78.19 353 LYS A N 1
ATOM 2769 C CA . LYS A 1 353 ? -16.224 -13.286 -10.086 1.00 78.19 353 LYS A CA 1
ATOM 2770 C C . LYS A 1 353 ? -15.014 -12.494 -9.577 1.00 78.19 353 LYS A C 1
ATOM 2772 O O . LYS A 1 353 ? -15.015 -12.036 -8.438 1.00 78.19 353 LYS A O 1
ATOM 2777 N N . GLU A 1 354 ? -14.037 -12.274 -10.445 1.00 79.12 354 GLU A N 1
ATOM 2778 C CA . GLU A 1 354 ? -12.814 -11.520 -10.178 1.00 79.12 354 GLU A CA 1
ATOM 2779 C C . GLU A 1 354 ? -13.123 -10.061 -9.808 1.00 79.12 354 GLU A C 1
ATOM 2781 O O . GLU A 1 354 ? -12.406 -9.457 -9.013 1.00 79.12 354 GLU A O 1
ATOM 2786 N N . THR A 1 355 ? -14.229 -9.497 -10.312 1.00 79.75 355 THR A N 1
ATOM 2787 C CA . THR A 1 355 ? -14.699 -8.165 -9.909 1.00 79.75 355 THR A CA 1
ATOM 2788 C C . THR A 1 355 ? -15.091 -8.145 -8.435 1.00 79.75 355 THR A C 1
ATOM 2790 O O . THR A 1 355 ? -14.718 -7.218 -7.723 1.00 79.75 355 THR A O 1
ATOM 2793 N N . LEU A 1 356 ? -15.804 -9.170 -7.954 1.00 85.25 356 LEU A N 1
ATOM 2794 C CA . LEU A 1 356 ? -16.150 -9.280 -6.535 1.00 85.25 356 LEU A CA 1
ATOM 2795 C C . LEU A 1 356 ? -14.902 -9.487 -5.673 1.00 85.25 356 LEU A C 1
ATOM 2797 O O . LEU A 1 356 ? -14.804 -8.887 -4.607 1.00 85.25 356 LEU A O 1
ATOM 2801 N N . ASP A 1 357 ? -13.956 -10.306 -6.134 1.00 86.31 357 ASP A N 1
ATOM 2802 C CA . ASP A 1 357 ? -12.686 -10.529 -5.434 1.00 86.31 357 ASP A CA 1
ATOM 2803 C C . ASP A 1 357 ? -11.919 -9.216 -5.255 1.00 86.31 357 ASP A C 1
ATOM 2805 O O . ASP A 1 357 ? -11.529 -8.892 -4.136 1.00 86.31 357 ASP A O 1
ATOM 2809 N N . ARG A 1 358 ? -11.808 -8.423 -6.327 1.00 85.31 358 ARG A N 1
ATOM 2810 C CA . ARG A 1 358 ? -11.156 -7.108 -6.321 1.00 85.31 358 ARG A CA 1
ATOM 2811 C C . ARG A 1 358 ? -11.864 -6.081 -5.434 1.00 85.31 358 ARG A C 1
ATOM 2813 O O . ARG A 1 358 ? -11.198 -5.290 -4.776 1.00 85.31 358 ARG A O 1
ATOM 2820 N N . ILE A 1 359 ? -13.200 -6.079 -5.412 1.00 88.56 359 ILE A N 1
ATOM 2821 C CA . ILE A 1 359 ? -13.955 -5.204 -4.504 1.00 88.56 359 ILE A CA 1
ATOM 2822 C C . ILE A 1 359 ? -13.630 -5.584 -3.064 1.00 88.56 359 ILE A C 1
ATOM 2824 O O . ILE A 1 359 ? -13.229 -4.737 -2.280 1.00 88.56 359 ILE A O 1
ATOM 2828 N N . LEU A 1 360 ? -13.785 -6.859 -2.701 1.00 92.56 360 LEU A N 1
ATOM 2829 C CA . LEU A 1 360 ? -13.615 -7.295 -1.315 1.00 92.56 360 LEU A CA 1
ATOM 2830 C C . LEU A 1 360 ? -12.170 -7.151 -0.826 1.00 92.56 360 LEU A C 1
ATOM 2832 O O . LEU A 1 360 ? -11.977 -6.802 0.338 1.00 92.56 360 LEU A O 1
ATOM 2836 N N . SER A 1 361 ? -11.171 -7.358 -1.692 1.00 91.12 361 SER A N 1
ATOM 2837 C CA . SER A 1 361 ? -9.761 -7.150 -1.338 1.00 91.12 361 SER A CA 1
ATOM 2838 C C . SER A 1 361 ? -9.457 -5.700 -0.962 1.00 91.12 361 SER A C 1
ATOM 2840 O O . SER A 1 361 ? -8.552 -5.459 -0.172 1.00 91.12 361 SER A O 1
ATOM 2842 N N . ALA A 1 362 ? -10.233 -4.736 -1.466 1.00 92.38 362 ALA A N 1
ATOM 2843 C CA . ALA A 1 362 ? -10.060 -3.330 -1.121 1.00 92.38 362 ALA A CA 1
ATOM 2844 C C . ALA A 1 362 ? -10.567 -2.959 0.283 1.00 92.38 362 ALA A C 1
ATOM 2846 O O . ALA A 1 362 ? -10.316 -1.848 0.744 1.00 92.38 362 ALA A O 1
ATOM 2847 N N . TYR A 1 363 ? -11.261 -3.875 0.971 1.00 94.50 363 TYR A N 1
ATOM 2848 C CA . TYR A 1 363 ? -11.895 -3.652 2.275 1.00 94.50 363 TYR A CA 1
ATOM 2849 C C . TYR A 1 363 ? -11.395 -4.617 3.364 1.00 94.50 363 TYR A C 1
ATOM 2851 O O . TYR A 1 363 ? -12.122 -4.908 4.312 1.00 94.50 363 TYR A O 1
ATOM 2859 N N . THR A 1 364 ? -10.162 -5.116 3.251 1.00 93.75 364 THR A N 1
ATOM 2860 C CA . THR A 1 364 ? -9.549 -6.036 4.232 1.00 93.75 364 THR A CA 1
ATOM 2861 C C . THR A 1 364 ? -9.090 -5.354 5.520 1.00 93.75 364 THR A C 1
ATOM 2863 O O . THR A 1 364 ? -8.968 -6.021 6.544 1.00 93.75 364 THR A O 1
ATOM 2866 N N . THR A 1 365 ? -8.870 -4.037 5.493 1.00 93.31 365 THR A N 1
ATOM 2867 C CA . THR A 1 365 ? -8.424 -3.244 6.650 1.00 93.31 365 THR A CA 1
ATOM 2868 C C . THR A 1 365 ? -9.284 -1.997 6.855 1.00 93.31 365 THR A C 1
ATOM 2870 O O . THR A 1 365 ? -9.982 -1.537 5.944 1.00 93.31 365 THR A O 1
ATOM 2873 N N . GLY A 1 366 ? -9.237 -1.436 8.069 1.00 90.56 366 GLY A N 1
ATOM 2874 C CA . GLY A 1 366 ? -9.961 -0.212 8.435 1.00 90.56 366 GLY A CA 1
ATOM 2875 C C . GLY A 1 366 ? -9.396 1.084 7.846 1.00 90.56 366 GLY A C 1
ATOM 2876 O O . GLY A 1 366 ? -10.120 2.079 7.799 1.00 90.56 366 GLY A O 1
ATOM 2877 N N . ALA A 1 367 ? -8.141 1.069 7.387 1.00 91.38 367 ALA A N 1
ATOM 2878 C CA . ALA A 1 367 ? -7.488 2.220 6.768 1.00 91.38 367 ALA A CA 1
ATOM 2879 C C . ALA A 1 367 ? -8.242 2.659 5.497 1.00 91.38 367 ALA A C 1
ATOM 2881 O O . ALA A 1 367 ? -8.891 1.832 4.858 1.00 91.38 367 ALA A O 1
ATOM 2882 N N . PRO A 1 368 ? -8.183 3.940 5.092 1.00 90.06 368 PRO A N 1
ATOM 2883 C CA . PRO A 1 368 ? -8.954 4.431 3.953 1.00 90.06 368 PRO A CA 1
ATOM 2884 C C . PRO A 1 368 ? -8.480 3.859 2.613 1.00 90.06 368 PRO A C 1
ATOM 2886 O O . PRO A 1 368 ? -9.271 3.831 1.681 1.00 90.06 368 PRO A O 1
ATOM 2889 N N . PHE A 1 369 ? -7.255 3.350 2.515 1.00 93.81 369 PHE A N 1
ATOM 2890 C CA . PHE A 1 369 ? -6.638 2.879 1.273 1.00 93.81 369 PHE A CA 1
ATOM 2891 C C . PHE A 1 369 ? -7.256 1.571 0.752 1.00 93.81 369 PHE A C 1
ATOM 2893 O O . PHE A 1 369 ? -7.587 0.672 1.528 1.00 93.81 369 PHE A O 1
ATOM 2900 N N . SER A 1 370 ? -7.395 1.437 -0.567 1.00 93.06 370 SER A N 1
ATOM 2901 C CA . SER A 1 370 ? -7.910 0.218 -1.222 1.00 93.06 370 SER A CA 1
ATOM 2902 C C . SER A 1 370 ? -6.883 -0.916 -1.303 1.00 93.06 370 SER A C 1
ATOM 2904 O O . SER A 1 370 ? -7.137 -1.955 -1.907 1.00 93.06 370 SER A O 1
ATOM 2906 N N . VAL A 1 371 ? -5.710 -0.716 -0.711 1.00 93.00 371 VAL A N 1
ATOM 2907 C CA . VAL A 1 371 ? -4.636 -1.698 -0.587 1.00 93.00 371 VAL A CA 1
ATOM 2908 C C . VAL A 1 371 ? -4.324 -1.849 0.897 1.00 93.00 371 VAL A C 1
ATOM 2910 O O . VAL A 1 371 ? -4.244 -0.853 1.619 1.00 93.00 371 VAL A O 1
ATOM 2913 N N . ASP A 1 372 ? -4.102 -3.081 1.353 1.00 93.88 372 ASP A N 1
ATOM 2914 C CA . ASP A 1 372 ? -3.490 -3.322 2.660 1.00 93.88 372 ASP A CA 1
ATOM 2915 C C . ASP A 1 372 ? -2.020 -2.878 2.615 1.00 93.88 372 ASP A C 1
ATOM 2917 O O . ASP A 1 372 ? -1.130 -3.636 2.227 1.00 93.88 372 ASP A O 1
ATOM 2921 N N . LEU A 1 373 ? -1.778 -1.612 2.965 1.00 95.94 373 LEU A N 1
ATOM 2922 C CA . LEU A 1 373 ? -0.453 -0.999 2.888 1.00 95.94 373 LEU A CA 1
ATOM 2923 C C . LEU A 1 373 ? 0.563 -1.643 3.835 1.00 95.94 373 LEU A C 1
ATOM 2925 O O . LEU A 1 373 ? 1.753 -1.612 3.530 1.00 95.94 373 LEU A O 1
ATOM 2929 N N . VAL A 1 374 ? 0.127 -2.253 4.943 1.00 95.81 374 VAL A N 1
ATOM 2930 C CA . VAL A 1 374 ? 1.037 -2.959 5.856 1.00 95.81 374 VAL A CA 1
ATOM 2931 C C . VAL A 1 374 ? 1.521 -4.242 5.192 1.00 95.81 374 VAL A C 1
ATOM 2933 O O . VAL A 1 374 ? 2.730 -4.447 5.068 1.00 95.81 374 VAL A O 1
ATOM 2936 N N . ALA A 1 375 ? 0.600 -5.068 4.690 1.00 93.88 375 ALA A N 1
ATOM 2937 C CA . ALA A 1 375 ? 0.956 -6.292 3.973 1.00 93.88 375 ALA A CA 1
ATOM 2938 C C . ALA A 1 375 ? 1.772 -5.993 2.701 1.00 93.88 375 ALA A C 1
ATOM 2940 O O . ALA A 1 375 ? 2.770 -6.661 2.416 1.00 93.88 375 ALA A O 1
ATOM 2941 N N . ALA A 1 376 ? 1.399 -4.949 1.958 1.00 94.62 376 ALA A N 1
ATOM 2942 C CA . ALA A 1 376 ? 2.121 -4.510 0.769 1.00 94.62 376 ALA A CA 1
ATOM 2943 C C . ALA A 1 376 ? 3.543 -4.025 1.090 1.00 94.62 376 ALA A C 1
ATOM 2945 O O . ALA A 1 376 ? 4.495 -4.392 0.397 1.00 94.62 376 ALA A O 1
ATOM 2946 N N . ALA A 1 377 ? 3.721 -3.263 2.174 1.00 96.50 377 ALA A N 1
ATOM 2947 C CA . ALA A 1 377 ? 5.037 -2.812 2.613 1.00 96.50 377 ALA A CA 1
ATOM 2948 C C . ALA A 1 377 ? 5.912 -3.980 3.091 1.00 96.50 377 ALA A C 1
ATOM 2950 O O . ALA A 1 377 ? 7.101 -4.008 2.785 1.00 96.50 377 ALA A O 1
ATOM 2951 N N . GLN A 1 378 ? 5.339 -4.993 3.748 1.00 95.69 378 GLN A N 1
ATOM 2952 C CA . GLN A 1 378 ? 6.065 -6.220 4.095 1.00 95.69 378 GLN A CA 1
ATOM 2953 C C . GLN A 1 378 ? 6.541 -6.986 2.852 1.00 95.69 378 GLN A C 1
ATOM 2955 O O . GLN A 1 378 ? 7.684 -7.445 2.809 1.00 95.69 378 GLN A O 1
ATOM 2960 N N . ARG A 1 379 ? 5.707 -7.097 1.809 1.00 92.38 379 ARG A N 1
ATOM 2961 C CA . ARG A 1 379 ? 6.126 -7.675 0.519 1.00 92.38 379 ARG A CA 1
ATOM 2962 C C . ARG A 1 379 ? 7.239 -6.853 -0.132 1.00 92.38 379 ARG A C 1
ATOM 2964 O O . ARG A 1 379 ? 8.209 -7.421 -0.634 1.00 92.38 379 ARG A O 1
ATOM 2971 N N . GLN A 1 380 ? 7.141 -5.525 -0.074 1.00 93.00 380 GLN A N 1
ATOM 2972 C CA . GLN A 1 380 ? 8.192 -4.627 -0.550 1.00 93.00 380 GLN A CA 1
ATOM 2973 C C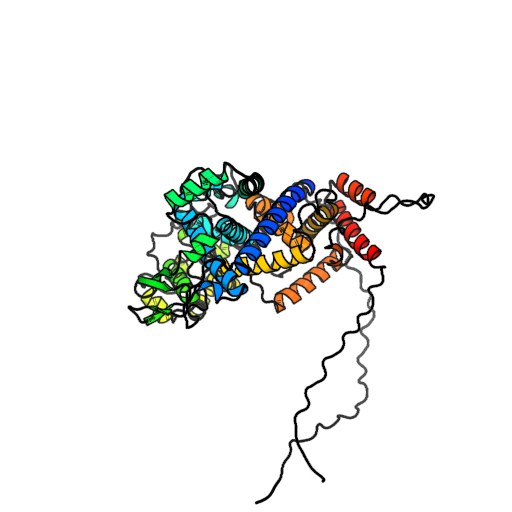 . GLN A 1 380 ? 9.504 -4.828 0.233 1.00 93.00 380 GLN A C 1
ATOM 2975 O O . GLN A 1 380 ? 10.565 -4.872 -0.386 1.00 93.00 380 GLN A O 1
ATOM 2980 N N . SER A 1 381 ? 9.465 -5.037 1.554 1.00 94.69 381 SER A N 1
ATOM 2981 C CA . SER A 1 381 ? 10.655 -5.382 2.352 1.00 94.69 381 SER A CA 1
ATOM 2982 C C . SER A 1 381 ? 11.325 -6.668 1.864 1.00 94.69 381 SER A C 1
ATOM 2984 O O . SER A 1 381 ? 12.543 -6.706 1.710 1.00 94.69 381 SER A O 1
ATOM 2986 N N . GLN A 1 382 ? 10.551 -7.702 1.521 1.00 92.12 382 GLN A N 1
ATOM 2987 C CA . GLN A 1 382 ? 11.108 -8.949 0.976 1.00 92.12 382 GLN A CA 1
ATOM 2988 C C . GLN A 1 382 ? 11.792 -8.738 -0.384 1.00 92.12 382 GLN A C 1
ATOM 2990 O O . GLN A 1 382 ? 12.820 -9.359 -0.666 1.00 92.12 382 GLN A O 1
ATOM 2995 N N . LEU A 1 383 ? 11.242 -7.867 -1.236 1.00 91.31 383 LEU A N 1
ATOM 2996 C CA . LEU A 1 383 ? 11.880 -7.458 -2.491 1.00 91.31 383 LEU A CA 1
ATOM 2997 C C . LEU A 1 383 ? 13.209 -6.737 -2.220 1.00 91.31 383 LEU A C 1
ATOM 2999 O O . LEU A 1 383 ? 14.233 -7.082 -2.812 1.00 91.31 383 LEU A O 1
ATOM 3003 N N . ILE A 1 384 ? 13.195 -5.767 -1.304 1.00 93.75 384 ILE A N 1
ATOM 3004 C CA . ILE A 1 384 ? 14.367 -4.984 -0.896 1.00 93.75 384 ILE A CA 1
ATOM 3005 C C . ILE A 1 384 ? 15.469 -5.910 -0.369 1.00 93.75 384 ILE A C 1
ATOM 3007 O O . ILE A 1 384 ? 16.609 -5.802 -0.805 1.00 93.75 384 ILE A O 1
ATOM 3011 N N . GLU A 1 385 ? 15.142 -6.872 0.493 1.00 92.44 385 GLU A N 1
ATOM 3012 C CA . GLU A 1 385 ? 16.105 -7.853 1.007 1.00 92.44 385 GLU A CA 1
ATOM 3013 C C . GLU A 1 385 ? 16.723 -8.722 -0.094 1.00 92.44 385 GLU A C 1
ATOM 3015 O O . GLU A 1 385 ? 17.912 -9.044 -0.035 1.00 92.44 385 GLU A O 1
ATOM 3020 N N . LYS A 1 386 ? 15.942 -9.122 -1.107 1.00 90.88 386 LYS A N 1
ATOM 3021 C CA . LYS A 1 386 ? 16.472 -9.864 -2.263 1.00 90.88 386 LYS A CA 1
ATOM 3022 C C . LYS A 1 386 ? 17.454 -9.002 -3.059 1.00 90.88 386 LYS A C 1
ATOM 3024 O O . LYS A 1 386 ? 18.535 -9.479 -3.396 1.00 90.88 386 LYS A O 1
ATOM 3029 N N . LEU A 1 387 ? 17.103 -7.743 -3.322 1.00 91.00 387 LEU A N 1
ATOM 3030 C CA . LEU A 1 387 ? 17.969 -6.792 -4.024 1.00 91.00 387 LEU A CA 1
ATOM 3031 C C . LEU A 1 387 ? 19.248 -6.493 -3.232 1.00 91.00 387 LEU A C 1
ATOM 3033 O O . LEU A 1 387 ? 20.330 -6.457 -3.816 1.00 91.00 387 LEU A O 1
ATOM 3037 N N . ASP A 1 388 ? 19.148 -6.339 -1.913 1.00 90.19 388 ASP A N 1
ATOM 3038 C CA . ASP A 1 388 ? 20.289 -6.113 -1.023 1.00 90.19 388 ASP A CA 1
ATOM 3039 C C . ASP A 1 388 ? 21.258 -7.302 -1.024 1.00 90.19 388 ASP A C 1
ATOM 3041 O O . ASP A 1 388 ? 22.456 -7.131 -1.246 1.00 90.19 388 ASP A O 1
ATOM 3045 N N . LYS A 1 389 ? 20.739 -8.534 -0.906 1.00 87.69 389 LYS A N 1
ATOM 3046 C CA . LYS A 1 389 ? 21.540 -9.773 -0.987 1.00 87.69 389 LYS A CA 1
ATOM 3047 C C . LYS A 1 389 ? 22.240 -9.938 -2.334 1.00 87.69 389 LYS A C 1
ATOM 3049 O O . LYS A 1 389 ? 23.335 -10.494 -2.394 1.00 87.69 389 LYS A O 1
ATOM 3054 N N . LEU A 1 390 ? 21.620 -9.459 -3.410 1.00 85.94 390 LEU A N 1
ATOM 3055 C CA . LEU A 1 390 ? 22.237 -9.408 -4.733 1.00 85.94 390 LEU A CA 1
ATOM 3056 C C . LEU A 1 390 ? 23.211 -8.235 -4.879 1.00 85.94 390 LEU A C 1
ATOM 3058 O O . LEU A 1 390 ? 23.918 -8.174 -5.872 1.00 85.94 390 LEU A O 1
ATOM 3062 N N . GLY A 1 391 ? 23.276 -7.311 -3.923 1.00 86.50 391 GLY A N 1
ATOM 3063 C CA . GLY A 1 391 ? 24.141 -6.138 -3.958 1.00 86.50 391 GLY A CA 1
ATOM 3064 C C . GLY A 1 391 ? 23.589 -4.979 -4.788 1.00 86.50 391 GLY A C 1
ATOM 3065 O O . GLY A 1 391 ? 24.324 -4.042 -5.066 1.00 86.50 391 GLY A O 1
ATOM 3066 N N . TRP A 1 392 ? 22.324 -4.975 -5.201 1.00 89.31 392 TRP A N 1
ATOM 3067 C CA . TRP A 1 392 ? 21.765 -3.869 -5.997 1.00 89.31 392 TRP A CA 1
ATOM 3068 C C . TRP A 1 392 ? 21.634 -2.567 -5.202 1.00 89.31 392 TRP A C 1
ATOM 3070 O O . TRP A 1 392 ? 21.637 -1.491 -5.794 1.00 89.31 392 TRP A O 1
ATOM 3080 N N . LEU A 1 393 ? 21.533 -2.661 -3.875 1.00 88.69 393 LEU A N 1
ATOM 3081 C CA . LEU A 1 393 ? 21.306 -1.512 -2.993 1.00 88.69 393 LEU A CA 1
ATOM 3082 C C . LEU A 1 393 ? 22.594 -0.928 -2.401 1.00 88.69 393 LEU A C 1
ATOM 3084 O O . LEU A 1 393 ? 22.556 0.093 -1.722 1.00 88.69 393 LEU A O 1
ATOM 3088 N N . SER A 1 394 ? 23.758 -1.539 -2.650 1.00 80.69 394 SER A N 1
ATOM 3089 C CA . SER A 1 394 ? 25.008 -0.988 -2.129 1.00 80.69 394 SER A CA 1
ATOM 3090 C C . SER A 1 394 ? 25.398 0.286 -2.883 1.00 80.69 394 SER A C 1
ATOM 3092 O O . SER A 1 394 ? 25.595 0.262 -4.102 1.00 80.69 394 SER A O 1
ATOM 3094 N N . GLY A 1 395 ? 25.602 1.379 -2.142 1.00 67.31 395 GLY A N 1
ATOM 3095 C CA . GLY A 1 395 ? 26.041 2.660 -2.698 1.00 67.31 395 GLY A CA 1
ATOM 3096 C C . GLY A 1 395 ? 27.262 2.520 -3.616 1.00 67.31 395 GLY A C 1
ATOM 3097 O O . GLY A 1 395 ? 28.247 1.851 -3.277 1.00 67.31 395 GLY A O 1
ATOM 3098 N N . GLY A 1 396 ? 27.181 3.138 -4.798 1.00 66.19 396 GLY A N 1
ATOM 3099 C CA . GLY A 1 396 ? 28.260 3.178 -5.787 1.00 66.19 396 GLY A CA 1
ATOM 3100 C C . GLY A 1 396 ? 28.298 2.031 -6.806 1.00 66.19 396 GLY A C 1
ATOM 3101 O O . GLY A 1 396 ? 29.094 2.103 -7.743 1.00 66.19 396 GLY A O 1
ATOM 3102 N N . ASN A 1 397 ? 27.461 0.993 -6.675 1.00 69.38 397 ASN A N 1
ATOM 3103 C CA . ASN A 1 397 ? 27.548 -0.198 -7.536 1.00 69.38 397 ASN A CA 1
ATOM 3104 C C . ASN A 1 397 ? 27.246 0.064 -9.019 1.00 69.38 397 ASN A C 1
ATOM 3106 O O . ASN A 1 397 ? 27.766 -0.649 -9.872 1.00 69.38 397 ASN A O 1
ATOM 3110 N N . PHE A 1 398 ? 26.489 1.119 -9.327 1.00 78.44 398 PHE A N 1
ATOM 3111 C CA . PHE A 1 398 ? 26.147 1.507 -10.699 1.00 78.44 398 PHE A CA 1
ATOM 3112 C C . PHE A 1 398 ? 26.731 2.864 -11.119 1.00 78.44 398 PHE A C 1
ATOM 3114 O O . PHE A 1 398 ? 26.348 3.411 -12.149 1.00 78.44 398 PHE A O 1
ATOM 3121 N N . GLU A 1 399 ? 27.650 3.438 -10.335 1.00 72.25 399 GLU A N 1
ATOM 3122 C CA . GLU A 1 399 ? 28.294 4.723 -10.666 1.00 72.25 399 GLU A CA 1
ATOM 3123 C C . GLU A 1 399 ? 29.328 4.577 -11.786 1.00 72.25 399 GLU A C 1
ATOM 3125 O O . GLU A 1 399 ? 29.466 5.447 -12.638 1.00 72.25 399 GLU A O 1
ATOM 3130 N N . LYS A 1 400 ? 30.057 3.455 -11.798 1.00 69.12 400 LYS A N 1
ATOM 3131 C CA . LYS A 1 400 ? 31.118 3.187 -12.783 1.00 69.12 400 LYS A CA 1
ATOM 3132 C C . LYS A 1 400 ? 30.657 2.322 -13.949 1.00 69.12 400 LYS A C 1
ATOM 3134 O O . LYS A 1 400 ? 31.266 2.375 -15.014 1.00 69.12 400 LYS A O 1
ATOM 3139 N N . ASP A 1 401 ? 29.630 1.508 -13.731 1.00 75.75 401 ASP A N 1
ATOM 3140 C CA . ASP A 1 401 ? 29.105 0.580 -14.723 1.00 75.75 401 ASP A CA 1
ATOM 3141 C C . ASP A 1 401 ? 27.582 0.461 -14.593 1.00 75.75 401 ASP A C 1
ATOM 3143 O O . ASP A 1 401 ? 27.056 -0.108 -13.639 1.00 75.75 401 ASP A O 1
ATOM 3147 N N . GLU A 1 402 ? 26.871 1.020 -15.568 1.00 82.88 402 GLU A N 1
ATOM 3148 C CA . GLU A 1 402 ? 25.408 0.987 -15.647 1.00 82.88 402 GLU A CA 1
ATOM 3149 C C . GLU A 1 402 ? 24.891 -0.198 -16.474 1.00 82.88 402 GLU A C 1
ATOM 3151 O O . GLU A 1 402 ? 23.684 -0.322 -16.678 1.00 82.88 402 GLU A O 1
ATOM 3156 N N . THR A 1 403 ? 25.774 -1.071 -16.971 1.00 78.62 403 THR A N 1
ATOM 3157 C CA . THR A 1 403 ? 25.423 -2.131 -17.929 1.00 78.62 403 THR A CA 1
ATOM 3158 C C . THR A 1 403 ? 24.266 -2.995 -17.432 1.00 78.62 403 THR A C 1
ATOM 3160 O O . THR A 1 403 ? 23.318 -3.245 -18.176 1.00 78.62 403 THR A O 1
ATOM 3163 N N . LEU A 1 404 ? 24.284 -3.383 -16.153 1.00 81.44 404 LEU A N 1
ATOM 3164 C CA . LEU A 1 404 ? 23.214 -4.181 -15.556 1.00 81.44 404 LEU A CA 1
ATOM 3165 C C . LEU A 1 404 ? 21.862 -3.445 -15.538 1.00 81.44 404 LEU A C 1
ATOM 3167 O O . LEU A 1 404 ? 20.827 -4.061 -15.784 1.00 81.44 404 LEU A O 1
ATOM 3171 N N . LEU A 1 405 ? 21.864 -2.127 -15.315 1.00 86.25 405 LEU A N 1
ATOM 3172 C CA . LEU A 1 405 ? 20.648 -1.307 -15.318 1.00 86.25 405 LEU A CA 1
ATOM 3173 C C . LEU A 1 405 ? 20.054 -1.193 -16.724 1.00 86.25 405 LEU A C 1
ATOM 3175 O O . LEU A 1 405 ? 18.840 -1.305 -16.894 1.00 86.25 405 LEU A O 1
ATOM 3179 N N . TYR A 1 406 ? 20.902 -1.025 -17.741 1.00 83.19 406 TYR A N 1
ATOM 3180 C CA . TYR A 1 406 ? 20.458 -1.034 -19.134 1.00 83.19 406 TYR A CA 1
ATOM 3181 C C . TYR A 1 406 ? 19.916 -2.401 -19.557 1.00 83.19 406 TYR A C 1
ATOM 3183 O O . TYR A 1 406 ? 18.904 -2.460 -20.254 1.00 83.19 406 TYR A O 1
ATOM 3191 N N . LEU A 1 407 ? 20.541 -3.497 -19.116 1.00 80.75 407 LEU A N 1
ATOM 3192 C CA . LEU A 1 407 ? 20.050 -4.853 -19.375 1.00 80.75 407 LEU A CA 1
ATOM 3193 C C . LEU A 1 407 ? 18.685 -5.098 -18.720 1.00 80.75 407 LEU A C 1
ATOM 3195 O O . LEU A 1 407 ? 17.775 -5.593 -19.386 1.00 80.75 407 LEU A O 1
ATOM 3199 N N . ALA A 1 408 ? 18.517 -4.694 -17.460 1.00 86.62 408 ALA A N 1
ATOM 3200 C CA . ALA A 1 408 ? 17.240 -4.762 -16.754 1.00 86.62 408 ALA A CA 1
ATOM 3201 C C . ALA A 1 408 ? 16.154 -3.957 -17.485 1.00 86.62 408 ALA A C 1
ATOM 3203 O O . ALA A 1 408 ? 15.062 -4.459 -17.758 1.00 86.62 408 ALA A O 1
ATOM 3204 N N . ALA A 1 409 ? 16.470 -2.721 -17.883 1.00 87.06 409 ALA A N 1
ATOM 3205 C CA . ALA A 1 409 ? 15.547 -1.863 -18.615 1.00 87.06 409 ALA A CA 1
ATOM 3206 C C . ALA A 1 409 ? 15.171 -2.457 -19.987 1.00 87.06 409 ALA A C 1
ATOM 3208 O O . ALA A 1 409 ? 13.993 -2.467 -20.357 1.00 87.06 409 ALA A O 1
ATOM 3209 N N . ALA A 1 410 ? 16.142 -3.011 -20.721 1.00 82.19 410 ALA A N 1
ATOM 3210 C CA . ALA A 1 410 ? 15.902 -3.692 -21.991 1.00 82.19 410 ALA A CA 1
ATOM 3211 C C . ALA A 1 410 ? 14.994 -4.919 -21.813 1.00 82.19 410 ALA A C 1
ATOM 3213 O O . ALA A 1 410 ? 14.084 -5.137 -22.617 1.00 82.19 410 ALA A O 1
ATOM 3214 N N . ARG A 1 411 ? 15.181 -5.689 -20.734 1.00 84.88 411 ARG A N 1
ATOM 3215 C CA . ARG A 1 411 ? 14.312 -6.826 -20.407 1.00 84.88 411 ARG A CA 1
ATOM 3216 C C . ARG A 1 411 ? 12.908 -6.411 -20.020 1.00 84.88 411 ARG A C 1
ATOM 3218 O O . ARG A 1 411 ? 11.968 -7.059 -20.463 1.00 84.88 411 ARG A O 1
ATOM 3225 N N . TYR A 1 412 ? 12.743 -5.312 -19.290 1.00 88.88 412 TYR A N 1
ATOM 3226 C CA . TYR A 1 412 ? 11.423 -4.750 -19.023 1.00 88.88 412 TYR A CA 1
ATOM 3227 C C . TYR A 1 412 ? 10.706 -4.333 -20.316 1.00 88.88 412 TYR A C 1
ATOM 3229 O O . TYR A 1 412 ? 9.541 -4.669 -20.516 1.00 88.88 412 TYR A O 1
ATOM 3237 N N . VAL A 1 413 ? 11.405 -3.701 -21.265 1.00 85.50 413 VAL A N 1
ATOM 3238 C CA . VAL A 1 413 ? 10.834 -3.424 -22.596 1.00 85.50 413 VAL A CA 1
ATOM 3239 C C . VAL A 1 413 ? 10.479 -4.720 -23.339 1.00 85.50 413 VAL A C 1
ATOM 3241 O O . VAL A 1 413 ? 9.423 -4.799 -23.970 1.00 85.50 413 VAL A O 1
ATOM 3244 N N . GLY A 1 414 ? 11.322 -5.752 -23.247 1.00 83.94 414 GLY A N 1
ATOM 3245 C CA . GLY A 1 414 ? 11.021 -7.093 -23.756 1.00 83.94 414 GLY A CA 1
ATOM 3246 C C . GLY A 1 414 ? 9.773 -7.704 -23.112 1.00 83.94 414 GLY A C 1
ATOM 3247 O O . GLY A 1 414 ? 8.935 -8.269 -23.809 1.00 83.94 414 GLY A O 1
ATOM 3248 N N . PHE A 1 415 ? 9.587 -7.514 -21.808 1.00 87.12 415 PHE A N 1
ATOM 3249 C CA . PHE A 1 415 ? 8.428 -7.988 -21.056 1.00 87.12 415 PHE A CA 1
ATOM 3250 C C . PHE A 1 415 ? 7.131 -7.305 -21.493 1.00 87.12 415 PHE A C 1
ATOM 3252 O O . PHE A 1 415 ? 6.137 -7.986 -21.737 1.00 87.12 415 PHE A O 1
ATOM 3259 N N . LEU A 1 416 ? 7.148 -5.985 -21.706 1.00 86.81 416 LEU A N 1
ATOM 3260 C CA . LEU A 1 416 ? 5.998 -5.267 -22.270 1.00 86.81 416 LEU A CA 1
ATOM 3261 C C . LEU A 1 416 ? 5.611 -5.799 -23.656 1.00 86.81 416 LEU A C 1
ATOM 3263 O O . LEU A 1 416 ? 4.430 -5.895 -23.980 1.00 86.81 416 LEU A O 1
ATOM 3267 N N . ARG A 1 417 ? 6.589 -6.205 -24.473 1.00 82.94 417 ARG A N 1
ATOM 3268 C CA . ARG A 1 417 ? 6.292 -6.871 -25.750 1.00 82.94 417 ARG A CA 1
ATOM 3269 C C . ARG A 1 417 ? 5.747 -8.266 -25.568 1.00 82.94 417 ARG A C 1
ATOM 3271 O O . ARG A 1 417 ? 4.844 -8.653 -26.294 1.00 82.94 417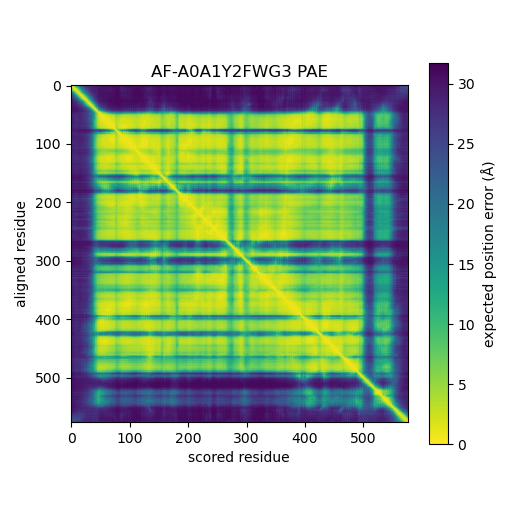 ARG A O 1
ATOM 3278 N N . LEU A 1 418 ? 6.302 -9.036 -24.637 1.00 84.94 418 LEU A N 1
ATOM 3279 C CA . LEU A 1 418 ? 5.781 -10.363 -24.339 1.00 84.94 418 LEU A CA 1
ATOM 3280 C C . LEU A 1 418 ? 4.288 -10.273 -24.000 1.00 84.94 418 LEU A C 1
ATOM 3282 O O . LEU A 1 418 ? 3.510 -11.069 -24.516 1.00 84.94 418 LEU A O 1
ATOM 3286 N N . LEU A 1 419 ? 3.897 -9.264 -23.216 1.00 85.19 419 LEU A N 1
ATOM 3287 C CA . LEU A 1 419 ? 2.503 -8.946 -22.913 1.00 85.19 419 LEU A CA 1
ATOM 3288 C C . LEU A 1 419 ? 1.696 -8.541 -24.155 1.00 85.19 419 LEU A C 1
ATOM 3290 O O . LEU A 1 419 ? 0.579 -9.021 -24.327 1.00 85.19 419 LEU A O 1
ATOM 3294 N N . SER A 1 420 ? 2.245 -7.706 -25.043 1.00 83.50 420 SER A N 1
ATOM 3295 C CA . SER A 1 420 ? 1.504 -7.200 -26.209 1.00 83.50 420 SER A CA 1
ATOM 3296 C C . SER A 1 420 ? 1.143 -8.277 -27.240 1.00 83.50 420 SER A C 1
ATOM 3298 O O . SER A 1 420 ? 0.190 -8.106 -27.998 1.00 83.50 420 SER A O 1
ATOM 3300 N N . TYR A 1 421 ? 1.861 -9.406 -27.254 1.00 78.94 421 TYR A N 1
ATOM 3301 C CA . TYR A 1 421 ? 1.567 -10.545 -28.131 1.00 78.94 421 TYR A CA 1
ATOM 3302 C C . TYR A 1 421 ? 0.558 -11.544 -27.553 1.00 78.94 421 TYR A C 1
ATOM 3304 O O . TYR A 1 421 ? 0.147 -12.465 -28.267 1.00 78.94 421 TYR A O 1
ATOM 3312 N N . ARG A 1 422 ? 0.160 -11.413 -26.282 1.00 74.25 422 ARG A N 1
ATOM 3313 C CA . ARG A 1 422 ? -0.780 -12.361 -25.675 1.00 74.25 422 ARG A CA 1
ATOM 3314 C C . ARG A 1 422 ? -2.202 -12.099 -26.153 1.00 74.25 422 ARG A C 1
ATOM 3316 O O . ARG A 1 422 ? -2.683 -10.969 -26.161 1.00 74.25 422 ARG A O 1
ATOM 3323 N N . LYS A 1 423 ? -2.879 -13.181 -26.548 1.00 63.31 423 LYS A N 1
ATOM 3324 C CA . LYS A 1 423 ? -4.291 -13.149 -26.957 1.00 63.31 423 LYS A CA 1
ATOM 3325 C C . LYS A 1 423 ? -5.225 -13.028 -25.755 1.00 63.31 423 LYS A C 1
ATOM 3327 O O . LYS A 1 423 ? -6.228 -12.328 -25.840 1.00 63.31 423 LYS A O 1
ATOM 3332 N N . GLU A 1 424 ? -4.881 -13.685 -24.650 1.00 63.56 424 GLU A N 1
ATOM 3333 C CA . GLU A 1 424 ? -5.638 -13.643 -23.401 1.00 63.56 424 GLU A CA 1
ATOM 3334 C C . GLU A 1 424 ? -4.931 -12.735 -22.401 1.00 63.56 424 GLU A C 1
ATOM 3336 O O . GLU A 1 424 ? -3.813 -13.004 -21.967 1.00 63.56 424 GLU A O 1
ATOM 3341 N N . ARG A 1 425 ? -5.593 -11.633 -22.043 1.00 64.25 425 ARG A N 1
ATOM 3342 C CA . ARG A 1 425 ? -5.072 -10.670 -21.065 1.00 64.25 425 ARG A CA 1
ATOM 3343 C C . ARG A 1 425 ? -5.194 -11.185 -19.624 1.00 64.25 425 ARG A C 1
ATOM 3345 O O . ARG A 1 425 ? -4.500 -10.694 -18.744 1.00 64.25 425 ARG A O 1
ATOM 3352 N N . SER A 1 426 ? -6.029 -12.196 -19.386 1.00 57.03 426 SER A N 1
ATOM 3353 C CA . SER A 1 426 ? -6.292 -12.797 -18.072 1.00 57.03 426 SER A CA 1
ATOM 3354 C C . SER A 1 426 ? -5.196 -13.740 -17.562 1.00 57.03 426 SER A C 1
ATOM 3356 O O . SER A 1 426 ? -5.223 -14.110 -16.389 1.00 57.03 426 SER A O 1
ATOM 3358 N N . GLU A 1 427 ? -4.242 -14.148 -18.404 1.00 64.25 427 GLU A N 1
ATOM 3359 C CA . GLU A 1 427 ? -3.112 -14.966 -17.958 1.00 64.25 427 GLU A CA 1
ATOM 3360 C C . GLU A 1 427 ? -2.152 -14.126 -17.108 1.00 64.25 427 GLU A C 1
ATOM 3362 O O . GLU A 1 427 ? -1.435 -13.260 -17.613 1.00 64.25 427 GLU A O 1
ATOM 3367 N N . LEU A 1 428 ? -2.129 -14.396 -15.802 1.00 68.75 428 LEU A N 1
ATOM 3368 C CA . LEU A 1 428 ? -1.181 -13.776 -14.884 1.00 68.75 428 LEU A CA 1
ATOM 3369 C C . LEU A 1 428 ? 0.245 -14.203 -15.255 1.00 68.75 428 LEU A C 1
ATOM 3371 O O . LEU A 1 428 ? 0.535 -15.393 -15.370 1.00 68.75 428 LEU A O 1
ATOM 3375 N N . ILE A 1 429 ? 1.139 -13.231 -15.417 1.00 73.88 429 ILE A N 1
ATOM 3376 C CA . ILE A 1 429 ? 2.564 -13.479 -15.631 1.00 73.88 429 ILE A CA 1
ATOM 3377 C C . ILE A 1 429 ? 3.367 -12.727 -14.584 1.00 73.88 429 ILE A C 1
ATOM 3379 O O . ILE A 1 429 ? 3.116 -11.551 -14.328 1.00 73.88 429 ILE A O 1
ATOM 3383 N N . SER A 1 430 ? 4.328 -13.414 -13.974 1.00 82.12 430 SER A N 1
ATOM 3384 C CA . SER A 1 430 ? 5.217 -12.804 -12.989 1.00 82.12 430 SER A CA 1
ATOM 3385 C C . SER A 1 430 ? 6.479 -12.295 -13.684 1.00 82.12 430 SER A C 1
ATOM 3387 O O . SER A 1 430 ? 7.107 -13.084 -14.397 1.00 82.12 430 SER A O 1
ATOM 3389 N N . PRO A 1 431 ? 6.876 -11.024 -13.513 1.00 87.94 431 PRO A N 1
ATOM 3390 C CA . PRO A 1 431 ? 8.182 -10.549 -13.965 1.00 87.94 431 PRO A CA 1
ATOM 3391 C C . PRO A 1 431 ? 9.323 -11.230 -13.183 1.00 87.94 431 PRO A C 1
ATOM 3393 O O . PRO A 1 431 ? 9.116 -11.716 -12.069 1.00 87.94 431 PRO A O 1
ATOM 3396 N N . SER A 1 432 ? 10.532 -11.247 -13.756 1.00 86.69 432 SER A N 1
ATOM 3397 C CA . SER A 1 432 ? 11.764 -11.507 -12.995 1.00 86.69 432 SER A CA 1
ATOM 3398 C C . SER A 1 432 ? 12.126 -10.297 -12.129 1.00 86.69 432 SER A C 1
ATOM 3400 O O . SER A 1 432 ? 11.613 -9.198 -12.340 1.00 86.69 432 SER A O 1
ATOM 3402 N N . LEU A 1 433 ? 13.034 -10.476 -11.168 1.00 87.94 433 LEU A N 1
ATOM 3403 C CA . LEU A 1 433 ? 13.359 -9.447 -10.172 1.00 87.94 433 LEU A CA 1
ATOM 3404 C C . LEU A 1 433 ? 13.887 -8.129 -10.778 1.00 87.94 433 LEU A C 1
ATOM 3406 O O . LEU A 1 433 ? 13.499 -7.047 -10.341 1.00 87.94 433 LEU A O 1
ATOM 3410 N N . ASP A 1 434 ? 14.750 -8.201 -11.795 1.00 87.06 434 ASP A N 1
ATOM 3411 C CA . ASP A 1 434 ? 15.256 -7.032 -12.530 1.00 87.06 434 ASP A CA 1
ATOM 3412 C C . ASP A 1 434 ? 14.163 -6.309 -13.326 1.00 87.06 434 ASP A C 1
ATOM 3414 O O . ASP A 1 434 ? 14.129 -5.079 -13.374 1.00 87.06 434 ASP A O 1
ATOM 3418 N N . ILE A 1 435 ? 13.253 -7.067 -13.937 1.00 90.31 435 ILE A N 1
ATOM 3419 C CA . ILE A 1 435 ? 12.093 -6.516 -14.640 1.00 90.31 435 ILE A CA 1
ATOM 3420 C C . ILE A 1 435 ? 11.158 -5.834 -13.638 1.00 90.31 435 ILE A C 1
ATOM 3422 O O . ILE A 1 435 ? 10.685 -4.728 -13.900 1.00 90.31 435 ILE A O 1
ATOM 3426 N N . GLU A 1 436 ? 10.912 -6.468 -12.489 1.00 90.75 436 GLU A N 1
ATOM 3427 C CA . GLU A 1 436 ? 10.040 -5.948 -11.439 1.00 90.75 436 GLU A CA 1
ATOM 3428 C C . GLU A 1 436 ? 10.569 -4.624 -10.882 1.00 90.75 436 GLU A C 1
ATOM 3430 O O . GLU A 1 436 ? 9.824 -3.648 -10.839 1.00 90.75 436 GLU A O 1
ATOM 3435 N N . VAL A 1 437 ? 11.859 -4.525 -10.541 1.00 91.88 437 VAL A N 1
ATOM 3436 C CA . VAL A 1 437 ? 12.417 -3.275 -9.994 1.00 91.88 437 VAL A CA 1
ATOM 3437 C C . VAL A 1 437 ? 12.384 -2.123 -11.006 1.00 91.88 437 VAL A C 1
ATOM 3439 O O . VAL A 1 437 ? 12.083 -0.985 -10.634 1.00 91.88 437 VAL A O 1
ATOM 3442 N N . VAL A 1 438 ? 12.606 -2.401 -12.299 1.00 91.56 438 VAL A N 1
ATOM 3443 C CA . VAL A 1 438 ? 12.413 -1.397 -13.357 1.00 91.56 438 VAL A CA 1
ATOM 3444 C C . VAL A 1 438 ? 10.950 -0.978 -13.405 1.00 91.56 438 VAL A C 1
ATOM 3446 O O . VAL A 1 438 ? 10.659 0.217 -13.421 1.00 91.56 438 VAL A O 1
ATOM 3449 N N . TRP A 1 439 ? 10.023 -1.933 -13.393 1.00 91.50 439 TRP A N 1
ATOM 3450 C CA . TRP A 1 439 ? 8.596 -1.656 -13.490 1.00 91.50 439 TRP A CA 1
ATOM 3451 C C . TRP A 1 439 ? 8.083 -0.810 -12.315 1.00 91.50 439 TRP A C 1
ATOM 3453 O O . TRP A 1 439 ? 7.421 0.206 -12.543 1.00 91.50 439 TRP A O 1
ATOM 3463 N N . LEU A 1 440 ? 8.468 -1.143 -11.079 1.00 91.62 440 LEU A N 1
ATOM 3464 C CA . LEU A 1 440 ? 8.138 -0.366 -9.879 1.00 91.62 440 LEU A CA 1
ATOM 3465 C C . LEU A 1 440 ? 8.709 1.058 -9.957 1.00 91.62 440 LEU A C 1
ATOM 3467 O O . LEU A 1 440 ? 8.006 2.021 -9.645 1.00 91.62 440 LEU A O 1
ATOM 3471 N N . SER A 1 441 ? 9.934 1.220 -10.478 1.00 90.88 441 SER A N 1
ATOM 3472 C CA . SER A 1 441 ? 10.503 2.553 -10.716 1.00 90.88 441 SER A CA 1
ATOM 3473 C C . SER A 1 441 ? 9.679 3.366 -11.724 1.00 90.88 441 SER A C 1
ATOM 3475 O O . SER A 1 441 ? 9.645 4.588 -11.644 1.00 90.88 441 SER A O 1
ATOM 3477 N N . ARG A 1 442 ? 8.974 2.733 -12.673 1.00 88.06 442 ARG A N 1
ATOM 3478 C CA . ARG A 1 442 ? 8.070 3.450 -13.589 1.00 88.06 442 ARG A CA 1
ATOM 3479 C C . ARG A 1 442 ? 6.771 3.872 -12.899 1.00 88.06 442 ARG A C 1
ATOM 3481 O O . ARG A 1 442 ? 6.306 4.981 -13.154 1.00 88.06 442 ARG A O 1
ATOM 3488 N N . MET A 1 443 ? 6.203 3.039 -12.023 1.00 88.38 443 MET A N 1
ATOM 3489 C CA . MET A 1 443 ? 4.917 3.303 -11.346 1.00 88.38 443 MET A CA 1
ATOM 3490 C C . MET A 1 443 ? 4.936 4.538 -10.438 1.00 88.38 443 MET A C 1
ATOM 3492 O O . MET A 1 443 ? 3.928 5.231 -10.320 1.00 88.38 443 MET A O 1
ATOM 3496 N N . LEU A 1 444 ? 6.098 4.888 -9.879 1.00 87.31 444 LEU A N 1
ATOM 3497 C CA . LEU A 1 444 ? 6.288 6.143 -9.138 1.00 87.31 444 LEU A CA 1
ATOM 3498 C C . LEU A 1 444 ? 6.067 7.403 -10.003 1.00 87.31 444 LEU A C 1
ATOM 3500 O O . LEU A 1 444 ? 5.934 8.507 -9.484 1.00 87.31 444 LEU A O 1
ATOM 3504 N N . ASN A 1 445 ? 5.986 7.260 -11.330 1.00 83.75 445 ASN A N 1
ATOM 3505 C CA . ASN A 1 445 ? 5.445 8.267 -12.235 1.00 83.75 445 ASN A CA 1
ATOM 3506 C C . ASN A 1 445 ? 4.211 7.707 -12.957 1.00 83.75 445 ASN A C 1
ATOM 3508 O O . ASN A 1 445 ? 4.277 7.324 -14.128 1.00 83.75 445 ASN A O 1
ATOM 3512 N N . LEU A 1 446 ? 3.076 7.707 -12.252 1.00 81.31 446 LEU A N 1
ATOM 3513 C CA . LEU A 1 446 ? 1.817 7.105 -12.702 1.00 81.31 446 LEU A CA 1
ATOM 3514 C C . LEU A 1 446 ? 1.422 7.506 -14.131 1.00 81.31 446 LEU A C 1
ATOM 3516 O O . LEU A 1 446 ? 1.018 6.667 -14.928 1.00 81.31 446 LEU A O 1
ATOM 3520 N N . ARG A 1 447 ? 1.586 8.786 -14.493 1.00 79.25 447 ARG A N 1
ATOM 3521 C CA . ARG A 1 447 ? 1.264 9.273 -15.844 1.00 79.25 447 ARG A CA 1
ATOM 3522 C C . ARG A 1 447 ? 2.154 8.646 -16.909 1.00 79.25 447 ARG A C 1
ATOM 3524 O O . ARG A 1 447 ? 1.649 8.241 -17.952 1.00 79.25 447 ARG A O 1
ATOM 3531 N N . S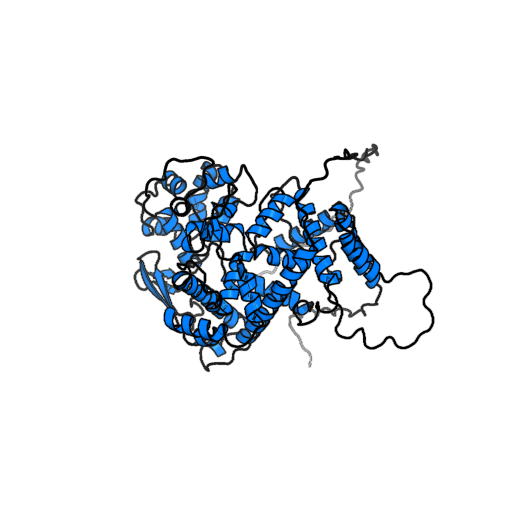ER A 1 448 ? 3.464 8.624 -16.678 1.00 80.75 448 SER A N 1
ATOM 3532 C CA . SER A 1 448 ? 4.408 8.091 -17.663 1.00 80.75 448 SER A CA 1
ATOM 3533 C C . SER A 1 448 ? 4.228 6.586 -17.806 1.00 80.75 448 SER A C 1
ATOM 3535 O O . SER A 1 448 ? 4.111 6.102 -18.925 1.00 80.75 448 SER A O 1
ATOM 3537 N N . HIS A 1 449 ? 4.089 5.870 -16.686 1.00 85.38 449 HIS A N 1
ATOM 3538 C CA . HIS A 1 449 ? 3.786 4.439 -16.682 1.00 85.38 449 HIS A CA 1
ATOM 3539 C C . HIS A 1 449 ? 2.473 4.125 -17.416 1.00 85.38 449 HIS A C 1
ATOM 3541 O O . HIS A 1 449 ? 2.466 3.249 -18.280 1.00 85.38 449 HIS A O 1
ATOM 3547 N N . HIS A 1 450 ? 1.396 4.873 -17.167 1.00 80.56 450 HIS A N 1
ATOM 3548 C CA . HIS A 1 450 ? 0.123 4.681 -17.863 1.00 80.56 450 HIS A CA 1
ATOM 3549 C C . HIS A 1 450 ? 0.257 4.890 -19.375 1.00 80.56 450 HIS A C 1
ATOM 3551 O O . HIS A 1 450 ? -0.163 4.047 -20.160 1.00 80.56 450 HIS A O 1
ATOM 3557 N N . VAL A 1 451 ? 0.863 6.003 -19.801 1.00 79.19 451 VAL A N 1
ATOM 3558 C CA . VAL A 1 451 ? 1.043 6.312 -21.229 1.00 79.19 451 VAL A CA 1
ATOM 3559 C C . VAL A 1 451 ? 1.927 5.268 -21.913 1.00 79.19 451 VAL A C 1
ATOM 3561 O O . VAL A 1 451 ? 1.594 4.815 -23.005 1.00 79.19 451 VAL A O 1
ATOM 3564 N N . GLU A 1 452 ? 3.025 4.859 -21.278 1.00 81.94 452 GLU A N 1
ATOM 3565 C CA . GLU A 1 452 ? 3.958 3.868 -21.822 1.00 81.94 452 GLU A CA 1
ATOM 3566 C C . GLU A 1 452 ? 3.327 2.483 -21.941 1.00 81.94 452 GLU A C 1
ATOM 3568 O O . GLU A 1 452 ? 3.436 1.848 -22.988 1.00 81.94 452 GLU A O 1
ATOM 3573 N N . THR A 1 453 ? 2.648 2.015 -20.893 1.00 83.88 453 THR A N 1
ATOM 3574 C CA . THR A 1 453 ? 2.026 0.683 -20.884 1.00 83.88 453 THR A CA 1
ATOM 3575 C C . THR A 1 453 ? 0.837 0.620 -21.832 1.00 83.88 453 THR A C 1
ATOM 3577 O O . THR A 1 453 ? 0.741 -0.325 -22.614 1.00 83.88 453 THR A O 1
ATOM 3580 N N . PHE A 1 454 ? 0.014 1.671 -21.880 1.00 79.81 454 PHE A N 1
ATOM 3581 C CA . PHE A 1 454 ? -1.069 1.768 -22.852 1.00 79.81 454 PHE A CA 1
ATOM 3582 C C . PHE A 1 454 ? -0.532 1.790 -24.285 1.00 79.81 454 PHE A C 1
ATOM 3584 O O . PHE A 1 454 ? -1.039 1.074 -25.145 1.00 79.81 454 PHE A O 1
ATOM 3591 N N . ALA A 1 455 ? 0.530 2.555 -24.550 1.00 79.81 455 ALA A N 1
ATOM 3592 C CA . ALA A 1 455 ? 1.144 2.597 -25.872 1.00 79.81 455 ALA A CA 1
ATOM 3593 C C . ALA A 1 455 ? 1.794 1.262 -26.270 1.00 79.81 455 ALA A C 1
ATOM 3595 O O . ALA A 1 455 ? 1.757 0.915 -27.448 1.00 79.81 455 ALA A O 1
ATOM 3596 N N . ALA A 1 456 ? 2.399 0.534 -25.328 1.00 80.25 456 ALA A N 1
ATOM 3597 C CA . ALA A 1 456 ? 3.128 -0.705 -25.602 1.00 80.25 456 ALA A CA 1
ATOM 3598 C C . ALA A 1 456 ? 2.223 -1.945 -25.679 1.00 80.25 456 ALA A C 1
ATOM 3600 O O . ALA A 1 456 ? 2.448 -2.813 -26.521 1.00 80.25 456 ALA A O 1
ATOM 3601 N N . VAL A 1 457 ? 1.218 -2.037 -24.805 1.00 81.25 457 VAL A N 1
ATOM 3602 C CA . VAL A 1 457 ? 0.403 -3.248 -24.589 1.00 81.25 457 VAL A CA 1
ATOM 3603 C C . VAL A 1 457 ? -1.075 -3.034 -24.957 1.00 81.25 457 VAL A C 1
ATOM 3605 O O . VAL A 1 457 ? -1.828 -3.992 -25.129 1.00 81.25 457 VAL A O 1
ATOM 3608 N N . GLY A 1 458 ? -1.509 -1.783 -25.132 1.00 76.44 458 GLY A N 1
ATOM 3609 C CA . GLY A 1 458 ? -2.893 -1.425 -25.464 1.00 76.44 458 GLY A CA 1
ATOM 3610 C C . GLY A 1 458 ? -3.818 -1.268 -24.253 1.00 76.44 458 GLY A C 1
ATOM 3611 O O . GLY A 1 458 ? -5.025 -1.119 -24.432 1.00 76.44 458 GLY A O 1
ATOM 3612 N N . TYR A 1 459 ? -3.280 -1.326 -23.032 1.00 75.19 459 TYR A N 1
ATOM 3613 C CA . TYR A 1 459 ? -4.009 -1.103 -21.784 1.00 75.19 459 TYR A CA 1
ATOM 3614 C C . TYR A 1 459 ? -3.067 -0.625 -20.669 1.00 75.19 459 TYR A C 1
ATOM 3616 O O . TYR A 1 459 ? -1.850 -0.788 -20.764 1.00 75.19 459 TYR A O 1
ATOM 3624 N N . ALA A 1 460 ? -3.629 -0.027 -19.616 1.00 75.62 460 ALA A N 1
ATOM 3625 C CA . ALA A 1 460 ? -2.868 0.394 -18.444 1.00 75.62 460 ALA A CA 1
ATOM 3626 C C . ALA A 1 460 ? -2.482 -0.833 -17.608 1.00 75.62 460 ALA A C 1
ATOM 3628 O O . ALA A 1 460 ? -3.342 -1.484 -17.017 1.00 75.62 460 ALA A O 1
ATOM 3629 N N . LEU A 1 461 ? -1.193 -1.174 -17.590 1.00 81.62 461 LEU A N 1
ATOM 3630 C CA . LEU A 1 461 ? -0.717 -2.368 -16.894 1.00 81.62 461 LEU A CA 1
ATOM 3631 C C . LEU A 1 461 ? -0.711 -2.133 -15.380 1.00 81.62 461 LEU A C 1
ATOM 3633 O O . LEU A 1 461 ? 0.032 -1.285 -14.893 1.00 81.62 461 LEU A O 1
ATOM 3637 N N . ASP A 1 462 ? -1.489 -2.919 -14.647 1.00 80.62 462 ASP A N 1
ATOM 3638 C CA . ASP A 1 462 ? -1.583 -2.845 -13.188 1.00 80.62 462 ASP A CA 1
ATOM 3639 C C . ASP A 1 462 ? -0.825 -3.998 -12.521 1.00 80.62 462 ASP A C 1
ATOM 3641 O O . ASP A 1 462 ? -0.563 -5.028 -13.153 1.00 80.62 462 ASP A O 1
ATOM 3645 N N . ARG A 1 463 ? -0.463 -3.819 -11.250 1.00 80.38 463 ARG A N 1
ATOM 3646 C CA . ARG A 1 463 ? 0.202 -4.846 -10.444 1.00 80.38 463 ARG A CA 1
ATOM 3647 C C . ARG A 1 463 ? -0.788 -5.423 -9.440 1.00 80.38 463 ARG A C 1
ATOM 3649 O O . ARG A 1 463 ? -1.576 -4.704 -8.838 1.00 80.38 463 ARG A O 1
ATOM 3656 N N . THR A 1 464 ? -0.744 -6.739 -9.276 1.00 71.38 464 THR A N 1
ATOM 3657 C CA . THR A 1 464 ? -1.382 -7.428 -8.155 1.00 71.38 464 THR A CA 1
ATOM 3658 C C . THR A 1 464 ? -0.258 -7.963 -7.293 1.00 71.38 464 THR A C 1
ATOM 3660 O O . THR A 1 464 ? 0.474 -8.852 -7.718 1.00 71.38 464 THR A O 1
ATOM 3663 N N . ASP A 1 465 ? -0.064 -7.360 -6.129 1.00 66.62 465 ASP A N 1
ATOM 3664 C CA . ASP A 1 465 ? 1.036 -7.694 -5.231 1.00 66.62 465 ASP A CA 1
ATOM 3665 C C . ASP A 1 465 ? 0.678 -8.827 -4.253 1.00 66.62 465 ASP A C 1
ATOM 3667 O O . ASP A 1 465 ? 1.573 -9.478 -3.722 1.00 66.62 465 ASP A O 1
ATOM 3671 N N . ASP A 1 466 ? -0.611 -9.117 -4.070 1.00 71.00 466 ASP A N 1
ATOM 3672 C CA . ASP A 1 466 ? -1.118 -10.229 -3.262 1.00 71.00 466 ASP A CA 1
ATOM 3673 C C . ASP A 1 466 ? -1.407 -11.478 -4.116 1.00 71.00 466 ASP A C 1
ATOM 3675 O O . ASP A 1 466 ? -2.540 -11.759 -4.513 1.00 71.00 466 ASP A O 1
ATOM 3679 N N . VAL A 1 467 ? -0.348 -12.215 -4.458 1.00 69.62 467 VAL A N 1
ATOM 3680 C CA . VAL A 1 467 ? -0.439 -13.491 -5.181 1.00 69.62 467 VAL A CA 1
ATOM 3681 C C . VAL A 1 467 ? 0.074 -14.608 -4.282 1.00 69.62 467 VAL A C 1
ATOM 3683 O O . VAL A 1 467 ? 1.206 -14.556 -3.804 1.00 69.62 467 VAL A O 1
ATOM 3686 N N . ASP A 1 468 ? -0.749 -15.641 -4.085 1.00 76.44 468 ASP A N 1
ATOM 3687 C CA . ASP A 1 468 ? -0.362 -16.835 -3.330 1.00 76.44 468 ASP A CA 1
ATOM 3688 C C . ASP A 1 468 ? 0.949 -17.453 -3.879 1.00 76.44 468 ASP A C 1
ATOM 3690 O O . ASP A 1 468 ? 1.109 -17.540 -5.104 1.00 76.44 468 ASP A O 1
ATOM 3694 N N . PRO A 1 469 ? 1.881 -17.916 -3.019 1.00 75.50 469 PRO A N 1
ATOM 3695 C CA . PRO A 1 469 ? 3.191 -18.412 -3.444 1.00 75.50 469 PRO A CA 1
ATOM 3696 C C . PRO A 1 469 ? 3.159 -19.530 -4.494 1.00 75.50 469 PRO A C 1
ATOM 3698 O O . PRO A 1 469 ? 4.048 -19.588 -5.346 1.00 75.50 469 PRO A O 1
ATOM 3701 N N . VAL A 1 470 ? 2.149 -20.407 -4.463 1.00 77.88 470 VAL A N 1
ATOM 3702 C CA . VAL A 1 470 ? 2.005 -21.490 -5.448 1.00 77.88 470 VAL A CA 1
ATOM 3703 C C . VAL A 1 470 ? 1.696 -20.894 -6.815 1.00 77.88 470 VAL A C 1
ATOM 3705 O O . VAL A 1 470 ? 2.406 -21.159 -7.786 1.00 77.88 470 VAL A O 1
ATOM 3708 N N . ARG A 1 471 ? 0.706 -19.997 -6.877 1.00 78.62 471 ARG A N 1
ATOM 3709 C CA . ARG A 1 471 ? 0.356 -19.284 -8.113 1.00 78.62 471 ARG A CA 1
ATOM 3710 C C . ARG A 1 471 ? 1.509 -18.419 -8.615 1.00 78.62 471 ARG A C 1
ATOM 3712 O O . ARG A 1 471 ? 1.720 -18.318 -9.822 1.00 78.62 471 ARG A O 1
ATOM 3719 N N . LEU A 1 472 ? 2.283 -17.810 -7.718 1.00 79.81 472 LEU A N 1
ATOM 3720 C CA . LEU A 1 472 ? 3.467 -17.035 -8.090 1.00 79.81 472 LEU A CA 1
ATOM 3721 C C . LEU A 1 472 ? 4.528 -17.921 -8.768 1.00 79.81 472 LEU A C 1
ATOM 3723 O O . LEU A 1 472 ? 5.096 -17.541 -9.791 1.00 79.81 472 LEU A O 1
ATOM 3727 N N . SER A 1 473 ? 4.763 -19.128 -8.247 1.00 79.56 473 SER A N 1
ATOM 3728 C CA . SER A 1 473 ? 5.701 -20.089 -8.843 1.00 79.56 473 SER A CA 1
ATOM 3729 C C . SER A 1 473 ? 5.238 -20.585 -10.219 1.00 79.56 473 SER A C 1
ATOM 3731 O O . SER A 1 473 ? 6.030 -20.624 -11.169 1.00 79.56 473 SER A O 1
ATOM 3733 N N . GLU A 1 474 ? 3.951 -20.907 -10.355 1.00 84.25 474 GLU A N 1
ATOM 3734 C CA . GLU A 1 474 ? 3.348 -21.332 -11.623 1.00 84.25 474 GLU A CA 1
ATOM 3735 C C . GLU A 1 474 ? 3.450 -20.233 -12.687 1.00 84.25 474 GLU A C 1
ATOM 3737 O O . GLU A 1 474 ? 3.900 -20.475 -13.809 1.00 84.25 474 GLU A O 1
ATOM 3742 N N . THR A 1 475 ? 3.092 -19.001 -12.323 1.00 81.44 475 THR A N 1
ATOM 3743 C CA . THR A 1 475 ? 3.112 -17.859 -13.247 1.00 81.44 475 THR A CA 1
ATOM 3744 C C . THR A 1 475 ? 4.525 -17.428 -13.612 1.00 81.44 475 THR A C 1
ATOM 3746 O O . THR A 1 475 ? 4.757 -17.065 -14.762 1.00 81.44 475 THR A O 1
ATOM 3749 N N . SER A 1 476 ? 5.494 -17.540 -12.700 1.00 83.00 476 SER A N 1
ATOM 3750 C CA . SER A 1 476 ? 6.917 -17.355 -13.013 1.00 83.00 476 SER A CA 1
ATOM 3751 C C . SER A 1 476 ? 7.408 -18.373 -14.052 1.00 83.00 476 SER A C 1
ATOM 3753 O O . SER A 1 476 ? 8.010 -18.005 -15.063 1.00 83.00 476 SER A O 1
ATOM 3755 N N . THR A 1 477 ? 7.055 -19.652 -13.883 1.00 83.19 477 THR A N 1
ATOM 3756 C CA . THR A 1 477 ? 7.397 -20.714 -14.848 1.00 83.19 477 THR A CA 1
ATOM 3757 C C . THR A 1 477 ? 6.764 -20.455 -16.219 1.00 83.19 477 THR A C 1
ATOM 3759 O O . THR A 1 477 ? 7.417 -20.606 -17.260 1.00 83.19 477 THR A O 1
ATOM 3762 N N . ALA A 1 478 ? 5.505 -20.010 -16.232 1.00 84.19 478 ALA A N 1
ATOM 3763 C CA . ALA A 1 478 ? 4.797 -19.634 -17.450 1.00 84.19 478 ALA A CA 1
ATOM 3764 C C . ALA A 1 478 ? 5.432 -18.414 -18.140 1.00 84.19 478 ALA A C 1
ATOM 3766 O O . ALA A 1 478 ? 5.555 -18.406 -19.368 1.00 84.19 478 ALA A O 1
ATOM 3767 N N . THR A 1 479 ? 5.880 -17.403 -17.384 1.00 86.19 479 THR A N 1
ATOM 3768 C CA . THR A 1 479 ? 6.610 -16.251 -17.935 1.00 86.19 479 THR A CA 1
ATOM 3769 C C . THR A 1 479 ? 7.892 -16.697 -18.618 1.00 86.19 479 THR A C 1
ATOM 3771 O O . THR A 1 479 ? 8.106 -16.341 -19.775 1.00 86.19 479 THR A O 1
ATOM 3774 N N . THR A 1 480 ? 8.722 -17.492 -17.940 1.00 85.00 480 THR A N 1
ATOM 3775 C CA . THR A 1 480 ? 10.009 -17.959 -18.475 1.00 85.00 480 THR A CA 1
ATOM 3776 C C . THR A 1 480 ? 9.820 -18.779 -19.747 1.00 85.00 480 THR A C 1
ATOM 3778 O O . THR A 1 480 ? 10.496 -18.534 -20.744 1.00 85.00 480 THR A O 1
ATOM 3781 N N . SER A 1 481 ? 8.837 -19.684 -19.753 1.00 85.19 481 SER A N 1
ATOM 3782 C CA . SER A 1 481 ? 8.519 -20.510 -20.924 1.00 85.19 481 SER A CA 1
ATOM 3783 C C . SER A 1 481 ? 8.048 -19.661 -22.109 1.00 85.19 481 SER A C 1
ATOM 3785 O O . SER A 1 481 ? 8.494 -19.850 -23.240 1.00 85.19 481 SER A O 1
ATOM 3787 N N . ALA A 1 482 ? 7.167 -18.688 -21.859 1.00 85.00 482 ALA A N 1
ATOM 3788 C CA . ALA A 1 482 ? 6.674 -17.790 -22.899 1.00 85.00 482 ALA A CA 1
ATOM 3789 C C . ALA A 1 482 ? 7.770 -16.849 -23.422 1.00 85.00 482 ALA A C 1
ATOM 3791 O O . ALA A 1 482 ? 7.820 -16.562 -24.619 1.00 85.00 482 ALA A O 1
ATOM 3792 N N . TRP A 1 483 ? 8.653 -16.384 -22.537 1.00 86.19 483 TRP A N 1
ATOM 3793 C CA . TRP A 1 483 ? 9.817 -15.583 -22.894 1.00 86.19 483 TRP A CA 1
ATOM 3794 C C . TRP A 1 483 ? 10.740 -16.357 -23.837 1.00 86.19 483 TRP A C 1
ATOM 3796 O O . TRP A 1 483 ? 11.059 -15.868 -24.922 1.00 86.19 483 TRP A O 1
ATOM 3806 N N . GLU A 1 484 ? 11.122 -17.579 -23.465 1.00 84.50 484 GLU A N 1
ATOM 3807 C CA . GLU A 1 484 ? 12.008 -18.419 -24.272 1.00 84.50 484 GLU A CA 1
ATOM 3808 C C . GLU A 1 484 ? 11.378 -18.776 -25.620 1.00 84.50 484 GLU A C 1
ATOM 3810 O O . GLU A 1 484 ? 12.022 -18.624 -26.656 1.00 84.50 484 GLU A O 1
ATOM 3815 N N . ALA A 1 485 ? 10.093 -19.137 -25.638 1.00 84.31 485 ALA A N 1
ATOM 3816 C CA . ALA A 1 485 ? 9.370 -19.397 -26.879 1.00 84.31 485 ALA A CA 1
ATOM 3817 C C . ALA A 1 485 ? 9.330 -18.171 -27.808 1.00 84.31 485 ALA A C 1
ATOM 3819 O O . ALA A 1 485 ? 9.376 -18.314 -29.031 1.00 84.31 485 ALA A O 1
ATOM 3820 N N . ARG A 1 486 ? 9.239 -16.957 -27.247 1.00 82.69 486 ARG A N 1
ATOM 3821 C CA . ARG A 1 486 ? 9.134 -15.723 -28.035 1.00 82.69 486 ARG A CA 1
ATOM 3822 C C . ARG A 1 486 ? 10.477 -15.228 -28.549 1.00 82.69 486 ARG A C 1
ATOM 3824 O O . ARG A 1 486 ? 10.538 -14.734 -29.679 1.00 82.69 486 ARG A O 1
ATOM 3831 N N . PHE A 1 487 ? 11.497 -15.279 -27.702 1.00 78.88 487 PHE A N 1
ATOM 3832 C CA . PHE A 1 487 ? 12.770 -14.610 -27.938 1.00 78.88 487 PHE A CA 1
ATOM 3833 C C . PHE A 1 487 ? 13.923 -15.580 -28.232 1.00 78.88 487 PHE A C 1
ATOM 3835 O O . PHE A 1 487 ? 14.951 -15.146 -28.743 1.00 78.88 487 PHE A O 1
ATOM 3842 N N . GLY A 1 488 ? 13.746 -16.883 -27.993 1.00 74.50 488 GLY A N 1
ATOM 3843 C CA . GLY A 1 488 ? 14.710 -17.934 -28.333 1.00 74.50 488 GLY A CA 1
ATOM 3844 C C . GLY A 1 488 ? 15.833 -18.140 -27.312 1.00 74.50 488 GLY A C 1
ATOM 3845 O O . GLY A 1 488 ? 16.830 -18.779 -27.635 1.00 74.50 488 GLY A O 1
ATOM 3846 N N . PHE A 1 489 ? 15.709 -17.585 -26.105 1.00 74.75 489 PHE A N 1
ATOM 3847 C CA . PHE A 1 489 ? 16.680 -17.742 -25.018 1.00 74.75 489 PHE A CA 1
ATOM 3848 C C . PHE A 1 489 ? 15.986 -17.655 -23.655 1.00 74.75 489 PHE A C 1
ATOM 3850 O O . PHE A 1 489 ? 14.967 -16.969 -23.535 1.00 74.75 489 PHE A O 1
ATOM 3857 N N . PRO A 1 490 ? 16.535 -18.303 -22.617 1.00 71.69 490 PRO A N 1
ATOM 3858 C CA . PRO A 1 490 ? 15.914 -18.334 -21.304 1.00 71.69 490 PRO A CA 1
ATOM 3859 C C . PRO A 1 490 ? 15.982 -16.975 -20.593 1.00 71.69 490 PRO A C 1
ATOM 3861 O O . PRO A 1 490 ? 16.948 -16.212 -20.718 1.00 71.69 490 PRO A O 1
ATOM 3864 N N . LEU A 1 491 ? 14.954 -16.700 -19.791 1.00 75.12 491 LEU A N 1
ATOM 3865 C CA . LEU A 1 491 ? 14.969 -15.634 -18.794 1.00 75.12 491 LEU A CA 1
ATOM 3866 C C . LEU A 1 491 ? 15.755 -16.141 -17.569 1.00 75.12 491 LEU A C 1
ATOM 3868 O O . LEU A 1 491 ? 15.204 -16.835 -16.723 1.00 75.12 491 LEU A O 1
ATOM 3872 N N . THR A 1 492 ? 17.068 -15.889 -17.522 1.00 62.75 492 THR A N 1
ATOM 3873 C CA . THR A 1 492 ? 17.961 -16.421 -16.471 1.00 62.75 492 THR A CA 1
ATOM 3874 C C . THR A 1 492 ? 18.301 -15.409 -15.375 1.00 62.75 492 THR A C 1
ATOM 3876 O O . THR A 1 492 ? 18.896 -14.362 -15.657 1.00 62.75 492 THR A O 1
ATOM 3879 N N . ASP A 1 493 ? 18.087 -15.807 -14.118 1.00 54.00 493 ASP A N 1
ATOM 3880 C CA . ASP A 1 493 ? 18.451 -15.056 -12.900 1.00 54.00 493 ASP A CA 1
ATOM 3881 C C . ASP A 1 493 ? 19.968 -14.853 -12.705 1.00 54.00 493 ASP A C 1
ATOM 3883 O O . ASP A 1 493 ? 20.396 -13.957 -11.982 1.00 54.00 493 ASP A O 1
ATOM 3887 N N . SER A 1 494 ? 20.821 -15.630 -13.382 1.00 47.34 494 SER A N 1
ATOM 3888 C CA . SER A 1 494 ? 22.293 -15.552 -13.262 1.00 47.34 494 SER A CA 1
ATOM 3889 C C . SER A 1 494 ? 22.902 -14.217 -13.709 1.00 47.34 494 SER A C 1
ATOM 3891 O O . SER A 1 494 ? 24.058 -13.919 -13.421 1.00 47.34 494 SER A O 1
ATOM 3893 N N . SER A 1 495 ? 22.118 -13.398 -14.401 1.00 51.38 495 SER A N 1
ATOM 3894 C CA . SER A 1 495 ? 22.491 -12.064 -14.870 1.00 51.38 495 SER A CA 1
ATOM 3895 C C . SER A 1 495 ? 22.217 -10.950 -13.857 1.00 51.38 495 SER A C 1
ATOM 3897 O O . SER A 1 495 ? 22.474 -9.796 -14.165 1.00 51.38 495 SER A O 1
ATOM 3899 N N . LEU A 1 496 ? 21.710 -11.277 -12.665 1.00 58.12 496 LEU A N 1
ATOM 3900 C CA . LEU A 1 496 ? 21.326 -10.316 -11.628 1.00 58.12 496 LEU A CA 1
ATOM 3901 C C . LEU A 1 496 ? 22.472 -9.931 -10.682 1.00 58.12 496 LEU A C 1
ATOM 3903 O O . LEU A 1 496 ? 22.243 -9.185 -9.737 1.00 58.12 496 LEU A O 1
ATOM 3907 N N . HIS A 1 497 ? 23.693 -10.426 -10.873 1.00 57.03 497 HIS A N 1
ATOM 3908 C CA . HIS A 1 497 ? 24.807 -10.059 -10.000 1.00 57.03 497 HIS A CA 1
ATOM 3909 C C . HIS A 1 497 ? 25.498 -8.783 -10.514 1.00 57.03 497 HIS A C 1
ATOM 3911 O O . HIS A 1 497 ? 26.041 -8.802 -11.621 1.00 57.03 497 HIS A O 1
ATOM 3917 N N . PRO A 1 498 ? 25.521 -7.680 -9.739 1.00 53.38 498 PRO A N 1
ATOM 3918 C CA . PRO A 1 498 ? 26.365 -6.539 -10.044 1.00 53.38 498 PRO A CA 1
ATOM 3919 C C . PRO A 1 498 ? 27.835 -6.976 -9.984 1.00 53.38 498 PRO A C 1
ATOM 3921 O O . PRO A 1 498 ? 28.184 -7.906 -9.244 1.00 53.38 498 PRO A O 1
ATOM 3924 N N . PRO A 1 499 ? 28.719 -6.329 -10.759 1.00 46.91 499 PRO A N 1
ATOM 3925 C CA . PRO A 1 499 ? 30.130 -6.677 -10.755 1.00 46.91 499 PRO A CA 1
ATOM 3926 C C . PRO A 1 499 ? 30.697 -6.557 -9.326 1.00 46.91 499 PRO A C 1
ATOM 3928 O O . PRO A 1 499 ? 30.428 -5.568 -8.638 1.00 46.91 499 PRO A O 1
ATOM 3931 N N . PRO A 1 500 ? 31.479 -7.542 -8.842 1.00 38.56 500 PRO A N 1
ATOM 3932 C CA . PRO A 1 500 ? 32.013 -7.503 -7.487 1.00 38.56 500 PRO A CA 1
ATOM 3933 C C . PRO A 1 500 ? 32.912 -6.276 -7.284 1.00 38.56 500 PRO A C 1
ATOM 3935 O O . PRO A 1 500 ? 33.719 -5.914 -8.149 1.00 38.56 500 PRO A O 1
ATOM 3938 N N . LYS A 1 501 ? 32.807 -5.647 -6.106 1.00 36.84 501 LYS A N 1
ATOM 3939 C CA . LYS A 1 501 ? 33.661 -4.517 -5.714 1.00 36.84 501 LYS A CA 1
ATOM 3940 C C . LYS A 1 501 ? 35.140 -4.931 -5.804 1.00 36.84 501 LYS A C 1
ATOM 3942 O O . LYS A 1 501 ? 35.582 -5.813 -5.078 1.00 36.84 501 LYS A O 1
ATOM 3947 N N . GLY A 1 502 ? 35.912 -4.270 -6.677 1.00 40.69 502 GLY A N 1
ATOM 3948 C CA . GLY A 1 502 ? 37.385 -4.342 -6.674 1.00 40.69 502 GLY A CA 1
ATOM 3949 C C . GLY A 1 502 ? 38.089 -4.953 -7.895 1.00 40.69 502 GLY A C 1
ATOM 3950 O O . GLY A 1 502 ? 39.315 -5.071 -7.870 1.00 40.69 502 GLY A O 1
ATOM 3951 N N . LEU A 1 503 ? 37.401 -5.285 -8.992 1.00 35.56 503 LEU A N 1
ATOM 3952 C CA . LEU A 1 503 ? 38.040 -5.973 -10.132 1.00 35.56 503 LEU A CA 1
ATOM 3953 C C . LEU A 1 503 ? 38.899 -5.101 -11.077 1.00 35.56 503 LEU A C 1
ATOM 3955 O O . LEU A 1 503 ? 39.391 -5.596 -12.085 1.00 35.56 503 LEU A O 1
ATOM 3959 N N . PHE A 1 504 ? 39.167 -3.837 -10.734 1.00 37.69 504 PHE A N 1
ATOM 3960 C CA . PHE A 1 504 ? 40.131 -2.989 -11.461 1.00 37.69 504 PHE A CA 1
ATOM 3961 C C . PHE A 1 504 ? 41.533 -2.953 -10.819 1.00 37.69 504 PHE A C 1
ATOM 3963 O O . PHE A 1 504 ? 42.419 -2.251 -11.300 1.00 37.69 504 PHE A O 1
ATOM 3970 N N . GLY A 1 505 ? 41.769 -3.716 -9.743 1.00 30.73 505 GLY A N 1
ATOM 3971 C CA . GLY A 1 505 ? 43.018 -3.652 -8.972 1.00 30.73 505 GLY A CA 1
ATOM 3972 C C . GLY A 1 505 ? 44.145 -4.609 -9.383 1.00 30.73 505 GLY A C 1
ATOM 3973 O O . GLY A 1 505 ? 45.287 -4.399 -8.975 1.00 30.73 505 GLY A O 1
ATOM 3974 N N . ARG A 1 506 ? 43.889 -5.668 -10.165 1.00 33.50 506 ARG A N 1
ATOM 3975 C CA . ARG A 1 506 ? 44.920 -6.678 -10.489 1.00 33.50 506 ARG A CA 1
ATOM 3976 C C . ARG A 1 506 ? 44.775 -7.271 -11.889 1.00 33.50 506 ARG A C 1
ATOM 3978 O O . ARG A 1 506 ? 44.504 -8.450 -12.053 1.00 33.50 506 ARG A O 1
ATOM 3985 N N . LEU A 1 507 ? 45.077 -6.466 -12.899 1.00 31.97 507 LEU A N 1
ATOM 3986 C CA . LEU A 1 507 ? 45.579 -6.956 -14.185 1.00 31.97 507 LEU A CA 1
ATOM 3987 C C . LEU A 1 507 ? 46.847 -6.169 -14.527 1.00 31.97 507 LEU A C 1
ATOM 3989 O O . LEU A 1 507 ? 46.883 -5.335 -15.425 1.00 31.97 507 LEU A O 1
ATOM 3993 N N . LYS A 1 508 ? 47.912 -6.415 -13.757 1.00 35.69 508 LYS A N 1
ATOM 3994 C CA . LYS A 1 508 ? 49.272 -6.126 -14.215 1.00 35.69 508 LYS A CA 1
ATOM 3995 C C . LYS A 1 508 ? 49.867 -7.421 -14.753 1.00 35.69 508 LYS A C 1
ATOM 3997 O O . LYS A 1 508 ? 49.964 -8.402 -14.026 1.00 35.69 508 LYS A O 1
ATOM 4002 N N . SER A 1 509 ? 50.325 -7.341 -16.003 1.00 39.06 509 SER A N 1
ATOM 4003 C CA . SER A 1 509 ? 51.256 -8.259 -16.664 1.00 39.06 509 SER A CA 1
ATOM 4004 C C . SER A 1 509 ? 50.712 -9.628 -17.109 1.00 39.06 509 SER A C 1
ATOM 4006 O O . SER A 1 509 ? 50.896 -10.633 -16.431 1.00 39.06 509 SER A O 1
ATOM 4008 N N . SER A 1 510 ? 50.245 -9.701 -18.359 1.00 27.97 510 SER A N 1
ATOM 4009 C CA . SER A 1 510 ? 50.830 -10.645 -19.326 1.00 27.97 510 SER A CA 1
ATOM 4010 C C . SER A 1 510 ? 50.624 -10.149 -20.764 1.00 27.97 510 SER A C 1
ATOM 4012 O O . SER A 1 510 ? 49.677 -9.427 -21.061 1.00 27.97 510 SER A O 1
ATOM 4014 N N . LYS A 1 511 ? 51.596 -10.442 -21.626 1.00 38.81 511 LYS A N 1
ATOM 4015 C CA . LYS A 1 511 ? 51.877 -9.790 -22.913 1.00 38.81 511 LYS A CA 1
ATOM 4016 C C . LYS A 1 511 ? 50.940 -10.246 -24.052 1.00 38.81 511 LYS A C 1
ATOM 4018 O O . LYS A 1 511 ? 50.727 -11.438 -24.219 1.00 38.81 511 LYS A O 1
ATOM 4023 N N . LYS A 1 512 ? 50.562 -9.263 -24.891 1.00 28.36 512 LYS A N 1
ATOM 4024 C CA . LYS A 1 512 ? 49.881 -9.286 -26.214 1.00 28.36 512 LYS A CA 1
ATOM 4025 C C . LYS A 1 512 ? 48.428 -9.816 -26.272 1.00 28.36 512 LYS A C 1
ATOM 4027 O O . LYS A 1 512 ? 48.209 -10.992 -26.004 1.00 28.36 512 LYS A O 1
ATOM 4032 N N . PRO A 1 513 ? 47.449 -9.003 -26.732 1.00 25.14 513 PRO A N 1
ATOM 4033 C CA . PRO A 1 513 ? 46.112 -9.501 -27.036 1.00 25.14 513 PRO A CA 1
ATOM 4034 C C . PRO A 1 513 ? 46.112 -10.247 -28.386 1.00 25.14 513 PRO A C 1
ATOM 4036 O O . PRO A 1 513 ? 46.793 -9.809 -29.321 1.00 25.14 513 PRO A O 1
ATOM 4039 N N . PRO A 1 514 ? 45.340 -11.336 -28.543 1.00 27.34 514 PRO A N 1
ATOM 4040 C CA . PRO A 1 514 ? 44.969 -11.829 -29.859 1.00 27.34 514 PRO A CA 1
ATOM 4041 C C . PRO A 1 514 ? 44.063 -10.794 -30.538 1.00 27.34 514 PRO A C 1
ATOM 4043 O O . PRO A 1 514 ? 43.037 -10.379 -29.999 1.00 27.34 514 PRO A O 1
ATOM 4046 N N . SER A 1 515 ? 44.448 -10.381 -31.740 1.00 32.97 515 SER A N 1
ATOM 4047 C CA . SER A 1 515 ? 43.655 -9.551 -32.646 1.00 32.97 515 SER A CA 1
ATOM 4048 C C . SER A 1 515 ? 42.430 -10.335 -33.147 1.00 32.97 515 SER A C 1
ATOM 4050 O O . SER A 1 515 ? 42.517 -10.944 -34.207 1.00 32.97 515 SER A O 1
ATOM 4052 N N . ALA A 1 516 ? 41.324 -10.375 -32.388 1.00 34.22 516 ALA A N 1
ATOM 4053 C CA . ALA A 1 516 ? 39.985 -10.772 -32.883 1.00 34.22 516 ALA A CA 1
ATOM 4054 C C . ALA A 1 516 ? 38.811 -10.596 -31.886 1.00 34.22 516 ALA A C 1
ATOM 4056 O O . ALA A 1 516 ? 37.695 -11.001 -32.201 1.00 34.22 516 ALA A O 1
ATOM 4057 N N . LEU A 1 517 ? 38.996 -10.014 -30.698 1.00 31.31 517 LEU A N 1
ATOM 4058 C CA . LEU A 1 517 ? 37.901 -9.821 -29.738 1.00 31.31 517 LEU A CA 1
ATOM 4059 C C . LEU A 1 517 ? 37.891 -8.371 -29.262 1.00 31.31 517 LEU A C 1
ATOM 4061 O O . LEU A 1 517 ? 38.695 -7.983 -28.418 1.00 31.31 517 LEU A O 1
ATOM 4065 N N . GLN A 1 518 ? 36.981 -7.564 -29.810 1.00 31.53 518 GLN A N 1
ATOM 4066 C CA . GLN A 1 518 ? 36.584 -6.344 -29.110 1.00 31.53 518 GLN A CA 1
ATOM 4067 C C . GLN A 1 518 ? 35.953 -6.747 -27.765 1.00 31.53 518 GLN A C 1
ATOM 4069 O O . GLN A 1 518 ? 35.218 -7.742 -27.736 1.00 31.53 518 GLN A O 1
ATOM 4074 N N . PRO A 1 519 ? 36.230 -6.027 -26.659 1.00 37.69 519 PRO A N 1
ATOM 4075 C CA . PRO A 1 519 ? 35.602 -6.297 -25.371 1.00 37.69 519 PRO A CA 1
ATOM 4076 C C . PRO A 1 519 ? 34.082 -6.316 -25.534 1.00 37.69 519 PRO A C 1
ATOM 4078 O O . PRO A 1 519 ? 33.514 -5.444 -26.189 1.00 37.69 519 PRO A O 1
ATOM 4081 N N . VAL A 1 520 ? 33.419 -7.325 -24.976 1.00 40.34 520 VAL A N 1
ATOM 4082 C CA . VAL A 1 520 ? 31.977 -7.528 -25.176 1.00 40.34 520 VAL A CA 1
ATOM 4083 C C . VAL A 1 520 ? 31.148 -6.367 -24.594 1.00 40.34 520 VAL A C 1
ATOM 4085 O O . VAL A 1 520 ? 30.099 -6.040 -25.146 1.00 40.34 520 VAL A O 1
ATOM 4088 N N . ASP A 1 521 ? 31.686 -5.654 -23.598 1.00 46.28 521 ASP A N 1
ATOM 4089 C CA . ASP A 1 521 ? 31.159 -4.377 -23.091 1.00 46.28 521 ASP A CA 1
ATOM 4090 C C . ASP A 1 521 ? 31.078 -3.291 -24.171 1.00 46.28 521 ASP A C 1
ATOM 4092 O O . ASP A 1 521 ? 30.126 -2.519 -24.203 1.00 46.28 521 ASP A O 1
ATOM 4096 N N . GLU A 1 522 ? 32.041 -3.241 -25.092 1.00 44.06 522 GLU A N 1
ATOM 4097 C CA . GLU A 1 522 ? 32.077 -2.248 -26.168 1.00 44.06 522 GLU A CA 1
ATOM 4098 C C . GLU A 1 522 ? 30.997 -2.542 -27.217 1.00 44.06 522 GLU A C 1
ATOM 4100 O O . GLU A 1 522 ? 30.369 -1.629 -27.741 1.00 44.06 522 GLU A O 1
ATOM 4105 N N . ARG A 1 523 ? 30.717 -3.828 -27.476 1.00 45.81 523 ARG A N 1
ATOM 4106 C CA . ARG A 1 523 ? 29.629 -4.266 -28.367 1.00 45.81 523 ARG A CA 1
ATOM 4107 C C . ARG A 1 523 ? 28.255 -4.005 -27.769 1.00 45.81 523 ARG A C 1
ATOM 4109 O O . ARG A 1 523 ? 27.362 -3.576 -28.491 1.00 45.81 523 ARG A O 1
ATOM 4116 N N . LEU A 1 524 ? 28.088 -4.256 -26.471 1.00 50.28 524 LEU A N 1
ATOM 4117 C CA . LEU A 1 524 ? 26.844 -3.970 -25.767 1.00 50.28 524 LEU A CA 1
ATOM 4118 C C . LEU A 1 524 ? 26.609 -2.457 -25.678 1.00 50.28 524 LEU A C 1
ATOM 4120 O O . LEU A 1 524 ? 25.510 -2.013 -25.989 1.00 50.28 524 LEU A O 1
ATOM 4124 N N . ARG A 1 525 ? 27.642 -1.657 -25.370 1.00 49.59 525 ARG A N 1
ATOM 4125 C CA . ARG A 1 525 ? 27.582 -0.183 -25.398 1.00 49.59 525 ARG A CA 1
ATOM 4126 C C . ARG A 1 525 ? 27.328 0.377 -26.798 1.00 49.59 525 ARG A C 1
ATOM 4128 O O . ARG A 1 525 ? 26.521 1.288 -26.928 1.00 49.59 525 ARG A O 1
ATOM 4135 N N . ALA A 1 526 ? 27.952 -0.172 -27.840 1.00 52.94 526 ALA A N 1
ATOM 4136 C CA . ALA A 1 526 ? 27.701 0.231 -29.225 1.00 52.94 526 ALA A CA 1
ATOM 4137 C C . ALA A 1 526 ? 26.281 -0.140 -29.679 1.00 52.94 526 ALA A C 1
ATOM 4139 O O . ALA A 1 526 ? 25.599 0.669 -30.300 1.00 52.94 526 ALA A O 1
ATOM 4140 N N . ALA A 1 527 ? 25.790 -1.329 -29.311 1.00 54.56 527 ALA A N 1
ATOM 4141 C CA . ALA A 1 527 ? 24.412 -1.726 -29.578 1.00 54.56 527 ALA A CA 1
ATOM 4142 C C . ALA A 1 527 ? 23.415 -0.831 -28.820 1.00 54.56 527 ALA A C 1
ATOM 4144 O O . ALA A 1 527 ? 22.458 -0.361 -29.426 1.00 54.56 527 ALA A O 1
ATOM 4145 N N . LEU A 1 528 ? 23.679 -0.532 -27.541 1.00 51.56 528 LEU A N 1
ATOM 4146 C CA . LEU A 1 528 ? 22.929 0.431 -26.724 1.00 51.56 528 LEU A CA 1
ATOM 4147 C C . LEU A 1 528 ? 22.915 1.838 -27.350 1.00 51.56 528 LEU A C 1
ATOM 4149 O O . LEU A 1 528 ? 21.874 2.485 -27.354 1.00 51.56 528 LEU A O 1
ATOM 4153 N N . ALA A 1 529 ? 24.040 2.297 -27.907 1.00 50.88 529 ALA A N 1
ATOM 4154 C CA . ALA A 1 529 ? 24.175 3.617 -28.527 1.00 50.88 529 ALA A CA 1
ATOM 4155 C C . ALA A 1 529 ? 23.500 3.728 -29.910 1.00 50.88 529 ALA A C 1
ATOM 4157 O O . ALA A 1 529 ? 23.088 4.816 -30.306 1.00 50.88 529 ALA A O 1
ATOM 4158 N N . GLU A 1 530 ? 23.373 2.621 -30.648 1.00 47.72 530 GLU A N 1
ATOM 4159 C CA . GLU A 1 530 ? 22.782 2.587 -31.995 1.00 47.72 530 GLU A CA 1
ATOM 4160 C C . GLU A 1 530 ? 21.313 2.128 -32.029 1.00 47.72 530 GLU A C 1
ATOM 4162 O O . GLU A 1 530 ? 20.672 2.145 -33.087 1.00 47.72 530 GLU A O 1
ATOM 4167 N N . ALA A 1 531 ? 20.758 1.679 -30.902 1.00 49.00 531 ALA A N 1
ATOM 4168 C CA . ALA A 1 531 ? 19.416 1.121 -30.857 1.00 49.00 531 ALA A CA 1
ATOM 4169 C C . ALA A 1 531 ? 18.334 2.213 -30.882 1.00 49.00 531 ALA A C 1
ATOM 4171 O O . ALA A 1 531 ? 17.874 2.743 -29.876 1.00 49.00 531 ALA A O 1
ATOM 4172 N N . THR A 1 532 ? 17.892 2.528 -32.096 1.00 44.38 532 THR A N 1
ATOM 4173 C CA . THR A 1 532 ? 16.784 3.452 -32.379 1.00 44.38 532 THR A CA 1
ATOM 4174 C C . THR A 1 532 ? 15.462 2.732 -32.646 1.00 44.38 532 THR A C 1
ATOM 4176 O O . THR A 1 532 ? 14.411 3.373 -32.672 1.00 44.38 532 THR A O 1
ATOM 4179 N N . SER A 1 533 ? 15.494 1.404 -32.818 1.00 47.06 533 SER A N 1
ATOM 4180 C CA . SER A 1 533 ? 14.318 0.578 -33.088 1.00 47.06 533 SER A CA 1
ATOM 4181 C C . SER A 1 533 ? 14.085 -0.470 -32.011 1.00 47.06 533 SER A C 1
ATOM 4183 O O . SER A 1 533 ? 14.989 -0.970 -31.342 1.00 47.06 533 SER A O 1
ATOM 4185 N N . ILE A 1 534 ? 12.814 -0.822 -31.882 1.00 43.19 534 ILE A N 1
ATOM 4186 C CA . ILE A 1 534 ? 12.316 -1.855 -30.995 1.00 43.19 534 ILE A CA 1
ATOM 4187 C C . ILE A 1 534 ? 13.004 -3.208 -31.308 1.00 43.19 534 ILE A C 1
ATOM 4189 O O . ILE A 1 534 ? 13.508 -3.842 -30.379 1.00 43.19 534 ILE A O 1
ATOM 4193 N N . GLU A 1 535 ? 13.159 -3.640 -32.564 1.00 47.44 535 GLU A N 1
ATOM 4194 C CA . GLU A 1 535 ? 13.802 -4.934 -32.875 1.00 47.44 535 GLU A CA 1
ATOM 4195 C C . GLU A 1 535 ? 15.232 -5.061 -32.319 1.00 47.44 535 GLU A C 1
ATOM 4197 O O . GLU A 1 535 ? 15.577 -6.091 -31.733 1.00 47.44 535 GLU A O 1
ATOM 4202 N N . ARG A 1 536 ? 16.018 -3.983 -32.386 1.00 55.69 536 ARG A N 1
ATOM 4203 C CA . ARG A 1 536 ? 17.415 -3.954 -31.931 1.00 55.69 536 ARG A CA 1
ATOM 4204 C C . ARG A 1 536 ? 17.563 -4.087 -30.411 1.00 55.69 536 ARG A C 1
ATOM 4206 O O . ARG A 1 536 ? 18.537 -4.642 -29.913 1.00 55.69 536 ARG A O 1
ATOM 4213 N N . TRP A 1 537 ? 16.552 -3.662 -29.655 1.00 52.34 537 TRP A N 1
ATOM 4214 C CA . TRP A 1 537 ? 16.519 -3.814 -28.196 1.00 52.34 537 TRP A CA 1
ATOM 4215 C C . TRP A 1 537 ? 16.283 -5.250 -27.733 1.00 52.34 537 TRP A C 1
ATOM 4217 O O . TRP A 1 537 ? 16.828 -5.677 -26.717 1.00 52.34 537 TRP A O 1
ATOM 4227 N N . THR A 1 538 ? 15.508 -6.015 -28.500 1.00 51.62 538 THR A N 1
ATOM 4228 C CA . THR A 1 538 ? 15.360 -7.458 -28.278 1.00 51.62 538 THR A CA 1
ATOM 4229 C C . THR A 1 538 ? 16.684 -8.175 -28.509 1.00 51.62 538 THR A C 1
ATOM 4231 O O . THR A 1 538 ? 17.053 -9.003 -27.689 1.00 51.62 538 THR A O 1
ATOM 4234 N N . GLU A 1 539 ? 17.445 -7.798 -29.541 1.00 55.34 539 GLU A N 1
ATOM 4235 C CA . GLU A 1 539 ? 18.804 -8.313 -29.775 1.00 55.34 539 GLU A CA 1
ATOM 4236 C C . GLU A 1 539 ? 19.767 -7.967 -28.629 1.00 55.34 539 GLU A C 1
ATOM 4238 O O . GLU A 1 539 ? 20.585 -8.790 -28.236 1.00 55.34 539 GLU A O 1
ATOM 4243 N N . ILE A 1 540 ? 19.634 -6.790 -28.019 1.00 55.88 540 ILE A N 1
ATOM 4244 C CA . ILE A 1 540 ? 20.432 -6.386 -26.849 1.00 55.88 540 ILE A CA 1
ATOM 4245 C C . ILE A 1 540 ? 20.078 -7.207 -25.603 1.00 55.88 540 ILE A C 1
ATOM 4247 O O . ILE A 1 540 ? 20.976 -7.645 -24.881 1.00 55.88 540 ILE A O 1
ATOM 4251 N N . ALA A 1 541 ? 18.791 -7.488 -25.379 1.00 52.25 541 ALA A N 1
ATOM 4252 C CA . ALA A 1 541 ? 18.359 -8.403 -24.322 1.00 52.25 541 ALA A CA 1
ATOM 4253 C C . ALA A 1 541 ? 18.874 -9.840 -24.560 1.00 52.25 541 ALA A C 1
ATOM 4255 O O . ALA A 1 541 ? 19.302 -10.493 -23.605 1.00 52.25 541 ALA A O 1
ATOM 4256 N N . VAL A 1 542 ? 18.913 -10.302 -25.822 1.00 52.25 542 VAL A N 1
ATOM 4257 C CA . VAL A 1 542 ? 19.532 -11.585 -26.226 1.00 52.25 542 VAL A CA 1
ATOM 4258 C C . VAL A 1 542 ? 21.022 -11.596 -25.874 1.00 52.25 542 VAL A C 1
ATOM 4260 O O . VAL A 1 542 ? 21.506 -12.544 -25.253 1.00 52.25 542 VAL A O 1
ATOM 4263 N N . LEU A 1 543 ? 21.757 -10.542 -26.252 1.00 51.50 543 LEU A N 1
ATOM 4264 C CA . LEU A 1 543 ? 23.195 -10.418 -26.003 1.00 51.50 543 LEU A CA 1
ATOM 4265 C C . LEU A 1 543 ? 23.506 -10.463 -24.500 1.00 51.50 543 LEU A C 1
ATOM 4267 O O . LEU A 1 543 ? 24.428 -11.170 -24.095 1.00 51.50 543 LEU A O 1
ATOM 4271 N N . GLY A 1 544 ? 22.700 -9.792 -23.670 1.00 50.00 544 GLY A N 1
ATOM 4272 C CA . GLY A 1 544 ? 22.809 -9.832 -22.207 1.00 50.00 544 GLY A CA 1
ATOM 4273 C C . GLY A 1 544 ? 22.594 -11.220 -21.591 1.00 50.00 544 GLY A C 1
ATOM 4274 O O . GLY A 1 544 ? 23.327 -11.617 -20.686 1.00 50.00 544 GLY A O 1
ATOM 4275 N N . SER A 1 545 ? 21.625 -11.994 -22.088 1.00 46.00 545 SER A N 1
ATOM 4276 C CA . SER A 1 545 ? 21.377 -13.360 -21.598 1.00 46.00 545 SER A CA 1
ATOM 4277 C C . SER A 1 545 ? 22.419 -14.372 -22.103 1.00 46.00 545 SER A C 1
ATOM 4279 O O . SER A 1 545 ? 22.847 -15.244 -21.348 1.00 46.00 545 SER A O 1
ATOM 4281 N N . SER A 1 546 ? 22.915 -14.222 -23.337 1.00 41.03 546 SER A N 1
ATOM 4282 C CA . SER A 1 546 ? 24.032 -15.027 -23.862 1.00 41.03 546 SER A CA 1
ATOM 4283 C C . SER A 1 546 ? 25.344 -14.778 -23.102 1.00 41.03 546 SER A C 1
ATOM 4285 O O . SER A 1 546 ? 26.146 -15.700 -22.946 1.00 41.03 546 SER A O 1
ATOM 4287 N N . LEU A 1 547 ? 25.561 -13.550 -22.622 1.00 41.88 547 LEU A N 1
ATOM 4288 C CA . LEU A 1 547 ? 26.702 -13.157 -21.789 1.00 41.88 547 LEU A CA 1
ATOM 4289 C C . LEU A 1 547 ? 26.717 -13.886 -20.437 1.00 41.88 547 LEU A C 1
ATOM 4291 O O . LEU A 1 547 ? 27.764 -14.389 -20.033 1.00 41.88 547 LEU A O 1
ATOM 4295 N N . ALA A 1 548 ? 25.560 -14.008 -19.778 1.00 38.44 548 ALA A N 1
ATOM 4296 C CA . ALA A 1 548 ? 25.421 -14.745 -18.518 1.00 38.44 548 ALA A CA 1
ATOM 4297 C C . ALA A 1 548 ? 25.642 -16.262 -18.683 1.00 38.44 548 ALA A C 1
ATOM 4299 O O . ALA A 1 548 ? 26.149 -16.923 -17.779 1.00 38.44 548 ALA A O 1
ATOM 4300 N N . GLY A 1 549 ? 25.307 -16.816 -19.855 1.00 29.83 549 GLY A N 1
ATOM 4301 C CA . GLY A 1 549 ? 25.611 -18.208 -20.203 1.00 29.83 549 GLY A CA 1
ATOM 4302 C C . GLY A 1 549 ? 27.104 -18.467 -20.455 1.00 29.83 549 GLY A C 1
ATOM 4303 O O . GLY A 1 549 ? 27.609 -19.534 -20.114 1.00 29.83 549 GLY A O 1
ATOM 4304 N N . ALA A 1 550 ? 27.833 -17.488 -21.003 1.00 27.67 550 ALA A N 1
ATOM 4305 C CA . ALA A 1 550 ? 29.261 -17.611 -21.309 1.00 27.67 550 ALA A CA 1
ATOM 4306 C C . ALA A 1 550 ? 30.173 -17.440 -20.077 1.00 27.67 550 ALA A C 1
ATOM 4308 O O . ALA A 1 550 ? 31.248 -18.037 -20.018 1.00 27.67 550 ALA A O 1
ATOM 4309 N N . THR A 1 551 ? 29.750 -16.670 -19.069 1.00 28.77 551 THR A N 1
ATOM 4310 C CA . THR A 1 551 ? 30.478 -16.511 -17.794 1.00 28.77 551 THR A CA 1
ATOM 4311 C C . THR A 1 551 ? 30.252 -17.670 -16.811 1.00 28.77 551 THR A C 1
ATOM 4313 O O . THR A 1 551 ? 30.998 -17.798 -15.841 1.00 28.77 551 THR A O 1
ATOM 4316 N N . GLY A 1 552 ? 29.305 -18.575 -17.090 1.00 26.38 552 GLY A N 1
ATOM 4317 C CA . GLY A 1 552 ? 28.997 -19.773 -16.292 1.00 26.38 552 GLY A CA 1
ATOM 4318 C C . GLY A 1 552 ? 30.040 -20.904 -16.330 1.00 26.38 552 GLY A C 1
ATOM 4319 O O . GLY A 1 552 ? 29.827 -21.951 -15.724 1.00 26.38 552 GLY A O 1
ATOM 4320 N N . ALA A 1 553 ? 31.185 -20.721 -16.996 1.00 23.66 553 ALA A N 1
ATOM 4321 C CA . ALA A 1 553 ? 32.273 -21.704 -17.061 1.00 23.66 553 ALA A CA 1
ATOM 4322 C C . ALA A 1 553 ? 33.309 -21.570 -15.920 1.00 23.66 553 ALA A C 1
ATOM 4324 O O . ALA A 1 553 ? 34.484 -21.890 -16.105 1.00 23.66 553 ALA A O 1
ATOM 4325 N N . TYR A 1 554 ? 32.894 -21.130 -14.729 1.00 21.89 554 TYR A N 1
ATOM 4326 C CA . TYR A 1 554 ? 33.717 -21.199 -13.518 1.00 21.89 554 TYR A CA 1
ATOM 4327 C C . TYR A 1 554 ? 33.112 -22.208 -12.540 1.00 21.89 554 TYR A C 1
ATOM 4329 O O . TYR A 1 554 ? 31.984 -22.057 -12.081 1.00 21.89 554 TYR A O 1
ATOM 4337 N N . LYS A 1 555 ? 33.878 -23.272 -12.256 1.00 23.88 555 LYS A N 1
ATOM 4338 C CA . LYS A 1 555 ? 33.532 -24.374 -11.346 1.00 23.88 555 LYS A CA 1
ATOM 4339 C C . LYS A 1 555 ? 32.953 -23.851 -10.026 1.00 23.88 555 LYS A C 1
ATOM 4341 O O . LYS A 1 555 ? 33.697 -23.400 -9.158 1.00 23.88 555 LYS A O 1
ATOM 4346 N N . VAL A 1 556 ? 31.647 -24.021 -9.845 1.00 23.75 556 VAL A N 1
ATOM 4347 C CA . VAL A 1 556 ? 31.021 -24.060 -8.522 1.00 23.75 556 VAL A CA 1
ATOM 4348 C C . VAL A 1 556 ? 31.492 -25.354 -7.858 1.00 23.75 556 VAL A C 1
ATOM 4350 O O . VAL A 1 556 ? 31.230 -26.452 -8.352 1.00 23.75 556 VAL A O 1
ATOM 4353 N N . GLY A 1 557 ? 32.276 -25.229 -6.786 1.00 22.72 557 GLY A N 1
ATOM 4354 C CA . GLY A 1 557 ? 32.700 -26.364 -5.973 1.00 22.72 557 GLY A CA 1
ATOM 4355 C C . GLY A 1 557 ? 31.481 -27.103 -5.428 1.00 22.72 557 GLY A C 1
ATOM 4356 O O . GLY A 1 557 ? 30.565 -26.487 -4.890 1.00 22.72 557 GLY A O 1
ATOM 4357 N N . SER A 1 558 ? 31.460 -28.425 -5.584 1.00 23.91 558 SER A N 1
ATOM 4358 C CA . SER A 1 558 ? 30.388 -29.267 -5.068 1.00 23.91 558 SER A CA 1
ATOM 4359 C C . SER A 1 558 ? 30.396 -29.258 -3.537 1.00 23.91 558 SER A C 1
ATOM 4361 O O . SER A 1 558 ? 31.180 -29.975 -2.912 1.00 23.91 558 SER A O 1
ATOM 4363 N N . THR A 1 559 ? 29.501 -28.505 -2.912 1.00 23.53 559 THR A N 1
ATOM 4364 C CA . THR A 1 559 ? 29.072 -28.784 -1.541 1.00 23.53 559 THR A CA 1
ATOM 4365 C C . THR A 1 559 ? 27.930 -29.788 -1.607 1.00 23.53 559 THR A C 1
ATOM 4367 O O . THR A 1 559 ? 26.782 -29.484 -1.922 1.00 23.53 559 THR A O 1
ATOM 4370 N N . ARG A 1 560 ? 28.307 -31.047 -1.379 1.00 22.94 560 ARG A N 1
ATOM 4371 C CA . ARG A 1 560 ? 27.421 -32.194 -1.208 1.00 22.94 560 ARG A CA 1
ATOM 4372 C C . ARG A 1 560 ? 26.529 -31.923 0.012 1.00 22.94 560 ARG A C 1
ATOM 4374 O O . ARG A 1 560 ? 27.027 -31.844 1.131 1.00 22.94 560 ARG A O 1
ATOM 4381 N N . TRP A 1 561 ? 25.229 -31.756 -0.215 1.00 22.34 561 TRP A N 1
ATOM 4382 C CA . TRP A 1 561 ? 24.226 -31.655 0.842 1.00 22.34 561 TRP A CA 1
ATOM 4383 C C . TRP A 1 561 ? 24.170 -32.979 1.616 1.00 22.34 561 TRP A C 1
ATOM 4385 O O . TRP A 1 561 ? 23.843 -34.024 1.054 1.00 22.34 561 TRP A O 1
ATOM 4395 N N . HIS A 1 562 ? 24.527 -32.945 2.900 1.00 23.05 562 HIS A N 1
ATOM 4396 C CA . HIS A 1 562 ? 24.276 -34.041 3.829 1.00 23.05 562 HIS A CA 1
ATOM 4397 C C . HIS A 1 562 ? 22.797 -34.013 4.238 1.00 23.05 562 HIS A C 1
ATOM 4399 O O . HIS A 1 562 ? 22.316 -33.022 4.782 1.00 23.05 562 HIS A O 1
ATOM 4405 N N . HIS A 1 563 ? 22.080 -35.105 3.968 1.00 24.58 563 HIS A N 1
ATOM 4406 C CA . HIS A 1 563 ? 20.738 -35.340 4.499 1.00 24.58 563 HIS A CA 1
ATOM 4407 C C . HIS A 1 563 ? 20.778 -35.430 6.036 1.00 24.58 563 HIS A C 1
ATOM 4409 O O . HIS A 1 563 ? 21.634 -36.147 6.561 1.00 24.58 563 HIS A O 1
ATOM 4415 N N . PRO A 1 564 ? 19.846 -34.793 6.769 1.00 24.69 564 PRO A N 1
ATOM 4416 C CA . PRO A 1 564 ? 19.638 -35.095 8.177 1.00 24.69 564 PRO A CA 1
ATOM 4417 C C . PRO A 1 564 ? 18.933 -36.450 8.304 1.00 24.69 564 PRO A C 1
ATOM 4419 O O . PRO A 1 564 ? 17.845 -36.664 7.764 1.00 24.69 564 PRO A O 1
ATOM 4422 N N . SER A 1 565 ? 19.581 -37.374 9.005 1.00 27.88 565 SER A N 1
ATOM 4423 C CA . SER A 1 565 ? 19.064 -38.692 9.364 1.00 27.88 565 SER A CA 1
ATOM 4424 C C . SER A 1 565 ? 17.789 -38.587 10.212 1.00 27.88 565 SER A C 1
ATOM 4426 O O . SER A 1 565 ? 17.692 -37.751 11.109 1.00 27.88 565 SER A O 1
ATOM 4428 N N . ARG A 1 566 ? 16.821 -39.469 9.928 1.00 26.83 566 ARG A N 1
ATOM 4429 C CA . ARG A 1 566 ? 15.576 -39.680 10.691 1.00 26.83 566 ARG A CA 1
ATOM 4430 C C . ARG A 1 566 ? 15.833 -39.878 12.196 1.00 26.83 566 ARG A C 1
ATOM 4432 O O . ARG A 1 566 ? 16.793 -40.567 12.539 1.00 26.83 566 ARG A O 1
ATOM 4439 N N . PRO A 1 567 ? 14.924 -39.424 13.079 1.00 28.08 567 PRO A N 1
ATOM 4440 C CA . PRO A 1 567 ? 14.908 -39.858 14.467 1.00 28.08 567 PRO A CA 1
ATOM 4441 C C . PRO A 1 567 ? 14.309 -41.270 14.567 1.00 28.08 567 PRO A C 1
ATOM 4443 O O . PRO A 1 567 ? 13.224 -41.547 14.052 1.00 28.08 567 PRO A O 1
ATOM 4446 N N . SER A 1 568 ? 15.035 -42.169 15.222 1.00 29.11 568 SER A N 1
ATOM 4447 C CA . SER A 1 568 ? 14.576 -43.487 15.657 1.00 29.11 568 SER A CA 1
ATOM 4448 C C . SER A 1 568 ? 13.825 -43.375 16.988 1.00 29.11 568 SER A C 1
ATOM 4450 O O . SER A 1 568 ? 14.349 -42.823 17.953 1.00 29.11 568 SER A O 1
ATOM 4452 N N . SER A 1 569 ? 12.600 -43.902 17.026 1.00 29.09 569 SER A N 1
ATOM 4453 C CA . SER A 1 569 ? 11.789 -44.116 18.236 1.00 29.09 569 SER A CA 1
ATOM 4454 C C . SER A 1 569 ? 12.239 -45.370 19.027 1.00 29.09 569 SER A C 1
ATOM 4456 O O . SER A 1 569 ? 13.023 -46.157 18.495 1.00 29.09 569 SER A O 1
ATOM 4458 N N . PRO A 1 570 ? 11.786 -45.536 20.291 1.00 39.97 570 PRO A N 1
ATOM 4459 C CA . PRO A 1 570 ? 12.506 -46.245 21.359 1.00 39.97 570 PRO A CA 1
ATOM 4460 C C . PRO A 1 570 ? 11.971 -47.657 21.694 1.00 39.97 570 PRO A C 1
ATOM 4462 O O . PRO A 1 570 ? 10.884 -48.030 21.262 1.00 39.97 570 PRO A O 1
ATOM 4465 N N . GLY A 1 571 ? 12.715 -48.373 22.554 1.00 27.70 571 GLY A N 1
ATOM 4466 C CA . GLY A 1 571 ? 12.344 -49.626 23.253 1.00 27.70 571 GLY A CA 1
ATOM 4467 C C . GLY A 1 571 ? 13.373 -50.734 22.990 1.00 27.70 571 GLY A C 1
ATOM 4468 O O . GLY A 1 571 ? 13.550 -51.094 21.834 1.00 27.70 571 GLY A O 1
ATOM 4469 N N . GLY A 1 572 ? 14.224 -51.125 23.953 1.00 28.23 572 GLY A N 1
ATOM 4470 C CA . GLY A 1 572 ? 13.961 -52.135 25.011 1.00 28.23 572 GLY A CA 1
ATOM 4471 C C . GLY A 1 572 ? 14.425 -53.506 24.475 1.00 28.23 572 GLY A C 1
ATOM 4472 O O . GLY A 1 572 ? 14.078 -53.820 23.346 1.00 28.23 572 GLY A O 1
ATOM 4473 N N . GLU A 1 573 ? 15.291 -54.325 25.075 1.00 30.12 573 GLU A N 1
ATOM 4474 C CA . GLU A 1 573 ? 15.468 -54.821 26.454 1.00 30.12 573 GLU A CA 1
ATOM 4475 C C . GLU A 1 573 ? 16.833 -55.578 26.497 1.00 30.12 573 GLU A C 1
ATOM 4477 O O . GLU A 1 573 ? 17.247 -56.132 25.481 1.00 30.12 573 GLU A O 1
ATOM 4482 N N . GLU A 1 574 ? 17.667 -55.365 27.525 1.00 31.72 574 GLU A N 1
ATOM 4483 C CA . GLU A 1 574 ? 18.026 -56.304 28.626 1.00 31.72 574 GLU A CA 1
ATOM 4484 C C . GLU A 1 574 ? 19.053 -57.419 28.311 1.00 31.72 574 GLU A C 1
ATOM 4486 O O . GLU A 1 574 ? 18.771 -58.321 27.531 1.00 31.72 574 GLU A O 1
ATOM 4491 N N . SER A 1 575 ? 20.212 -57.376 28.999 1.00 31.36 575 SER A N 1
ATOM 4492 C CA . SER A 1 575 ? 20.820 -58.499 29.756 1.00 31.36 575 SER A CA 1
ATOM 4493 C C . SER A 1 575 ? 22.226 -58.129 30.278 1.00 31.36 575 SER A C 1
ATOM 4495 O O . SER A 1 575 ? 23.192 -58.194 29.515 1.00 31.36 575 SER A O 1
ATOM 4497 N N . ASP A 1 576 ? 22.306 -57.661 31.531 1.00 31.03 576 ASP A N 1
ATOM 4498 C CA . ASP A 1 576 ? 23.182 -58.142 32.632 1.00 31.03 576 ASP A CA 1
ATOM 4499 C C . ASP A 1 576 ? 23.110 -57.208 33.855 1.00 31.03 576 ASP A C 1
ATOM 4501 O O . ASP A 1 576 ? 23.229 -55.970 33.680 1.00 31.03 576 ASP A O 1
#

Organism: NCBI:txid106004

Nearest PDB structures (foldseek):
  7xq0-assembly1_A  TM=1.393E-01  e=7.080E+00  Homo sapiens